Protein AF-A0A938H0Q3-F1 (afdb_monomer)

pLDDT: mean 77.4, std 30.2, range [23.59, 98.94]

Foldseek 3Di:
DDDDDDDDDDDDDDDDDDDDDDDDDDDDDDDDDDDDDDDDDDDDDDDDDDDDDDDDDDDDDDDDDDDDDDDDDDDDDDDDDDDDDDDDDDDDDDDDPDPPPPPPPPPPPPDPPDAAEEEEQFEQQFFFPHQDCLCQDPVRPNVLVSLVRRLLLQQLLVLLQCVQRVRHQYEYFQQGDQRASHDPVSHDPSYHYDGGGCQLVQHLPRSRPPDALSHAEYEYTADDADAPLQWAQHYARDRQWFNFKDKPRHTAHPVLLNLLLCLLSVYFYAEYGGAPSCVVRCVPRHDFDHHYHHQWYTPGHRDTHGDDSVVSSNRSSNSSNRSNVCSVVVGTDRDDADPQGIKIKTFTPALQLQVQLVVQPQWDDDDSRMIIHTDRGSNVRSSSSVNSNVSSVVDDPPDPD

Solvent-accessible surface area (backbone atoms only — not comparable to full-atom values): 23980 Å² total; per-residue (Å²): 144,82,85,83,88,80,87,86,84,84,83,88,83,82,83,86,82,83,82,80,85,81,84,87,78,92,80,86,81,90,81,89,86,85,89,81,90,88,89,80,88,90,83,89,84,90,80,88,85,85,86,81,90,85,84,86,90,89,84,87,86,89,82,91,78,89,82,88,85,84,86,82,86,84,84,87,83,85,89,83,90,84,87,85,84,91,83,91,82,85,91,82,93,76,91,74,85,76,81,76,80,72,78,75,77,74,75,69,79,74,74,94,78,72,74,50,25,37,39,33,34,32,33,52,66,10,24,54,75,46,49,52,69,42,35,70,36,93,88,25,88,44,16,72,62,38,26,53,38,39,25,46,49,51,36,19,31,54,50,11,38,36,75,73,38,74,75,45,44,35,39,36,14,41,38,38,83,62,7,73,54,64,44,76,93,72,43,51,88,73,50,46,78,43,67,54,54,60,48,50,92,84,16,36,52,45,41,56,34,91,70,55,70,80,37,58,38,31,34,39,41,12,38,50,26,23,41,89,67,66,31,45,71,37,29,35,96,45,62,87,48,34,54,44,40,27,50,75,85,41,82,48,29,52,70,41,54,50,38,37,32,38,28,61,34,70,19,23,50,25,30,40,26,12,32,45,64,30,52,61,53,55,68,74,59,50,46,59,69,52,38,77,41,65,26,26,42,58,75,35,48,63,41,59,56,58,50,59,66,76,57,37,27,53,50,37,15,54,42,27,29,49,20,54,53,35,52,79,69,64,49,51,32,58,53,83,80,51,94,90,31,40,37,42,33,42,32,33,77,42,46,63,30,33,58,40,15,54,74,37,84,75,42,44,80,77,48,75,30,21,34,31,20,63,38,80,44,42,43,61,27,44,27,49,42,44,38,18,55,57,41,21,66,73,54,75,76,89,83,86,123

Mean predicted aligned error: 15.01 Å

Radius of gyration: 31.42 Å; Cα contacts (8 Å, |Δi|>4): 713; chains: 1; bounding box: 77×84×95 Å

Secondary structure (DSSP, 8-state):
---PPP--PPPP--------------------------------------PPP------------------------------------------------------------SPPEEEEEE-STTSTT--SGGGTSTTSTTHHHHHHHHHHHHHHHHHHHHHH-TT-EEEEEE-STTS--S-TTTS-TTEEEE-S---TTT-TTGGGTT--TT--EEEEEEE-PPTTS--TT--SS-TTTEEEEEETTEE--HHHHHHHHHHTTT--EEEEEEEGGGHHHHHHHS-BS-EEEEEEEEEETTEEEEPPHHHHHHHHHHHHHHHHHHHHTT-B-PPPPPTT-EEEEEEESSHHHHHHHTTSTT-EEEETTEEEEEESSHHHHHHHHHHHHHHHHT---TT--

Sequence (401 aa):
MRVLPSSLTWTVSEPLVIATVSTSIAAGRMAQASPAINPTSSSQGTRRLTLRPALPFWRDAHGGLADGVLSGCGCAMDGGSWGGSAGDASGAEFPCWRFAWIRTTTIAPCGASGIMNVFIGGDMEGITGVVHRDQLTPEGHGWQAARRLYTADINAAVTGVLDEHPDARIRVADGHGTMRNILIEDLHEAAELVTGGANFRNRPLCQMQGIDDSFDLALLVGFHSKSGSGGLLHHTYVGVNIRNFLVNGKALGEIAINAMVLGSFGVPVGLVTGSSDLAEEVKNDLTGKVGFVATKQTLGPSAAICLPPMRTASLIRDGARTAVRRFHAGELALPPVPAGGFVMEVETYRREMTEQALLVPGIERVGECSFRASGSRAADVFSTIWHGVVRGLDQESAWLS

Structure (mmCIF, N/CA/C/O backbone):
data_AF-A0A938H0Q3-F1
#
_entry.id   AF-A0A938H0Q3-F1
#
loop_
_atom_site.group_PDB
_atom_site.id
_atom_site.type_symbol
_atom_site.label_atom_id
_atom_site.label_alt_id
_atom_site.label_comp_id
_atom_site.label_asym_id
_atom_site.label_entity_id
_atom_site.label_seq_id
_atom_site.pdbx_PDB_ins_code
_atom_site.Cartn_x
_atom_site.Cartn_y
_atom_site.Cartn_z
_atom_site.occupancy
_atom_site.B_iso_or_equiv
_atom_site.auth_seq_id
_atom_site.auth_comp_id
_atom_site.auth_asym_id
_atom_site.auth_atom_id
_atom_site.pdbx_PDB_model_num
ATOM 1 N N . MET A 1 1 ? 7.126 31.080 -47.292 1.00 45.34 1 MET A N 1
ATOM 2 C CA . MET A 1 1 ? 7.761 30.600 -48.538 1.00 45.34 1 MET A CA 1
ATOM 3 C C . MET A 1 1 ? 9.254 30.415 -48.283 1.00 45.34 1 MET A C 1
ATOM 5 O O . MET A 1 1 ? 9.984 31.394 -48.298 1.00 45.34 1 MET A O 1
ATOM 9 N N . ARG A 1 2 ? 9.681 29.190 -47.945 1.00 30.94 2 ARG A N 1
ATOM 10 C CA . ARG A 1 2 ? 11.067 28.687 -48.033 1.00 30.94 2 ARG A CA 1
ATOM 11 C C . ARG A 1 2 ? 11.045 27.166 -47.807 1.00 30.94 2 ARG A C 1
ATOM 13 O O . ARG A 1 2 ? 10.870 26.698 -46.694 1.00 30.94 2 ARG A O 1
ATOM 20 N N . VAL A 1 3 ? 11.057 26.480 -48.946 1.00 33.94 3 VAL A N 1
ATOM 21 C CA . VAL A 1 3 ? 11.606 25.161 -49.308 1.00 33.94 3 VAL A CA 1
ATOM 22 C C . VAL A 1 3 ? 11.929 24.166 -48.177 1.00 33.94 3 VAL A C 1
ATOM 24 O O . VAL A 1 3 ? 12.863 24.368 -47.408 1.00 33.94 3 VAL A O 1
ATOM 27 N N . LEU A 1 4 ? 11.209 23.038 -48.183 1.00 38.88 4 LEU A N 1
ATOM 28 C CA . LEU A 1 4 ? 11.593 21.752 -47.582 1.00 38.88 4 LEU A CA 1
ATOM 29 C C . LEU A 1 4 ? 12.497 20.970 -48.552 1.00 38.88 4 LEU A C 1
ATOM 31 O O . LEU A 1 4 ? 12.214 20.995 -49.753 1.00 38.88 4 LEU A O 1
ATOM 35 N N . PRO A 1 5 ? 13.478 20.184 -48.073 1.00 43.34 5 PRO A N 1
ATOM 36 C CA . PRO A 1 5 ? 13.980 19.036 -48.805 1.00 43.34 5 PRO A CA 1
ATOM 37 C C . PRO A 1 5 ? 13.344 17.724 -48.330 1.00 43.34 5 PRO A C 1
ATOM 39 O O . PRO A 1 5 ? 12.996 17.520 -47.168 1.00 43.34 5 PRO A O 1
ATOM 42 N N . SER A 1 6 ? 13.198 16.860 -49.322 1.00 34.78 6 SER A N 1
ATOM 43 C CA . SER A 1 6 ? 12.557 15.558 -49.388 1.00 34.78 6 SER A CA 1
ATOM 44 C C . SER A 1 6 ? 13.417 14.400 -48.863 1.00 34.78 6 SER A C 1
ATOM 46 O O . SER A 1 6 ? 14.637 14.422 -48.982 1.00 34.78 6 SER A O 1
ATOM 48 N N . SER A 1 7 ? 12.719 13.350 -48.410 1.00 33.53 7 SER A N 1
ATOM 49 C CA . SER A 1 7 ? 13.095 11.923 -48.435 1.00 33.53 7 SER A CA 1
ATOM 50 C C . SER A 1 7 ? 14.429 11.495 -47.799 1.00 33.53 7 SER A C 1
ATOM 52 O O . SER A 1 7 ? 15.481 11.581 -48.429 1.00 33.53 7 SER A O 1
ATOM 54 N N . LEU A 1 8 ? 14.350 10.866 -46.618 1.00 30.70 8 LEU A N 1
ATOM 55 C CA . LEU A 1 8 ? 15.349 9.901 -46.147 1.00 30.70 8 LEU A CA 1
ATOM 56 C C . LEU A 1 8 ? 14.818 8.473 -46.340 1.00 30.70 8 LEU A C 1
ATOM 58 O O . LEU A 1 8 ? 13.856 8.056 -45.699 1.00 30.70 8 LEU A O 1
ATOM 62 N N . THR A 1 9 ? 15.471 7.727 -47.225 1.00 31.78 9 THR A N 1
ATOM 63 C CA . THR A 1 9 ? 15.411 6.265 -47.325 1.00 31.78 9 THR A CA 1
ATOM 64 C C . THR A 1 9 ? 16.303 5.640 -46.254 1.00 31.78 9 THR A C 1
ATOM 66 O O . THR A 1 9 ? 17.484 5.974 -46.181 1.00 31.78 9 THR A O 1
ATOM 69 N N . TRP A 1 10 ? 15.769 4.705 -45.466 1.00 29.91 10 TRP A N 1
ATOM 70 C CA . TRP A 1 10 ? 16.554 3.872 -44.552 1.00 29.91 10 TRP A CA 1
ATOM 71 C C . TRP A 1 10 ? 16.817 2.507 -45.192 1.00 29.91 10 TRP A C 1
ATOM 73 O O . TRP A 1 10 ? 15.886 1.773 -45.515 1.00 29.91 10 TRP A O 1
ATOM 83 N N . THR A 1 11 ? 18.090 2.165 -45.371 1.00 31.67 11 THR A N 1
ATOM 84 C CA . THR A 1 11 ? 18.549 0.796 -45.630 1.00 31.67 11 THR A CA 1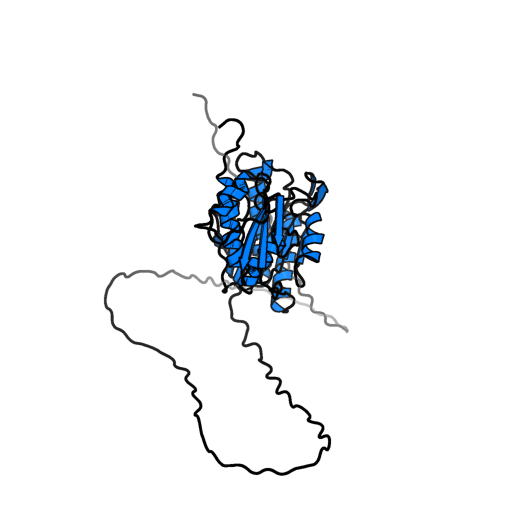
ATOM 85 C C . THR A 1 11 ? 18.761 0.091 -44.296 1.00 31.67 11 THR A C 1
ATOM 87 O O . THR A 1 11 ? 19.609 0.508 -43.510 1.00 31.67 11 THR A O 1
ATOM 90 N N . VAL A 1 12 ? 18.003 -0.975 -44.047 1.00 31.16 12 VAL A N 1
ATOM 91 C CA . VAL A 1 12 ? 18.221 -1.883 -42.915 1.00 31.16 12 VAL A CA 1
ATOM 92 C C . VAL A 1 12 ? 19.241 -2.934 -43.348 1.00 31.16 12 VAL A C 1
ATOM 94 O O . VAL A 1 12 ? 18.990 -3.697 -44.278 1.00 31.16 12 VAL A O 1
ATOM 97 N N . SER A 1 13 ? 20.399 -2.963 -42.695 1.00 32.41 13 SER A N 1
ATOM 98 C CA . SER A 1 13 ? 21.352 -4.070 -42.770 1.00 32.41 13 SER A CA 1
ATOM 99 C C . SER A 1 13 ? 21.293 -4.839 -41.452 1.00 32.41 13 SER A C 1
ATOM 101 O O . SER A 1 13 ? 21.831 -4.374 -40.447 1.00 32.41 13 SER A O 1
ATOM 103 N N . GLU A 1 14 ? 20.625 -5.991 -41.440 1.00 36.25 14 GLU A N 1
ATOM 104 C CA . GLU A 1 14 ? 20.677 -6.913 -40.304 1.00 36.25 14 GLU A CA 1
ATOM 105 C C . GLU A 1 14 ? 21.928 -7.804 -40.376 1.00 36.25 14 GLU A C 1
ATOM 107 O O . GLU A 1 14 ? 22.240 -8.331 -41.449 1.00 36.25 14 GLU A O 1
ATOM 112 N N . PRO A 1 15 ? 22.637 -8.036 -39.257 1.00 35.88 15 PRO A N 1
ATOM 113 C CA . PRO A 1 15 ? 23.576 -9.138 -39.146 1.00 35.88 15 PRO A CA 1
ATOM 114 C C . PRO A 1 15 ? 22.853 -10.431 -38.729 1.00 35.88 15 PRO A C 1
ATOM 116 O O . PRO A 1 15 ? 22.182 -10.505 -37.703 1.00 35.88 15 PRO A O 1
ATOM 119 N N . LEU A 1 16 ? 23.047 -11.471 -39.539 1.00 27.72 16 LEU A N 1
ATOM 120 C CA . LEU A 1 16 ? 22.587 -12.840 -39.324 1.00 27.72 16 LEU A CA 1
ATOM 121 C C . LEU A 1 16 ? 23.270 -13.450 -38.080 1.00 27.72 16 LEU A C 1
ATOM 123 O O . LEU A 1 16 ? 24.470 -13.727 -38.103 1.00 27.72 16 LEU A O 1
ATOM 127 N N . VAL A 1 17 ? 22.519 -13.691 -37.002 1.00 28.50 17 VAL A N 1
ATOM 128 C CA . VAL A 1 17 ? 22.984 -14.474 -35.843 1.00 28.50 17 VAL A CA 1
ATOM 129 C C . VAL A 1 17 ? 22.678 -15.950 -36.096 1.00 28.50 17 VAL A C 1
ATOM 131 O O . VAL A 1 17 ? 21.527 -16.377 -36.064 1.00 28.50 17 VAL A O 1
ATOM 134 N N . ILE A 1 18 ? 23.720 -16.743 -36.351 1.00 28.62 18 ILE A N 1
ATOM 135 C CA . ILE A 1 18 ? 23.639 -18.207 -36.394 1.00 28.62 18 ILE A CA 1
ATOM 136 C C . ILE A 1 18 ? 23.829 -18.720 -34.963 1.00 28.62 18 ILE A C 1
ATOM 138 O O . ILE A 1 18 ? 24.937 -18.687 -34.432 1.00 28.62 18 ILE A O 1
ATOM 142 N N . ALA A 1 19 ? 22.752 -19.193 -34.335 1.00 26.38 19 ALA A N 1
ATOM 143 C CA . ALA A 1 19 ? 22.811 -19.908 -33.065 1.00 26.38 19 ALA A CA 1
ATOM 144 C C . ALA A 1 19 ? 23.014 -21.410 -33.326 1.00 26.38 19 ALA A C 1
ATOM 146 O O . ALA A 1 19 ? 22.113 -22.108 -33.791 1.00 26.38 19 ALA A O 1
ATOM 147 N N . THR A 1 20 ? 24.209 -21.915 -33.029 1.00 26.12 20 THR A N 1
ATOM 148 C CA . THR A 1 20 ? 24.506 -23.349 -32.954 1.00 26.12 20 THR A CA 1
ATOM 149 C C . THR A 1 20 ? 24.030 -23.895 -31.610 1.00 26.12 20 THR A C 1
ATOM 151 O O . THR A 1 20 ? 24.546 -23.531 -30.555 1.00 26.12 20 THR A O 1
ATOM 154 N N . VAL A 1 21 ? 23.052 -24.800 -31.645 1.00 25.78 21 VAL A N 1
ATOM 155 C CA . VAL A 1 21 ? 22.635 -25.598 -30.487 1.00 25.78 21 VAL A CA 1
ATOM 156 C C . VAL A 1 21 ? 23.671 -26.704 -30.278 1.00 25.78 21 VAL A C 1
ATOM 158 O O . VAL A 1 21 ? 23.810 -27.592 -31.116 1.00 25.78 21 VAL A O 1
ATOM 161 N N . SER A 1 22 ? 24.412 -26.643 -29.171 1.00 25.44 22 SER A N 1
ATOM 162 C CA . SER A 1 22 ? 25.285 -27.729 -28.716 1.00 25.44 22 SER A CA 1
ATOM 163 C C . SER A 1 22 ? 24.583 -28.485 -27.592 1.00 25.44 22 SER A C 1
ATOM 165 O O . SER A 1 22 ? 24.422 -27.967 -26.489 1.00 25.44 22 SER A O 1
ATOM 167 N N . THR A 1 23 ? 24.135 -29.706 -27.874 1.00 27.86 23 THR A N 1
ATOM 168 C CA . THR A 1 23 ? 23.698 -30.673 -26.862 1.00 27.86 23 THR A CA 1
ATOM 169 C C . THR A 1 23 ? 24.914 -31.449 -26.366 1.00 27.86 23 THR A C 1
ATOM 171 O O . THR A 1 23 ? 25.483 -32.244 -27.117 1.00 27.86 23 THR A O 1
ATOM 174 N N . SER A 1 24 ? 25.312 -31.252 -25.108 1.00 27.72 24 SER A N 1
ATOM 175 C CA . SER A 1 24 ? 26.255 -32.140 -24.429 1.00 27.72 24 SER A CA 1
ATOM 176 C C . SER A 1 24 ? 25.489 -33.287 -23.763 1.00 27.72 24 SER A C 1
ATOM 178 O O . SER A 1 24 ? 24.711 -33.095 -22.834 1.00 27.72 24 SER A O 1
ATOM 180 N N . ILE A 1 25 ? 25.715 -34.507 -24.249 1.00 29.12 25 ILE A N 1
ATOM 181 C CA . ILE A 1 25 ? 25.411 -35.741 -23.522 1.00 29.12 25 ILE A CA 1
ATOM 182 C C . ILE A 1 25 ? 26.755 -36.349 -23.134 1.00 29.12 25 ILE A C 1
ATOM 184 O O . ILE A 1 25 ? 27.607 -36.609 -23.983 1.00 29.12 25 ILE A O 1
ATOM 188 N N . ALA A 1 26 ? 26.949 -36.537 -21.833 1.00 27.80 26 ALA A N 1
ATOM 189 C CA . ALA A 1 26 ? 28.098 -37.222 -21.272 1.00 27.80 26 ALA A CA 1
ATOM 190 C C . ALA A 1 26 ? 27.945 -38.741 -21.453 1.00 27.80 26 ALA A C 1
ATOM 192 O O . ALA A 1 26 ? 26.994 -39.334 -20.951 1.00 27.80 26 ALA A O 1
ATOM 193 N N . ALA A 1 27 ? 28.907 -39.379 -22.119 1.00 30.59 27 ALA A N 1
ATOM 194 C CA . ALA A 1 27 ? 29.136 -40.818 -22.031 1.00 30.59 27 ALA A CA 1
ATOM 195 C C . ALA A 1 27 ? 30.640 -41.091 -22.168 1.00 30.59 27 ALA A C 1
ATOM 197 O O . ALA A 1 27 ? 31.297 -40.610 -23.090 1.00 30.59 27 ALA A O 1
ATOM 198 N N . GLY A 1 28 ? 31.196 -41.803 -21.189 1.00 24.64 28 GLY A N 1
ATOM 199 C CA . GLY A 1 28 ? 32.625 -42.059 -21.068 1.00 24.64 28 GLY A CA 1
ATOM 200 C C . GLY A 1 28 ? 33.088 -43.389 -21.671 1.00 24.64 28 GLY A C 1
ATOM 201 O O . GLY A 1 28 ? 32.352 -44.368 -21.672 1.00 24.64 28 GLY A O 1
ATOM 202 N N . ARG A 1 29 ? 34.387 -43.378 -22.011 1.00 28.59 29 ARG A N 1
ATOM 203 C CA . ARG A 1 29 ? 35.371 -44.474 -22.188 1.00 28.59 29 ARG A CA 1
ATOM 204 C C . ARG A 1 29 ? 35.413 -45.266 -23.514 1.00 28.59 29 ARG A C 1
ATOM 206 O O . ARG A 1 29 ? 34.517 -46.036 -23.806 1.00 28.59 29 ARG A O 1
ATOM 213 N N . MET A 1 30 ? 36.577 -45.095 -24.181 1.00 26.73 30 MET A N 1
ATOM 214 C CA . MET A 1 30 ? 37.522 -46.062 -24.815 1.00 26.73 30 MET A CA 1
ATOM 215 C C . MET A 1 30 ? 36.940 -47.172 -25.724 1.00 26.73 30 MET A C 1
ATOM 217 O O . MET A 1 30 ? 36.025 -47.861 -25.320 1.00 26.73 30 MET A O 1
ATOM 221 N N . ALA A 1 31 ? 37.443 -47.503 -26.922 1.00 28.38 31 ALA A N 1
ATOM 222 C CA . ALA A 1 31 ? 38.803 -47.504 -27.473 1.00 28.38 31 ALA A CA 1
ATOM 223 C C . ALA A 1 31 ? 38.773 -47.705 -29.015 1.00 28.38 31 ALA A C 1
ATOM 225 O O . ALA A 1 31 ? 37.864 -48.338 -29.533 1.00 28.38 31 ALA A O 1
ATOM 226 N N . GLN A 1 32 ? 39.815 -47.186 -29.683 1.00 27.33 32 GLN A N 1
ATOM 227 C CA . GLN A 1 32 ? 40.503 -47.639 -30.915 1.00 27.33 32 GLN A CA 1
ATOM 228 C C . GLN A 1 32 ? 39.719 -48.262 -32.098 1.00 27.33 32 GLN A C 1
ATOM 230 O O . GLN A 1 32 ? 39.271 -49.398 -32.016 1.00 27.33 32 GLN A O 1
ATOM 235 N N . ALA A 1 33 ? 39.750 -47.585 -33.260 1.00 27.30 33 ALA A N 1
ATOM 236 C CA . ALA A 1 33 ? 40.425 -48.012 -34.509 1.00 27.30 33 ALA A CA 1
ATOM 237 C C . ALA A 1 33 ? 39.830 -47.299 -35.751 1.00 27.30 33 ALA A C 1
ATOM 239 O O . ALA A 1 33 ? 38.627 -47.338 -35.986 1.00 27.30 33 ALA A O 1
ATOM 240 N N . SER A 1 34 ? 40.691 -46.681 -36.565 1.00 25.45 34 SER A N 1
ATOM 241 C CA . SER A 1 34 ? 40.441 -46.302 -37.977 1.00 25.45 34 SER A CA 1
ATOM 242 C C . SER A 1 34 ? 41.096 -47.365 -38.893 1.00 25.45 34 SER A C 1
ATOM 244 O O . SER A 1 34 ? 41.829 -48.190 -38.339 1.00 25.45 34 SER A O 1
ATOM 246 N N . PRO A 1 35 ? 40.999 -47.348 -40.251 1.00 43.78 35 PRO A N 1
ATOM 247 C CA . PRO A 1 35 ? 40.345 -46.382 -41.164 1.00 43.78 35 PRO A CA 1
ATOM 248 C C . PRO A 1 35 ? 39.562 -47.006 -42.362 1.00 43.78 35 PRO A C 1
ATOM 250 O O . PRO A 1 35 ? 39.705 -48.192 -42.634 1.00 43.78 35 PRO A O 1
ATOM 253 N N . ALA A 1 36 ? 38.803 -46.189 -43.125 1.00 27.91 36 ALA A N 1
ATOM 254 C CA . ALA A 1 36 ? 38.844 -46.080 -44.611 1.00 27.91 36 ALA A CA 1
ATOM 255 C C . ALA A 1 36 ? 37.591 -45.395 -45.242 1.00 27.91 36 ALA A C 1
ATOM 257 O O . ALA A 1 36 ? 36.479 -45.882 -45.087 1.00 27.91 36 ALA A O 1
ATOM 258 N N . ILE A 1 37 ? 37.805 -44.254 -45.933 1.00 27.55 37 ILE A N 1
ATOM 259 C CA . ILE A 1 37 ? 37.542 -43.942 -47.376 1.00 27.55 37 ILE A CA 1
ATOM 260 C C . ILE A 1 37 ? 36.263 -44.587 -48.001 1.00 27.55 37 ILE A C 1
ATOM 262 O O . ILE A 1 37 ? 36.154 -45.802 -47.967 1.00 27.55 37 ILE A O 1
ATOM 266 N N . ASN A 1 38 ? 35.273 -43.945 -48.661 1.00 28.38 38 ASN A N 1
ATOM 267 C CA . ASN A 1 38 ? 35.189 -42.805 -49.607 1.00 28.38 38 ASN A CA 1
ATOM 268 C C . ASN A 1 38 ? 33.707 -42.310 -49.766 1.00 28.38 38 ASN A C 1
ATOM 270 O O . ASN A 1 38 ? 32.798 -42.998 -49.305 1.00 28.38 38 ASN A O 1
ATOM 274 N N . PRO A 1 39 ? 33.436 -41.174 -50.457 1.00 40.22 39 PRO A N 1
ATOM 275 C CA . PRO A 1 39 ? 32.135 -40.486 -50.517 1.00 40.22 39 PRO A CA 1
ATOM 276 C C . PRO A 1 39 ? 31.350 -40.700 -51.830 1.00 40.22 39 PRO A C 1
ATOM 278 O O . PRO A 1 39 ? 31.960 -40.875 -52.880 1.00 40.22 39 PRO A O 1
ATOM 281 N N . THR A 1 40 ? 30.020 -40.523 -51.807 1.00 29.00 40 THR A N 1
ATOM 282 C CA . THR A 1 40 ? 29.210 -40.212 -53.010 1.00 29.00 40 THR A CA 1
ATOM 283 C C . THR A 1 40 ? 27.932 -39.414 -52.687 1.00 29.00 40 THR A C 1
ATOM 285 O O . THR A 1 40 ? 27.067 -39.886 -51.955 1.00 29.00 40 THR A O 1
ATOM 288 N N . SER A 1 41 ? 27.868 -38.196 -53.248 1.00 29.42 41 SER A N 1
ATOM 289 C CA . SER A 1 41 ? 26.741 -37.481 -53.902 1.00 29.42 41 SER A CA 1
ATOM 290 C C . SER A 1 41 ? 25.305 -38.023 -53.715 1.00 29.42 41 SER A C 1
ATOM 292 O O . SER A 1 41 ? 25.046 -39.185 -53.996 1.00 29.42 41 SER A O 1
ATOM 294 N N . SER A 1 42 ? 24.343 -37.247 -53.205 1.00 28.34 42 SER A N 1
ATOM 295 C CA . SER A 1 42 ? 23.542 -36.176 -53.848 1.00 28.34 42 SER A CA 1
ATOM 296 C C . SER A 1 42 ? 22.096 -36.629 -54.118 1.00 28.34 42 SER A C 1
ATOM 298 O O . SER A 1 42 ? 21.841 -37.644 -54.754 1.00 28.34 42 SER A O 1
ATOM 300 N N . SER A 1 43 ? 21.124 -35.864 -53.623 1.00 30.48 43 SER A N 1
ATOM 301 C CA . SER A 1 43 ? 19.962 -35.380 -54.388 1.00 30.48 43 SER A CA 1
ATOM 302 C C . SER A 1 43 ? 18.990 -34.642 -53.467 1.00 30.48 43 SER A C 1
ATOM 304 O O . SER A 1 43 ? 18.700 -35.041 -52.342 1.00 30.48 43 SER A O 1
ATOM 306 N N . GLN A 1 44 ? 18.558 -33.491 -53.969 1.00 30.77 44 GLN A N 1
ATOM 307 C CA . GLN A 1 44 ? 17.619 -32.558 -53.370 1.00 30.77 44 GLN A CA 1
ATOM 308 C C . GLN A 1 44 ? 16.181 -33.080 -53.484 1.00 30.77 44 GLN A C 1
ATOM 310 O O . GLN A 1 44 ? 15.823 -33.720 -54.470 1.00 30.77 44 GLN A O 1
ATOM 315 N N . GLY A 1 45 ? 15.335 -32.711 -52.522 1.00 27.33 45 GLY A N 1
ATOM 316 C CA . GLY A 1 45 ? 13.892 -32.923 -52.586 1.00 27.33 45 GLY A CA 1
ATOM 317 C C . GLY A 1 45 ? 13.143 -31.914 -51.722 1.00 27.33 45 GLY A C 1
ATOM 318 O O . GLY A 1 45 ? 12.822 -32.185 -50.571 1.00 27.33 45 GLY A O 1
ATOM 319 N N . THR A 1 46 ? 12.868 -30.737 -52.276 1.00 27.44 46 THR A N 1
ATOM 320 C CA . THR A 1 46 ? 12.014 -29.695 -51.691 1.00 27.44 46 THR A CA 1
ATOM 321 C C . THR A 1 46 ? 10.540 -30.053 -51.907 1.00 27.44 46 THR A C 1
ATOM 323 O O . THR A 1 46 ? 10.121 -30.277 -53.042 1.00 27.44 46 THR A O 1
ATOM 326 N N . ARG A 1 47 ? 9.713 -30.050 -50.851 1.00 27.08 47 ARG A N 1
ATOM 327 C CA . ARG A 1 47 ? 8.242 -30.040 -50.972 1.00 27.08 47 ARG A CA 1
ATOM 328 C C . ARG A 1 47 ? 7.672 -28.770 -50.341 1.00 27.08 47 ARG A C 1
ATOM 330 O O . ARG A 1 47 ? 7.788 -28.559 -49.140 1.00 27.08 47 ARG A O 1
ATOM 337 N N . ARG A 1 48 ? 7.048 -27.935 -51.181 1.00 25.11 48 ARG A N 1
ATOM 338 C CA . ARG A 1 48 ? 6.163 -26.825 -50.794 1.00 25.11 48 ARG A CA 1
ATOM 339 C C . ARG A 1 48 ? 4.799 -27.390 -50.399 1.00 25.11 48 ARG A C 1
ATOM 341 O O . ARG A 1 48 ? 4.190 -28.106 -51.190 1.00 25.11 48 ARG A O 1
ATOM 348 N N . LEU A 1 49 ? 4.299 -27.002 -49.230 1.00 24.59 49 LEU A N 1
ATOM 349 C CA . LEU A 1 49 ? 2.890 -27.113 -48.856 1.00 24.59 49 LEU A CA 1
ATOM 350 C C . LEU A 1 49 ? 2.268 -25.718 -48.946 1.00 24.59 49 LEU A C 1
ATOM 352 O O . LEU A 1 49 ? 2.788 -24.759 -48.385 1.00 24.59 49 LEU A O 1
ATOM 356 N N . THR A 1 50 ? 1.178 -25.618 -49.699 1.00 25.56 50 THR A N 1
ATOM 357 C CA . THR A 1 50 ? 0.408 -24.385 -49.894 1.00 25.56 50 THR A CA 1
ATOM 358 C C . THR A 1 50 ? -0.947 -24.620 -49.240 1.00 25.56 50 THR A C 1
ATOM 360 O O . THR A 1 50 ? -1.656 -25.533 -49.656 1.00 25.56 50 THR A O 1
ATOM 363 N N . LEU A 1 51 ? -1.305 -23.834 -48.224 1.00 25.95 51 LEU A N 1
ATOM 364 C CA . LEU A 1 51 ? -2.644 -23.834 -47.628 1.00 25.95 51 LEU A CA 1
ATOM 365 C C . LEU A 1 51 ? -3.410 -22.612 -48.148 1.00 25.95 51 LEU A C 1
ATOM 367 O O . LEU A 1 51 ? -2.904 -21.492 -48.110 1.00 25.95 51 LEU A O 1
ATOM 371 N N . ARG A 1 52 ? -4.613 -22.845 -48.681 1.00 25.91 52 ARG A N 1
ATOM 372 C CA . ARG A 1 52 ? -5.577 -21.803 -49.068 1.00 25.91 52 ARG A CA 1
ATOM 373 C C . ARG A 1 52 ? -6.538 -21.531 -47.901 1.00 25.91 52 ARG A C 1
ATOM 375 O O . ARG A 1 52 ? -6.891 -22.486 -47.212 1.00 25.91 52 ARG A O 1
ATOM 382 N N . PRO A 1 53 ? -7.007 -20.286 -47.706 1.00 29.31 53 PRO A N 1
ATOM 383 C CA . PRO A 1 53 ? -7.989 -19.962 -46.680 1.00 29.31 53 PRO A CA 1
ATOM 384 C C . PRO A 1 53 ? -9.417 -20.198 -47.191 1.00 29.31 53 PRO A C 1
ATOM 386 O O . PRO A 1 53 ? -9.699 -19.997 -48.374 1.00 29.31 53 PRO A O 1
ATOM 389 N N . ALA A 1 54 ? -10.322 -20.574 -46.288 1.00 26.86 54 ALA A N 1
ATOM 390 C CA . ALA A 1 54 ? -11.758 -20.577 -46.537 1.00 26.86 54 ALA A CA 1
ATOM 391 C C . ALA A 1 54 ? -12.506 -19.941 -45.352 1.00 26.86 54 ALA A C 1
ATOM 393 O O . ALA A 1 54 ? -12.477 -20.436 -44.232 1.00 26.86 54 ALA A O 1
ATOM 394 N N . LEU A 1 55 ? -13.178 -18.836 -45.653 1.00 29.17 55 LEU A N 1
ATOM 395 C CA . LEU A 1 55 ? -14.395 -18.291 -45.038 1.00 29.17 55 LEU A CA 1
ATOM 396 C C . LEU A 1 55 ? -15.319 -17.971 -46.244 1.00 29.17 55 LEU A C 1
ATOM 398 O O . LEU A 1 55 ? -14.750 -17.794 -47.331 1.00 29.17 55 LEU A O 1
ATOM 402 N N . PRO A 1 56 ? -16.670 -17.841 -46.145 1.00 40.41 56 PRO A N 1
ATOM 403 C CA . PRO A 1 56 ? -17.358 -17.165 -45.029 1.00 40.41 56 PRO A CA 1
ATOM 404 C C . PRO A 1 56 ? -18.862 -17.516 -44.750 1.00 40.41 56 PRO A C 1
ATOM 406 O O . PRO A 1 56 ? -19.471 -18.326 -45.438 1.00 40.41 56 PRO A O 1
ATOM 409 N N . PHE A 1 57 ? -19.445 -16.770 -43.789 1.00 26.30 57 PHE A N 1
ATOM 410 C CA . PHE A 1 57 ? -20.867 -16.375 -43.591 1.00 26.30 57 PHE A CA 1
ATOM 411 C C . PHE A 1 57 ? -21.928 -17.389 -43.097 1.00 26.30 57 PHE A C 1
ATOM 413 O O . PHE A 1 57 ? -22.189 -18.388 -43.752 1.00 26.30 57 PHE A O 1
ATOM 420 N N . TRP A 1 58 ? -22.652 -17.042 -42.012 1.00 23.83 58 TRP A N 1
ATOM 421 C CA . TRP A 1 58 ? -24.042 -16.517 -42.038 1.00 23.83 58 TRP A CA 1
ATOM 422 C C . TRP A 1 58 ? -24.500 -15.985 -40.660 1.00 23.83 58 TRP A C 1
ATOM 424 O O . TRP A 1 58 ? -23.928 -16.323 -39.627 1.00 23.83 58 TRP A O 1
ATOM 434 N N . ARG A 1 59 ? -25.504 -15.098 -40.688 1.00 26.41 59 ARG A N 1
ATOM 435 C CA . ARG A 1 59 ? -26.071 -14.287 -39.594 1.00 26.41 59 ARG A CA 1
ATOM 436 C C . ARG A 1 59 ? -27.525 -14.710 -39.289 1.00 26.41 59 ARG A C 1
ATOM 438 O O . ARG A 1 59 ? -28.207 -15.185 -40.189 1.00 26.41 59 ARG A O 1
ATOM 445 N N . ASP A 1 60 ? -27.956 -14.371 -38.071 1.00 29.08 60 ASP A N 1
ATOM 446 C CA . ASP A 1 60 ? -29.314 -14.041 -37.581 1.00 29.08 60 ASP A CA 1
ATOM 447 C C . ASP A 1 60 ? -30.327 -15.127 -37.112 1.00 29.08 60 ASP A C 1
ATOM 449 O O . ASP A 1 60 ? -30.897 -15.882 -37.887 1.00 29.08 60 ASP A O 1
ATOM 453 N N . ALA A 1 61 ? -30.612 -15.031 -35.798 1.00 27.83 61 ALA A N 1
ATOM 454 C CA . ALA A 1 61 ? -31.909 -14.747 -35.147 1.00 27.83 61 ALA A CA 1
ATOM 455 C C . ALA A 1 61 ? -32.932 -15.854 -34.761 1.00 27.83 61 ALA A C 1
ATOM 457 O O . ALA A 1 61 ? -33.443 -16.601 -35.583 1.00 27.83 61 ALA A O 1
ATOM 458 N N . HIS A 1 62 ? -33.333 -15.752 -33.478 1.00 28.94 62 HIS A N 1
ATOM 459 C CA . HIS A 1 62 ? -34.558 -16.192 -32.779 1.00 28.94 62 HIS A CA 1
ATOM 460 C C . HIS A 1 62 ? -34.883 -17.688 -32.600 1.00 28.94 62 HIS A C 1
ATOM 462 O O . HIS A 1 62 ? -35.050 -18.439 -33.550 1.00 28.94 62 HIS A O 1
ATOM 468 N N . GLY A 1 63 ? -35.164 -18.058 -31.342 1.00 25.72 63 GLY A N 1
ATOM 469 C CA . GLY A 1 63 ? -35.937 -19.253 -30.988 1.00 25.72 63 GLY A CA 1
ATOM 470 C C . GLY A 1 63 ? -35.501 -19.859 -29.659 1.00 25.72 63 GLY A C 1
ATOM 471 O O . GLY A 1 63 ? -34.536 -20.610 -29.615 1.00 25.72 63 GLY A O 1
ATOM 472 N N . GLY A 1 64 ? -36.193 -19.519 -28.570 1.00 23.59 64 GLY A N 1
ATOM 473 C CA . GLY A 1 64 ? -36.008 -20.200 -27.293 1.00 23.59 64 GLY A CA 1
ATOM 474 C C . GLY A 1 64 ? -36.550 -21.628 -27.334 1.00 23.59 64 GLY A C 1
ATOM 475 O O . GLY A 1 64 ? -37.539 -21.889 -28.011 1.00 23.59 64 GLY A O 1
ATOM 476 N N . LEU A 1 65 ? -35.922 -22.515 -26.568 1.00 28.08 65 LEU A N 1
ATOM 477 C CA . LEU A 1 65 ? -36.564 -23.578 -25.798 1.00 28.08 65 LEU A CA 1
ATOM 478 C C . LEU A 1 65 ? -35.529 -24.157 -24.831 1.00 28.08 65 LEU A C 1
ATOM 480 O O . LEU A 1 65 ? -34.346 -24.272 -25.145 1.00 28.08 65 LEU A O 1
ATOM 484 N N . ALA A 1 66 ? -36.012 -24.417 -23.624 1.00 27.97 66 ALA A N 1
ATOM 485 C CA . ALA A 1 66 ? -35.289 -25.015 -22.524 1.00 27.97 66 ALA A CA 1
ATOM 486 C C . ALA A 1 66 ? -34.852 -26.444 -22.861 1.00 27.97 66 ALA A C 1
ATOM 488 O O . ALA A 1 66 ? -35.622 -27.173 -23.471 1.00 27.97 66 ALA A O 1
ATOM 489 N N . ASP A 1 67 ? -33.677 -26.839 -22.377 1.00 30.88 67 ASP A N 1
ATOM 490 C CA . ASP A 1 67 ? -33.461 -28.180 -21.841 1.00 30.88 67 ASP A CA 1
ATOM 491 C C . ASP A 1 67 ? -32.297 -28.151 -20.849 1.00 30.88 67 ASP A C 1
ATOM 493 O O . ASP A 1 67 ? -31.216 -27.621 -21.112 1.00 30.88 67 ASP A O 1
ATOM 497 N N . GLY A 1 68 ? -32.586 -28.649 -19.649 1.00 25.97 68 GLY A N 1
ATOM 498 C CA . GLY A 1 68 ? -31.677 -28.683 -18.520 1.00 25.97 68 GLY A CA 1
ATOM 499 C C . GLY A 1 68 ? -30.733 -29.877 -18.571 1.00 25.97 68 GLY A C 1
ATOM 500 O O . GLY A 1 68 ? -31.111 -30.980 -18.954 1.00 25.97 68 GLY A O 1
ATOM 501 N N . VAL A 1 69 ? -29.516 -29.664 -18.078 1.00 28.05 69 VAL A N 1
ATOM 502 C CA . VAL A 1 69 ? -28.632 -30.731 -17.606 1.00 28.05 69 VAL A CA 1
ATOM 503 C C . VAL A 1 69 ? -28.168 -30.332 -16.208 1.00 28.05 69 VAL A C 1
ATOM 505 O O . VAL A 1 69 ? -27.217 -29.576 -16.036 1.00 28.05 69 VAL A O 1
ATOM 508 N N . LEU A 1 70 ? -28.901 -30.807 -15.201 1.00 29.48 70 LEU A N 1
ATOM 509 C CA . LEU A 1 70 ? -28.472 -30.825 -13.806 1.00 29.48 70 LEU A CA 1
ATOM 510 C C . LEU A 1 70 ? -27.805 -32.178 -13.547 1.00 29.48 70 LEU A C 1
ATOM 512 O O . LEU A 1 70 ? -28.483 -33.201 -13.465 1.00 29.48 70 LEU A O 1
ATOM 516 N N . SER A 1 71 ? -26.480 -32.192 -13.408 1.00 31.84 71 SER A N 1
ATOM 517 C CA . SER A 1 71 ? -25.761 -33.323 -12.822 1.00 31.84 71 SER A CA 1
ATOM 518 C C . SER A 1 71 ? -25.785 -33.184 -11.300 1.00 31.84 71 SER A C 1
ATOM 520 O O . SER A 1 71 ? -25.059 -32.371 -10.727 1.00 31.84 71 SER A O 1
ATOM 522 N N . GLY A 1 72 ? -26.656 -33.954 -10.650 1.00 25.91 72 GLY A N 1
ATOM 523 C CA . GLY A 1 72 ? -26.696 -34.088 -9.200 1.00 25.91 72 GLY A CA 1
ATOM 524 C C . GLY A 1 72 ? -25.593 -35.010 -8.677 1.00 25.91 72 GLY A C 1
ATOM 525 O O . GLY A 1 72 ? -25.378 -36.093 -9.211 1.00 25.91 72 GLY A O 1
ATOM 526 N N . CYS A 1 73 ? -24.957 -34.600 -7.581 1.00 26.72 73 CYS A N 1
ATOM 527 C CA . CYS A 1 73 ? -24.305 -35.493 -6.626 1.00 26.72 73 CYS A CA 1
ATOM 528 C C . CYS A 1 73 ? -25.012 -35.296 -5.283 1.00 26.72 73 CYS A C 1
ATOM 530 O O . CYS A 1 73 ? -24.714 -34.365 -4.540 1.00 26.72 73 CYS A O 1
ATOM 532 N N . GLY A 1 74 ? -26.001 -36.146 -5.014 1.00 24.42 74 GLY A N 1
ATOM 533 C CA . GLY A 1 74 ? -26.607 -36.298 -3.699 1.00 24.42 74 GLY A CA 1
ATOM 534 C C . GLY A 1 74 ? -26.058 -37.553 -3.034 1.00 24.42 74 GLY A C 1
ATOM 535 O O . GLY A 1 74 ? -26.115 -38.624 -3.627 1.00 24.42 74 GLY A O 1
ATOM 536 N N . CYS A 1 75 ? -25.578 -37.416 -1.800 1.00 28.89 75 CYS A N 1
ATOM 537 C CA . CYS A 1 75 ? -25.466 -38.513 -0.844 1.00 28.89 75 CYS A CA 1
ATOM 538 C C . CYS A 1 75 ? -25.969 -37.997 0.508 1.00 28.89 75 CYS A C 1
ATOM 540 O O . CYS A 1 75 ? -25.262 -37.283 1.217 1.00 28.89 75 CYS A O 1
ATOM 542 N N . ALA A 1 76 ? -27.215 -38.345 0.824 1.00 27.03 76 ALA A N 1
ATOM 543 C CA . ALA A 1 76 ? -27.755 -38.360 2.176 1.00 27.03 76 ALA A CA 1
ATOM 544 C C . ALA A 1 76 ? -27.349 -39.681 2.855 1.00 27.03 76 ALA A C 1
ATOM 546 O O . ALA A 1 76 ? -27.229 -40.702 2.178 1.00 27.03 76 ALA A O 1
ATOM 547 N N . MET A 1 77 ? -27.152 -39.668 4.174 1.00 30.95 77 MET A N 1
ATOM 548 C CA . MET A 1 77 ? -27.095 -40.876 5.002 1.00 30.95 77 MET A CA 1
ATOM 549 C C . MET A 1 77 ? -28.024 -40.686 6.198 1.00 30.95 77 MET A C 1
ATOM 551 O O . MET A 1 77 ? -27.986 -39.659 6.878 1.00 30.95 77 MET A O 1
ATOM 555 N N . ASP A 1 78 ? -28.874 -41.691 6.369 1.00 32.12 78 ASP A N 1
ATOM 556 C CA . ASP A 1 78 ? -30.056 -41.742 7.214 1.00 32.12 78 ASP A CA 1
ATOM 557 C C . ASP A 1 78 ? -29.775 -41.763 8.719 1.00 32.12 78 ASP A C 1
ATOM 559 O O . ASP A 1 78 ? -28.759 -42.2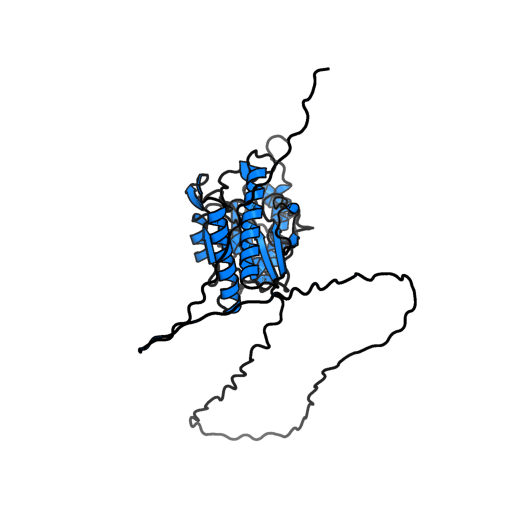66 9.204 1.00 32.12 78 ASP A O 1
ATOM 563 N N . GLY A 1 79 ? -30.761 -41.258 9.462 1.00 28.53 79 GLY A N 1
ATOM 564 C CA . GLY A 1 79 ? -30.897 -41.447 10.898 1.00 28.53 79 GLY A CA 1
ATOM 565 C C . GLY A 1 79 ? -31.445 -42.831 11.254 1.00 28.53 79 GLY A C 1
ATOM 566 O O . GLY A 1 79 ? -32.274 -43.404 10.552 1.00 28.53 79 GLY A O 1
ATOM 567 N N . GLY A 1 80 ? -31.015 -43.338 12.407 1.00 27.97 80 GLY A N 1
ATOM 568 C CA . GLY A 1 80 ? -31.571 -44.526 13.045 1.00 27.97 80 GLY A CA 1
ATOM 569 C C . GLY A 1 80 ? -31.520 -44.376 14.561 1.00 27.97 80 GLY A C 1
ATOM 570 O O . GLY A 1 80 ? -30.450 -44.387 15.160 1.00 27.97 80 GLY A O 1
ATOM 571 N N . SER A 1 81 ? -32.689 -44.211 15.174 1.00 30.23 81 SER A N 1
ATOM 572 C CA . SER A 1 81 ? -32.915 -44.192 16.621 1.00 30.23 81 SER A CA 1
ATOM 573 C C . SER A 1 81 ? -33.171 -45.599 17.157 1.00 30.23 81 SER A C 1
ATOM 575 O O . SER A 1 81 ? -34.027 -46.273 16.595 1.00 30.23 81 SER A O 1
ATOM 577 N N . TRP A 1 82 ? -32.574 -45.982 18.290 1.00 31.92 82 TRP A N 1
ATOM 578 C CA . TRP A 1 82 ? -33.138 -46.964 19.234 1.00 31.92 82 TRP A CA 1
ATOM 579 C C . TRP A 1 82 ? -32.734 -46.586 20.668 1.00 31.92 82 TRP A C 1
ATOM 581 O O . TRP A 1 82 ? -31.572 -46.284 20.930 1.00 31.92 82 TRP A O 1
ATOM 591 N N . GLY A 1 83 ? -33.715 -46.554 21.576 1.00 28.56 83 GLY A N 1
ATOM 592 C CA . GLY A 1 83 ? -33.543 -46.269 23.004 1.00 28.56 83 GLY A CA 1
ATOM 593 C C . GLY A 1 83 ? -33.427 -47.531 23.868 1.00 28.56 83 GLY A C 1
ATOM 594 O O . GLY A 1 83 ? -33.748 -48.626 23.413 1.00 28.56 83 GLY A O 1
ATOM 595 N N . GLY A 1 84 ? -33.013 -47.359 25.132 1.00 27.58 84 GLY A N 1
ATOM 596 C CA . GLY A 1 84 ? -33.044 -48.420 26.150 1.00 27.58 84 GLY A CA 1
ATOM 597 C C . GLY A 1 84 ? -32.183 -48.174 27.401 1.00 27.58 84 GLY A C 1
ATOM 598 O O . GLY A 1 84 ? -31.022 -48.549 27.426 1.00 27.58 84 GLY A O 1
ATOM 599 N N . SER A 1 85 ? -32.794 -47.541 28.411 1.00 30.31 85 SER A N 1
ATOM 600 C CA . SER A 1 85 ? -32.666 -47.699 29.884 1.00 30.31 85 SER A CA 1
ATOM 601 C C . SER A 1 85 ? -31.356 -48.132 30.593 1.00 30.31 85 SER A C 1
ATOM 603 O O . SER A 1 85 ? -30.906 -49.263 30.463 1.00 30.31 85 SER A O 1
ATOM 605 N N . ALA A 1 86 ? -30.908 -47.229 31.481 1.00 33.00 86 ALA A N 1
ATOM 606 C CA . ALA A 1 86 ? -30.424 -47.342 32.876 1.00 33.00 86 ALA A CA 1
ATOM 607 C C . ALA A 1 86 ? -29.821 -48.648 33.456 1.00 33.00 86 ALA A C 1
ATOM 609 O O . ALA A 1 86 ? -30.444 -49.706 33.446 1.00 33.00 86 ALA A O 1
ATOM 610 N N . GLY A 1 87 ? -28.697 -48.476 34.172 1.00 28.20 87 GLY A N 1
ATOM 611 C CA . GLY A 1 87 ? -28.189 -49.383 35.208 1.00 28.20 87 GLY A CA 1
ATOM 612 C C . GLY A 1 87 ? -26.850 -48.910 35.798 1.00 28.20 87 GLY A C 1
ATOM 613 O O . GLY A 1 87 ? -25.834 -48.946 35.111 1.00 28.20 87 GLY A O 1
ATOM 614 N N . ASP A 1 88 ? -26.862 -48.465 37.058 1.00 31.45 88 ASP A N 1
ATOM 615 C CA . ASP A 1 88 ? -25.682 -48.151 37.879 1.00 31.45 88 ASP A CA 1
ATOM 616 C C . ASP A 1 88 ? -24.880 -49.414 38.241 1.00 31.45 88 ASP A C 1
ATOM 618 O O . ASP A 1 88 ? -25.482 -50.419 38.617 1.00 31.45 88 ASP A O 1
ATOM 622 N N . ALA A 1 89 ? -23.540 -49.334 38.239 1.00 31.33 89 ALA A N 1
ATOM 623 C CA . ALA A 1 89 ? -22.672 -49.975 39.242 1.00 31.33 89 ALA A CA 1
ATOM 624 C C . ALA A 1 89 ? -21.185 -49.584 39.084 1.00 31.33 89 ALA A C 1
ATOM 626 O O . ALA A 1 89 ? -20.547 -49.809 38.060 1.00 31.33 89 ALA A O 1
ATOM 627 N N . SER A 1 90 ? -20.666 -49.024 40.175 1.00 30.67 90 SER A N 1
ATOM 628 C CA . SER A 1 90 ? -19.295 -49.004 40.705 1.00 30.67 90 SER A CA 1
ATOM 629 C C . SER A 1 90 ? -18.165 -49.803 40.023 1.00 30.67 90 SER A C 1
ATOM 631 O O . SER A 1 90 ? -18.236 -51.023 39.913 1.00 30.67 90 SER A O 1
ATOM 633 N N . GLY A 1 91 ? -17.019 -49.122 39.874 1.00 28.58 91 GLY A N 1
ATOM 634 C CA . GLY A 1 91 ? -15.730 -49.602 40.394 1.00 28.58 91 GLY A CA 1
ATOM 635 C C . GLY A 1 91 ? -14.804 -50.352 39.432 1.00 28.58 91 GLY A C 1
ATOM 636 O O . GLY A 1 91 ? -15.025 -51.523 39.156 1.00 28.58 91 GLY A O 1
ATOM 637 N N . ALA A 1 92 ? -13.716 -49.685 39.028 1.00 30.58 92 ALA A N 1
ATOM 638 C CA . ALA A 1 92 ? -12.320 -50.162 39.042 1.00 30.58 92 ALA A CA 1
ATOM 639 C C . ALA A 1 92 ? -11.498 -49.423 37.971 1.00 30.58 92 ALA A C 1
ATOM 641 O O . ALA A 1 92 ? -11.666 -49.632 36.771 1.00 30.58 92 ALA A O 1
ATOM 642 N N . GLU A 1 93 ? -10.589 -48.559 38.421 1.00 34.00 93 GLU A N 1
ATOM 643 C CA . GLU A 1 93 ? -9.558 -47.939 37.592 1.00 34.00 93 GLU A CA 1
ATOM 644 C C . GLU A 1 93 ? -8.433 -48.943 37.299 1.00 34.00 93 GLU A C 1
ATOM 646 O O . GLU A 1 93 ? -7.821 -49.477 38.220 1.00 34.00 93 GLU A O 1
ATOM 651 N N . PHE A 1 94 ? -8.119 -49.147 36.017 1.00 30.92 94 PHE A N 1
ATOM 652 C CA . PHE A 1 94 ? -6.814 -49.621 35.543 1.00 30.92 94 PHE A CA 1
ATOM 653 C C . PHE A 1 94 ? -6.475 -48.912 34.217 1.00 30.92 94 PHE A C 1
ATOM 655 O O . PHE A 1 94 ? -7.364 -48.726 33.379 1.00 30.92 94 PHE A O 1
ATOM 662 N N . PRO A 1 95 ? -5.214 -48.494 33.993 1.00 34.06 95 PRO A N 1
ATOM 663 C CA . PRO A 1 95 ? -4.866 -47.624 32.880 1.00 34.06 95 PRO A CA 1
ATOM 664 C C . PRO A 1 95 ? -4.743 -48.442 31.591 1.00 34.06 95 PRO A C 1
ATOM 666 O O . PRO A 1 95 ? -3.764 -49.154 31.368 1.00 34.06 95 PRO A O 1
ATOM 669 N N . CYS A 1 96 ? -5.740 -48.332 30.714 1.00 25.86 96 CYS A N 1
ATOM 670 C CA . CYS A 1 96 ? -5.617 -48.799 29.341 1.00 25.86 96 CYS A CA 1
ATOM 671 C C . CYS A 1 96 ? -4.917 -47.717 28.507 1.00 25.86 96 CYS A C 1
ATOM 673 O O . CYS A 1 96 ? -5.433 -46.620 28.294 1.00 25.86 96 CYS A O 1
ATOM 675 N N . TRP A 1 97 ? -3.715 -48.034 28.032 1.00 27.47 97 TRP A N 1
ATOM 676 C CA . TRP A 1 97 ? -3.008 -47.258 27.021 1.00 27.47 97 TRP A CA 1
ATOM 677 C C . TRP A 1 97 ? -3.849 -47.253 25.739 1.00 27.47 97 TRP A C 1
ATOM 679 O O . TRP A 1 97 ? -3.795 -48.182 24.934 1.00 27.47 97 TRP A O 1
ATOM 689 N N . ARG A 1 98 ? -4.681 -46.223 25.556 1.00 27.38 98 ARG A N 1
ATOM 690 C CA . ARG A 1 98 ? -5.373 -45.983 24.289 1.00 27.38 98 ARG A CA 1
ATOM 691 C C . ARG A 1 98 ? -4.346 -45.491 23.276 1.00 27.38 98 ARG A C 1
ATOM 693 O O . ARG A 1 98 ? -4.022 -44.308 23.235 1.00 27.38 98 ARG A O 1
ATOM 700 N N . PHE A 1 99 ? -3.869 -46.395 22.426 1.00 28.05 99 PHE A N 1
ATOM 701 C CA . PHE A 1 99 ? -3.343 -46.006 21.123 1.00 28.05 99 PHE A CA 1
ATOM 702 C C . PHE A 1 99 ? -4.498 -45.384 20.334 1.00 28.05 99 PHE A C 1
ATOM 704 O O . PHE A 1 99 ? -5.369 -46.078 19.807 1.00 28.05 99 PHE A O 1
ATOM 711 N N . ALA A 1 100 ? -4.542 -44.054 20.320 1.00 27.56 100 ALA A N 1
ATOM 712 C CA . ALA A 1 100 ? -5.394 -43.307 19.419 1.00 27.56 100 ALA A CA 1
ATOM 713 C C . ALA A 1 100 ? -4.893 -43.569 17.996 1.00 27.56 100 ALA A C 1
ATOM 715 O O . ALA A 1 100 ? -3.878 -43.023 17.568 1.00 27.56 100 ALA A O 1
ATOM 716 N N . TRP A 1 101 ? -5.609 -44.413 17.257 1.00 27.48 101 TRP A N 1
ATOM 717 C CA . TRP A 1 101 ? -5.522 -44.420 15.806 1.00 27.48 101 TRP A CA 1
ATOM 718 C C . TRP A 1 101 ? -6.135 -43.107 15.325 1.00 27.48 101 TRP A C 1
ATOM 720 O O . TRP A 1 101 ? -7.328 -43.029 15.034 1.00 27.48 101 TRP A O 1
ATOM 730 N N . ILE A 1 102 ? -5.327 -42.047 15.297 1.00 33.50 102 ILE A N 1
ATOM 731 C CA . ILE A 1 102 ? -5.643 -40.867 14.504 1.00 33.50 102 ILE A CA 1
ATOM 732 C C . ILE A 1 102 ? -5.705 -41.390 13.074 1.00 33.50 102 ILE A C 1
ATOM 734 O O . ILE A 1 102 ? -4.679 -41.720 12.479 1.00 33.50 102 ILE A O 1
ATOM 738 N N . ARG A 1 103 ? -6.917 -41.515 12.526 1.00 29.05 103 ARG A N 1
ATOM 739 C CA . ARG A 1 103 ? -7.080 -41.530 11.078 1.00 29.05 103 ARG A CA 1
ATOM 740 C C . ARG A 1 103 ? -6.575 -40.174 10.614 1.00 29.05 103 ARG A C 1
ATOM 742 O O . ARG A 1 103 ? -7.301 -39.186 10.655 1.00 29.05 103 ARG A O 1
ATOM 749 N N . THR A 1 104 ? -5.305 -40.112 10.238 1.00 33.22 104 THR A N 1
ATOM 750 C CA . THR A 1 104 ? -4.809 -39.072 9.357 1.00 33.22 104 THR A CA 1
ATOM 751 C C . THR A 1 104 ? -5.570 -39.262 8.060 1.00 33.22 104 THR A C 1
ATOM 753 O O . THR A 1 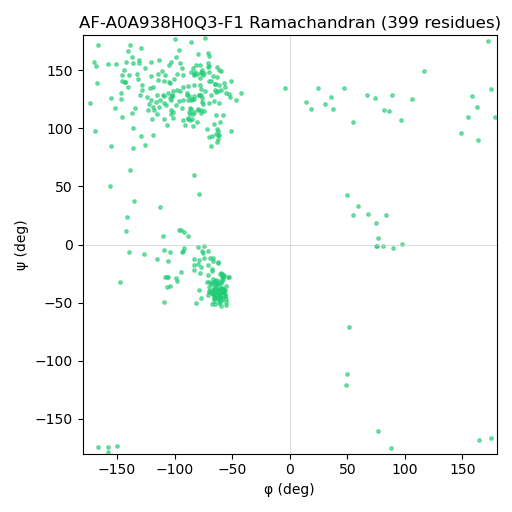104 ? -5.182 -40.040 7.192 1.00 33.22 104 THR A O 1
ATOM 756 N N . THR A 1 105 ? -6.706 -38.580 7.940 1.00 34.34 105 THR A N 1
ATOM 757 C CA . THR A 1 105 ? -7.263 -38.268 6.634 1.00 34.34 105 THR A CA 1
ATOM 758 C C . THR A 1 105 ? -6.222 -37.375 5.982 1.00 34.34 105 THR A C 1
ATOM 760 O O . THR A 1 105 ? -6.207 -36.162 6.163 1.00 34.34 105 THR A O 1
ATOM 763 N N . THR A 1 106 ? -5.263 -37.996 5.302 1.00 35.22 106 THR A N 1
ATOM 764 C CA . THR A 1 106 ? -4.454 -37.312 4.311 1.00 35.22 106 THR A CA 1
ATOM 765 C C . THR A 1 106 ? -5.456 -36.916 3.244 1.00 35.22 106 THR A C 1
ATOM 767 O O . THR A 1 106 ? -5.852 -37.725 2.408 1.00 35.22 106 THR A O 1
ATOM 770 N N . ILE A 1 107 ? -5.951 -35.684 3.335 1.00 38.75 107 ILE A N 1
ATOM 771 C CA . ILE A 1 107 ? -6.519 -35.015 2.178 1.00 38.75 107 ILE A CA 1
ATOM 772 C C . ILE A 1 107 ? -5.334 -34.917 1.224 1.00 38.75 107 ILE A C 1
ATOM 774 O O . ILE A 1 107 ? -4.450 -34.080 1.394 1.00 38.75 107 ILE A O 1
ATOM 778 N N . ALA A 1 108 ? -5.253 -35.856 0.284 1.00 33.75 108 ALA A N 1
ATOM 779 C CA . ALA A 1 108 ? -4.440 -35.652 -0.897 1.00 33.75 108 ALA A CA 1
ATOM 780 C C . ALA A 1 108 ? -4.897 -34.311 -1.492 1.00 33.75 108 ALA A C 1
ATOM 782 O O . ALA A 1 108 ? -6.113 -34.120 -1.611 1.00 33.75 108 ALA A O 1
ATOM 783 N N . PRO A 1 109 ? -3.993 -33.368 -1.810 1.00 41.38 109 PRO A N 1
ATOM 784 C CA . PRO A 1 109 ? -4.407 -32.155 -2.487 1.00 41.38 109 PRO A CA 1
ATOM 785 C C . PRO A 1 109 ? -5.076 -32.600 -3.785 1.00 41.38 109 PRO A C 1
ATOM 787 O O . PRO A 1 109 ? -4.441 -33.191 -4.660 1.00 41.38 109 PRO A O 1
ATOM 790 N N . CYS A 1 110 ? -6.391 -32.392 -3.862 1.00 34.47 110 CYS A N 1
ATOM 791 C CA . CYS A 1 110 ? -7.107 -32.457 -5.120 1.00 34.47 110 CYS A CA 1
ATOM 792 C C . CYS A 1 110 ? -6.347 -31.528 -6.070 1.00 34.47 110 CYS A C 1
ATOM 794 O O . CYS A 1 110 ? -6.013 -30.410 -5.676 1.00 34.47 110 CYS A O 1
ATOM 796 N N . GLY A 1 111 ? -5.962 -32.046 -7.237 1.00 37.16 111 GLY A N 1
ATOM 797 C CA . GLY A 1 111 ? -4.988 -31.422 -8.127 1.00 37.16 111 GLY A CA 1
ATOM 798 C C . GLY A 1 111 ? -5.183 -29.913 -8.259 1.00 37.16 111 GLY A C 1
ATOM 799 O O . GLY A 1 111 ? -6.296 -29.444 -8.502 1.00 37.16 111 GLY A O 1
ATOM 800 N N . ALA A 1 112 ? -4.085 -29.175 -8.089 1.00 47.84 112 ALA A N 1
ATOM 801 C CA . ALA A 1 112 ? -3.995 -27.745 -8.338 1.00 47.84 112 ALA A CA 1
ATOM 802 C C . ALA A 1 112 ? -4.529 -27.436 -9.746 1.00 47.84 112 ALA A C 1
ATOM 804 O O . ALA A 1 112 ? -3.857 -27.647 -10.750 1.00 47.84 112 ALA A O 1
ATOM 805 N N . SER A 1 113 ? -5.786 -27.016 -9.802 1.00 48.78 113 SER A N 1
ATOM 806 C CA . SER A 1 113 ? -6.481 -26.563 -11.009 1.00 48.78 113 SER A CA 1
ATOM 807 C C . SER A 1 113 ? -7.387 -25.369 -10.696 1.00 48.78 113 SER A C 1
ATOM 809 O O . SER A 1 113 ? -8.349 -25.096 -11.407 1.00 48.78 113 SER A O 1
ATOM 811 N N . GLY A 1 114 ? -7.075 -24.645 -9.617 1.00 72.44 114 GLY A N 1
ATOM 812 C CA . GLY A 1 114 ? -7.578 -23.296 -9.401 1.00 72.44 114 GLY A CA 1
ATOM 813 C C . GLY A 1 114 ? -6.626 -22.313 -10.070 1.00 72.44 114 GLY A C 1
ATOM 814 O O . GLY A 1 114 ? -5.421 -22.378 -9.844 1.00 72.44 114 GLY A O 1
ATOM 815 N N . ILE A 1 115 ? -7.162 -21.432 -10.910 1.00 88.75 115 ILE A N 1
ATOM 816 C CA . ILE A 1 115 ? -6.431 -20.261 -11.396 1.00 88.75 115 ILE A CA 1
ATOM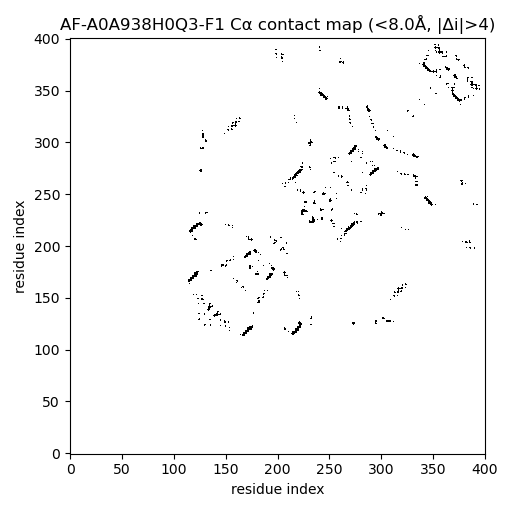 817 C C . ILE A 1 115 ? -6.069 -19.404 -10.177 1.00 88.75 115 ILE A C 1
ATOM 819 O O . ILE A 1 115 ? -6.978 -18.995 -9.459 1.00 88.75 115 ILE A O 1
ATOM 823 N N . MET A 1 116 ? -4.777 -19.137 -9.956 1.00 96.19 116 MET A N 1
ATOM 824 C CA . MET A 1 116 ? -4.326 -18.233 -8.894 1.00 96.19 116 MET A CA 1
ATOM 825 C C . MET A 1 116 ? -4.733 -16.789 -9.207 1.00 96.19 116 MET A C 1
ATOM 827 O O . MET A 1 116 ? -4.417 -16.273 -10.281 1.00 96.19 116 MET A O 1
ATOM 831 N N . ASN A 1 117 ? -5.370 -16.120 -8.252 1.00 98.56 117 ASN A N 1
ATOM 832 C CA . ASN A 1 117 ? -5.714 -14.705 -8.310 1.00 98.56 117 ASN A CA 1
ATOM 833 C C . ASN A 1 117 ? -4.741 -13.902 -7.430 1.00 98.56 117 ASN A C 1
ATOM 835 O O . ASN A 1 117 ? -4.711 -14.055 -6.208 1.00 98.56 117 ASN A O 1
ATOM 839 N N . VAL A 1 118 ? -3.947 -13.018 -8.036 1.00 98.88 118 VAL A N 1
ATOM 840 C CA . VAL A 1 118 ? -2.957 -12.188 -7.335 1.00 98.88 118 VAL A CA 1
ATOM 841 C C . VAL A 1 118 ? -3.390 -10.728 -7.324 1.00 98.88 118 VAL A C 1
ATOM 843 O O . VAL A 1 118 ? -3.683 -10.138 -8.364 1.00 98.88 118 VAL A O 1
ATOM 846 N N . PHE A 1 119 ? -3.393 -10.128 -6.138 1.00 98.94 119 PHE A N 1
ATOM 847 C CA . PHE A 1 119 ? -3.620 -8.703 -5.946 1.00 98.94 119 PHE A CA 1
ATOM 848 C C . PHE A 1 119 ? -2.284 -7.973 -5.789 1.00 98.94 119 PHE A C 1
ATOM 850 O O . PHE A 1 119 ? -1.424 -8.385 -5.014 1.00 98.94 119 PHE A O 1
ATOM 857 N N . ILE A 1 120 ? -2.093 -6.867 -6.497 1.00 98.94 120 ILE A N 1
ATOM 858 C CA . ILE A 1 120 ? -0.911 -6.016 -6.369 1.00 98.94 120 ILE A CA 1
ATOM 859 C C . ILE A 1 120 ? -1.374 -4.631 -5.930 1.00 98.94 120 ILE A C 1
ATOM 861 O O . ILE A 1 120 ? -1.964 -3.893 -6.715 1.00 98.94 120 ILE A O 1
ATOM 865 N N . GLY A 1 121 ? -1.098 -4.271 -4.680 1.00 98.81 121 GLY A N 1
ATOM 866 C CA . GLY A 1 121 ? -1.237 -2.896 -4.210 1.00 98.81 121 GLY A CA 1
ATOM 867 C C . GLY A 1 121 ? 0.015 -2.112 -4.581 1.00 98.81 121 GLY A C 1
ATOM 868 O O . GLY A 1 121 ? 1.118 -2.542 -4.246 1.00 98.81 121 GLY A O 1
ATOM 869 N N . GLY A 1 122 ? -0.141 -0.997 -5.285 1.00 98.62 122 GLY A N 1
ATOM 870 C CA . GLY A 1 122 ? 0.964 -0.134 -5.686 1.00 98.62 122 GLY A CA 1
ATOM 871 C C . GLY A 1 122 ? 0.993 1.184 -4.916 1.00 98.62 122 GLY A C 1
ATOM 872 O O . GLY A 1 122 ? -0.058 1.762 -4.633 1.00 98.62 122 GLY A O 1
ATOM 873 N N . ASP A 1 123 ? 2.195 1.684 -4.657 1.00 98.62 123 ASP A N 1
ATOM 874 C CA . ASP A 1 123 ? 2.459 3.036 -4.168 1.00 98.62 123 ASP A CA 1
ATOM 875 C C . ASP A 1 123 ? 3.719 3.629 -4.846 1.00 98.62 123 ASP A C 1
ATOM 877 O O . ASP A 1 123 ? 4.433 2.893 -5.531 1.00 98.62 123 ASP A O 1
ATOM 881 N N . MET A 1 124 ? 3.981 4.943 -4.753 1.00 98.31 124 MET A N 1
ATOM 882 C CA . MET A 1 124 ? 5.052 5.606 -5.537 1.00 98.31 124 MET A CA 1
ATOM 883 C C . MET A 1 124 ? 6.295 6.010 -4.746 1.00 98.31 124 MET A C 1
ATOM 885 O O . MET A 1 124 ? 7.386 6.092 -5.310 1.00 98.31 124 MET A O 1
ATOM 889 N N . GLU A 1 125 ? 6.199 6.289 -3.458 1.00 98.31 125 GLU A N 1
ATOM 890 C CA . GLU A 1 125 ? 7.304 6.836 -2.673 1.00 98.31 125 GLU A CA 1
ATOM 891 C C . GLU A 1 125 ? 8.477 5.864 -2.618 1.00 98.31 125 GLU A C 1
ATOM 893 O O . GLU A 1 125 ? 9.632 6.290 -2.597 1.00 98.31 125 GLU A O 1
ATOM 898 N N . GLY A 1 126 ? 8.197 4.560 -2.619 1.00 98.12 126 GLY A N 1
ATOM 899 C CA . GLY A 1 126 ? 9.162 3.471 -2.569 1.00 98.12 126 GLY A CA 1
ATOM 900 C C . GLY A 1 126 ? 9.610 2.939 -3.928 1.00 98.12 126 GLY A C 1
ATOM 901 O O . GLY A 1 126 ? 10.483 2.073 -3.960 1.00 98.12 126 GLY A O 1
ATOM 902 N N . ILE A 1 127 ? 9.082 3.436 -5.049 1.00 98.25 127 ILE A N 1
ATOM 903 C CA . ILE A 1 127 ? 9.487 2.946 -6.376 1.00 98.25 127 ILE A CA 1
ATOM 904 C C . ILE A 1 127 ? 10.905 3.387 -6.744 1.00 98.25 127 ILE A C 1
ATOM 906 O O . ILE A 1 127 ? 11.498 4.295 -6.143 1.00 98.25 127 ILE A O 1
ATOM 910 N N . THR A 1 128 ? 11.457 2.734 -7.757 1.00 98.00 128 THR A N 1
ATOM 911 C CA . THR A 1 128 ? 12.758 3.035 -8.351 1.00 98.00 128 THR A CA 1
ATOM 912 C C . THR A 1 128 ? 12.945 4.537 -8.611 1.00 98.00 128 THR A C 1
ATOM 914 O O . THR A 1 128 ? 12.174 5.160 -9.333 1.00 98.00 128 THR A O 1
ATOM 917 N N . GLY A 1 129 ? 14.015 5.131 -8.071 1.00 96.75 129 GLY A N 1
ATOM 918 C CA . GLY A 1 129 ? 14.463 6.484 -8.439 1.00 96.75 129 GLY A CA 1
ATOM 919 C C . GLY A 1 129 ? 13.644 7.663 -7.889 1.00 96.75 129 GLY A C 1
ATOM 920 O O . GLY A 1 129 ? 14.008 8.814 -8.140 1.00 96.75 129 GLY A O 1
ATOM 921 N N . VAL A 1 130 ? 12.568 7.420 -7.138 1.00 97.88 130 VAL A N 1
ATOM 922 C CA . VAL A 1 130 ? 11.781 8.486 -6.491 1.00 97.88 130 VAL A CA 1
ATOM 923 C C . VAL A 1 130 ? 12.418 8.894 -5.167 1.00 97.88 130 VAL A C 1
ATOM 925 O O . VAL A 1 130 ? 12.703 8.048 -4.330 1.00 97.88 130 VAL A O 1
ATOM 928 N N . VAL A 1 131 ? 12.669 10.180 -4.953 1.00 97.12 131 VAL A N 1
ATOM 929 C CA . VAL A 1 131 ? 13.271 10.682 -3.700 1.00 97.12 131 VAL A CA 1
ATOM 930 C C . VAL A 1 131 ? 12.652 11.990 -3.217 1.00 97.12 131 VAL A C 1
ATOM 932 O O . VAL A 1 131 ? 12.984 12.464 -2.133 1.00 97.12 131 VAL A O 1
ATOM 935 N N . HIS A 1 132 ? 11.765 12.595 -4.010 1.00 96.38 132 HIS A N 1
ATOM 936 C CA . HIS A 1 132 ? 11.251 13.931 -3.746 1.00 96.38 132 HIS A CA 1
ATOM 937 C C . HIS A 1 132 ? 9.777 14.082 -4.136 1.00 96.38 132 HIS A C 1
ATOM 939 O O . HIS A 1 132 ? 9.323 13.486 -5.109 1.00 96.38 132 HIS A O 1
ATOM 945 N N . ARG A 1 133 ? 9.044 14.964 -3.437 1.00 93.31 133 ARG A N 1
ATOM 946 C CA . ARG A 1 133 ? 7.602 15.197 -3.670 1.00 93.31 133 ARG A CA 1
ATOM 947 C C . ARG A 1 133 ? 7.254 15.646 -5.091 1.00 93.31 133 ARG A C 1
ATOM 949 O O . ARG A 1 133 ? 6.159 15.391 -5.567 1.00 93.31 133 ARG A O 1
ATOM 956 N N . ASP A 1 134 ? 8.188 16.315 -5.766 1.00 95.19 134 ASP A N 1
ATOM 957 C CA . ASP A 1 134 ? 8.037 16.766 -7.162 1.00 95.19 134 ASP A CA 1
ATOM 958 C C . ASP A 1 134 ? 7.864 15.589 -8.146 1.00 95.19 134 ASP A C 1
ATOM 960 O O . ASP A 1 134 ? 7.422 15.756 -9.276 1.00 95.19 134 ASP A O 1
ATOM 964 N N . GLN A 1 135 ? 8.195 14.375 -7.705 1.00 97.25 135 GLN A N 1
ATOM 965 C CA . GLN A 1 135 ? 7.984 13.141 -8.451 1.00 97.25 135 GLN A CA 1
ATOM 966 C C . GLN A 1 135 ? 6.657 12.451 -8.097 1.00 97.25 135 GLN A C 1
ATOM 968 O O . GLN A 1 135 ? 6.315 11.472 -8.748 1.00 97.25 135 GLN A O 1
ATOM 973 N N . LEU A 1 136 ? 5.919 12.931 -7.091 1.00 96.19 136 LEU A N 1
ATOM 974 C CA . LEU A 1 136 ? 4.741 12.264 -6.522 1.00 96.19 136 LEU A CA 1
ATOM 975 C C . LEU A 1 136 ? 3.417 12.927 -6.926 1.00 96.19 136 LEU A C 1
ATOM 977 O O . LEU A 1 136 ? 2.399 12.254 -7.042 1.00 96.19 136 LEU A O 1
ATOM 981 N N . THR A 1 137 ? 3.406 14.235 -7.201 1.00 94.38 137 THR A N 1
ATOM 982 C CA . THR A 1 137 ? 2.153 14.960 -7.480 1.00 94.38 137 THR A CA 1
ATOM 983 C C . THR A 1 137 ? 2.026 15.410 -8.939 1.00 94.38 137 THR A C 1
ATOM 985 O O . THR A 1 137 ? 3.042 15.730 -9.556 1.00 94.38 137 THR A O 1
ATOM 988 N N . PRO A 1 138 ? 0.801 15.500 -9.501 1.00 93.69 138 PRO A N 1
ATOM 989 C CA . PRO A 1 138 ? 0.575 15.917 -10.890 1.00 93.69 138 PRO A CA 1
ATOM 990 C C . PRO A 1 138 ? 1.196 17.256 -11.299 1.00 93.69 138 PRO A C 1
ATOM 992 O O . PRO A 1 138 ? 1.499 17.467 -12.471 1.00 93.69 138 PRO A O 1
ATOM 995 N N . GLU A 1 139 ? 1.370 18.160 -10.340 1.00 94.00 139 GLU A N 1
ATOM 996 C CA . GLU A 1 139 ? 1.934 19.495 -10.537 1.00 94.00 139 GLU A CA 1
ATOM 997 C C . GLU A 1 139 ? 3.467 19.480 -10.615 1.00 94.00 139 GLU A C 1
ATOM 999 O O . GLU A 1 139 ? 4.068 20.459 -11.056 1.00 94.00 139 GLU A O 1
ATOM 1004 N N . GLY A 1 140 ? 4.100 18.395 -10.166 1.00 95.19 140 GLY A N 1
ATOM 1005 C CA . GLY A 1 140 ? 5.545 18.265 -10.102 1.00 95.19 140 GLY A CA 1
ATOM 1006 C C . GLY A 1 140 ? 6.183 17.960 -11.457 1.00 95.19 140 GLY A C 1
ATOM 1007 O O . GLY A 1 140 ? 5.658 17.199 -12.276 1.00 95.19 140 GLY A O 1
ATOM 1008 N N . HIS A 1 141 ? 7.361 18.533 -11.701 1.00 96.12 141 HIS A N 1
ATOM 1009 C CA . HIS A 1 141 ? 8.074 18.372 -12.971 1.00 96.12 141 HIS A CA 1
ATOM 1010 C C . HIS A 1 141 ? 8.571 16.934 -13.184 1.00 96.12 141 HIS A C 1
ATOM 1012 O O . HIS A 1 141 ? 8.607 16.445 -14.316 1.00 96.12 141 HIS A O 1
ATOM 1018 N N . GLY A 1 142 ? 8.941 16.245 -12.103 1.00 96.81 142 GLY A N 1
ATOM 1019 C CA . GLY A 1 142 ? 9.408 14.861 -12.120 1.00 96.81 142 GLY A CA 1
ATOM 1020 C C . GLY A 1 142 ? 8.304 13.805 -12.241 1.00 96.81 142 GLY A C 1
ATOM 1021 O O . GLY A 1 142 ? 8.611 12.645 -12.527 1.00 96.81 142 GLY A O 1
ATOM 1022 N N . TRP A 1 143 ? 7.034 14.169 -12.050 1.00 98.00 143 TRP A N 1
ATOM 1023 C CA . TRP A 1 143 ? 5.934 13.210 -11.900 1.00 98.00 143 TRP A CA 1
ATOM 1024 C C . TRP A 1 143 ? 5.733 12.304 -13.116 1.00 98.00 143 TRP A C 1
ATOM 1026 O O . TRP A 1 143 ? 5.658 11.086 -12.973 1.00 98.00 143 TRP A O 1
ATOM 1036 N N . GLN A 1 144 ? 5.746 12.846 -14.337 1.00 97.75 144 GLN A N 1
ATOM 1037 C CA . GLN A 1 144 ? 5.562 12.026 -15.546 1.00 97.75 144 GLN A CA 1
ATOM 1038 C C . GLN A 1 144 ? 6.675 10.984 -15.734 1.00 97.75 144 GLN A C 1
ATOM 1040 O O . GLN A 1 144 ? 6.421 9.883 -16.219 1.00 97.75 144 GLN A O 1
ATOM 1045 N N . ALA A 1 145 ? 7.912 11.307 -15.345 1.00 97.44 145 ALA A N 1
ATOM 1046 C CA . ALA A 1 145 ? 9.003 10.338 -15.369 1.00 97.44 145 ALA A CA 1
ATOM 1047 C C . ALA A 1 145 ? 8.811 9.262 -14.288 1.00 97.44 145 ALA A C 1
ATOM 1049 O O . ALA A 1 145 ? 8.999 8.078 -14.562 1.00 97.44 145 ALA A O 1
ATOM 1050 N N . ALA A 1 146 ? 8.378 9.660 -13.090 1.00 98.31 146 ALA A N 1
ATOM 1051 C CA . ALA A 1 146 ? 8.114 8.746 -11.986 1.00 98.31 146 ALA A CA 1
ATOM 1052 C C . ALA A 1 146 ? 6.966 7.769 -12.284 1.00 98.31 146 ALA A C 1
ATOM 1054 O O . ALA A 1 146 ? 7.095 6.590 -11.987 1.00 98.31 146 ALA A O 1
ATOM 1055 N N . ARG A 1 147 ? 5.897 8.203 -12.963 1.00 98.62 147 ARG A N 1
ATOM 1056 C CA . ARG A 1 147 ? 4.793 7.325 -13.404 1.00 98.62 147 ARG A CA 1
ATOM 1057 C C . ARG A 1 147 ? 5.251 6.178 -14.306 1.00 98.62 147 ARG A C 1
ATOM 1059 O O . ARG A 1 147 ? 4.763 5.055 -14.178 1.00 98.62 147 ARG A O 1
ATOM 1066 N N . ARG A 1 148 ? 6.213 6.441 -15.199 1.00 98.62 148 ARG A N 1
ATOM 1067 C CA . ARG A 1 148 ? 6.813 5.401 -16.054 1.00 98.62 148 ARG A CA 1
ATOM 1068 C C . ARG A 1 148 ? 7.611 4.399 -15.228 1.00 98.62 148 ARG A C 1
ATOM 1070 O O . ARG A 1 148 ? 7.489 3.202 -15.450 1.00 98.62 148 ARG A O 1
ATOM 1077 N N . LEU A 1 149 ? 8.390 4.882 -14.258 1.00 98.69 149 LEU A N 1
ATOM 1078 C CA . LEU A 1 149 ? 9.128 4.019 -13.330 1.00 98.69 149 LEU A CA 1
ATOM 1079 C C . LEU A 1 149 ? 8.178 3.204 -12.446 1.00 98.69 149 LEU A C 1
ATOM 1081 O O . LEU A 1 149 ? 8.420 2.025 -12.222 1.00 98.69 149 LEU A O 1
ATOM 1085 N N . TYR A 1 150 ? 7.066 3.799 -12.016 1.00 98.81 150 TYR A N 1
ATOM 1086 C CA . TYR A 1 150 ? 6.063 3.139 -11.188 1.00 98.81 150 TYR A CA 1
ATOM 1087 C C . TYR A 1 150 ? 5.386 2.009 -11.960 1.00 98.81 150 TYR A C 1
ATOM 1089 O O . TYR A 1 150 ? 5.358 0.870 -11.503 1.00 98.81 150 TYR A O 1
ATOM 1097 N N . THR A 1 151 ? 4.942 2.297 -13.184 1.00 98.94 151 THR A N 1
ATOM 1098 C CA . THR A 1 151 ? 4.361 1.285 -14.076 1.00 98.94 151 THR A CA 1
ATOM 1099 C C . THR A 1 151 ? 5.376 0.181 -14.399 1.00 98.94 151 THR A C 1
ATOM 1101 O O . THR A 1 151 ? 5.020 -0.994 -14.411 1.00 98.94 151 THR A O 1
ATOM 1104 N N . ALA A 1 152 ? 6.658 0.519 -14.580 1.00 98.81 152 ALA A N 1
ATOM 1105 C CA . ALA A 1 152 ? 7.715 -0.465 -14.817 1.00 98.81 152 ALA A CA 1
ATOM 1106 C C . ALA A 1 152 ? 7.978 -1.382 -13.605 1.00 98.81 152 ALA A C 1
ATOM 1108 O O . ALA A 1 152 ? 8.122 -2.591 -13.790 1.00 98.81 152 ALA A O 1
ATOM 1109 N N . ASP A 1 153 ? 8.004 -0.846 -12.381 1.00 98.88 153 ASP A N 1
ATOM 1110 C CA . ASP A 1 153 ? 8.160 -1.640 -11.154 1.00 98.88 153 ASP A CA 1
ATOM 1111 C C . ASP A 1 153 ? 6.955 -2.578 -10.943 1.0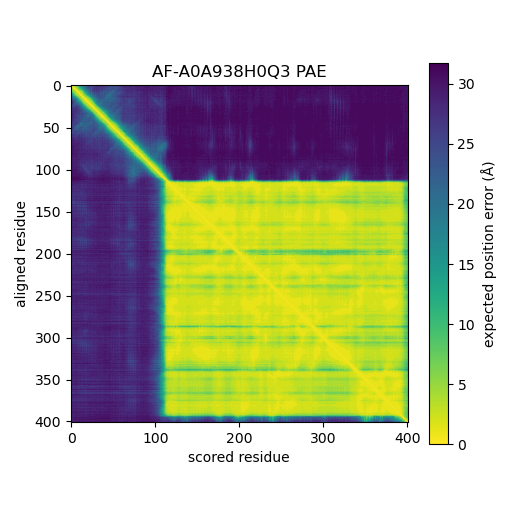0 98.88 153 ASP A C 1
ATOM 1113 O O . ASP A 1 153 ? 7.131 -3.753 -10.613 1.00 98.88 153 ASP A O 1
ATOM 1117 N N . ILE A 1 154 ? 5.735 -2.099 -11.215 1.00 98.94 154 ILE A N 1
ATOM 1118 C CA . ILE A 1 154 ? 4.519 -2.925 -11.220 1.00 98.94 154 ILE A CA 1
ATOM 1119 C C . ILE A 1 154 ? 4.625 -4.043 -12.263 1.00 98.94 154 ILE A C 1
ATOM 1121 O O . ILE A 1 154 ? 4.424 -5.212 -11.934 1.00 98.94 154 ILE A O 1
ATOM 1125 N N . ASN A 1 155 ? 5.006 -3.723 -13.501 1.00 98.94 155 ASN A N 1
ATOM 1126 C CA . ASN A 1 155 ? 5.170 -4.712 -14.568 1.00 98.94 155 ASN A CA 1
ATOM 1127 C C . ASN A 1 155 ? 6.239 -5.759 -14.237 1.00 98.94 155 ASN A C 1
ATOM 1129 O O . ASN A 1 155 ? 6.090 -6.926 -14.605 1.00 98.94 155 ASN A O 1
ATOM 1133 N N . ALA A 1 156 ? 7.302 -5.380 -13.525 1.00 98.94 156 ALA A N 1
ATOM 1134 C CA . ALA A 1 156 ? 8.305 -6.324 -13.052 1.00 98.94 156 ALA A CA 1
ATOM 1135 C C . ALA A 1 156 ? 7.714 -7.327 -12.048 1.00 98.94 156 ALA A C 1
ATOM 1137 O O . ALA A 1 156 ? 8.002 -8.523 -12.143 1.00 98.94 156 ALA A O 1
ATOM 1138 N N . ALA A 1 157 ? 6.849 -6.870 -11.136 1.00 98.94 157 ALA A N 1
ATOM 1139 C CA . ALA A 1 157 ? 6.137 -7.748 -10.209 1.00 98.94 157 ALA A CA 1
ATOM 1140 C C . ALA A 1 157 ? 5.158 -8.675 -10.947 1.00 98.94 157 ALA A C 1
ATOM 1142 O O . ALA A 1 157 ? 5.186 -9.883 -10.719 1.00 98.94 157 ALA A O 1
ATOM 1143 N N . VAL A 1 158 ? 4.366 -8.138 -11.886 1.00 98.94 158 VAL A N 1
ATOM 1144 C CA . VAL A 1 158 ? 3.459 -8.918 -12.751 1.00 98.94 158 VAL A CA 1
ATOM 1145 C C . VAL A 1 158 ? 4.225 -10.009 -13.503 1.00 98.94 158 VAL A C 1
ATOM 1147 O O . VAL A 1 158 ? 3.861 -11.180 -13.440 1.00 98.94 158 VAL A O 1
ATOM 1150 N N . THR A 1 159 ? 5.338 -9.649 -14.148 1.00 98.94 159 THR A N 1
ATOM 1151 C CA . THR A 1 159 ? 6.191 -10.601 -14.878 1.00 98.94 159 THR A CA 1
ATOM 1152 C C . THR A 1 159 ? 6.715 -11.697 -13.950 1.00 98.94 159 THR A C 1
ATOM 1154 O O . THR A 1 159 ? 6.734 -12.866 -14.319 1.00 98.94 159 THR A O 1
ATOM 1157 N N . GLY A 1 160 ? 7.119 -11.343 -12.727 1.00 98.88 160 GLY A N 1
ATOM 1158 C CA . GLY A 1 160 ? 7.596 -12.322 -11.754 1.00 98.88 160 GLY A CA 1
ATOM 1159 C C . GLY A 1 160 ? 6.509 -13.284 -11.271 1.00 98.88 160 GLY A C 1
ATOM 1160 O O . GLY A 1 160 ? 6.801 -14.449 -11.023 1.00 98.88 160 GLY A O 1
ATOM 1161 N N . VAL A 1 161 ? 5.254 -12.841 -11.179 1.00 98.88 161 VAL A N 1
ATOM 1162 C CA . VAL A 1 161 ? 4.128 -13.747 -10.909 1.00 98.88 161 VAL A CA 1
ATOM 1163 C C . VAL A 1 161 ? 3.941 -14.721 -12.071 1.00 98.88 161 VAL A C 1
ATOM 1165 O O . VAL A 1 161 ? 3.919 -15.930 -11.852 1.00 98.88 161 VAL A O 1
ATOM 1168 N N . LEU A 1 162 ? 3.865 -14.209 -13.302 1.00 98.81 162 LEU A N 1
ATOM 1169 C CA . LEU A 1 162 ? 3.597 -15.012 -14.502 1.00 98.81 162 LEU A CA 1
ATOM 1170 C C . LEU A 1 162 ? 4.724 -15.997 -14.838 1.00 98.81 162 LEU A C 1
ATOM 1172 O O . LEU A 1 162 ? 4.462 -17.075 -15.360 1.00 98.81 162 LEU A O 1
ATOM 1176 N N . ASP A 1 163 ? 5.970 -15.669 -14.497 1.00 98.56 163 ASP A N 1
ATOM 1177 C CA . ASP A 1 163 ? 7.102 -16.591 -14.632 1.00 98.56 163 ASP A CA 1
ATOM 1178 C C . ASP A 1 163 ? 6.941 -17.879 -13.813 1.00 98.56 163 ASP A C 1
ATOM 1180 O O . ASP A 1 163 ? 7.466 -18.921 -14.205 1.00 98.56 163 ASP A O 1
ATOM 1184 N N . GLU A 1 164 ? 6.284 -17.806 -12.651 1.00 97.88 164 GLU A N 1
ATOM 1185 C CA . GLU A 1 164 ? 6.037 -18.973 -11.794 1.00 97.88 164 GLU A CA 1
ATOM 1186 C C . GLU A 1 164 ? 4.640 -19.557 -11.980 1.00 97.88 164 GLU A C 1
ATOM 1188 O O . GLU A 1 164 ? 4.467 -20.765 -11.839 1.00 97.88 164 GLU A O 1
ATOM 1193 N N . HIS A 1 165 ? 3.654 -18.722 -12.305 1.00 97.50 165 HIS A N 1
ATOM 1194 C CA . HIS A 1 165 ? 2.275 -19.132 -12.529 1.00 97.50 165 HIS A CA 1
ATOM 1195 C C . HIS A 1 165 ? 1.702 -18.438 -13.783 1.00 97.50 165 HIS A C 1
ATOM 1197 O O . HIS A 1 165 ? 1.009 -17.424 -13.663 1.00 97.50 165 HIS A O 1
ATOM 1203 N N . PRO A 1 166 ? 1.955 -18.979 -14.993 1.00 97.38 166 PRO A N 1
ATOM 1204 C CA . PRO A 1 166 ? 1.611 -18.328 -16.265 1.00 97.38 166 PRO A CA 1
ATOM 1205 C C . PRO A 1 166 ? 0.127 -17.999 -16.452 1.00 97.38 166 PRO A C 1
ATOM 1207 O O . PRO A 1 166 ? -0.201 -17.016 -17.107 1.00 97.38 166 PRO A O 1
ATOM 1210 N N . ASP A 1 167 ? -0.762 -18.793 -15.852 1.00 96.81 167 ASP A N 1
ATOM 1211 C CA . ASP A 1 167 ? -2.215 -18.620 -15.964 1.00 96.81 167 ASP A CA 1
ATOM 1212 C C . ASP A 1 167 ? -2.806 -17.739 -14.846 1.00 96.81 167 ASP A C 1
ATOM 1214 O O . ASP A 1 167 ? -4.022 -17.720 -14.656 1.00 96.81 167 ASP A O 1
ATOM 1218 N N . ALA A 1 168 ? -1.971 -17.055 -14.049 1.00 98.12 168 ALA A N 1
ATOM 1219 C CA . ALA A 1 168 ? -2.449 -16.241 -12.932 1.00 98.12 168 ALA A CA 1
ATOM 1220 C C . ALA A 1 168 ? -3.287 -15.051 -13.421 1.00 98.12 168 ALA A C 1
ATOM 1222 O O . ALA A 1 168 ? -2.921 -14.353 -14.367 1.00 98.12 168 ALA A O 1
ATOM 1223 N N . ARG A 1 169 ? -4.392 -14.774 -12.728 1.00 98.44 169 ARG A N 1
ATOM 1224 C CA . ARG A 1 169 ? -5.169 -13.543 -12.907 1.00 98.44 169 ARG A CA 1
ATOM 1225 C C . ARG A 1 169 ? -4.624 -12.485 -11.973 1.00 98.44 169 ARG A C 1
ATOM 1227 O O . ARG A 1 169 ? -4.476 -12.735 -10.780 1.00 98.44 169 ARG A O 1
ATOM 1234 N N . ILE A 1 170 ? -4.328 -11.306 -12.505 1.00 98.88 170 ILE A N 1
ATOM 1235 C CA . ILE A 1 170 ? -3.635 -10.273 -11.743 1.00 98.88 170 ILE A CA 1
ATOM 1236 C C . ILE A 1 170 ? -4.470 -9.002 -11.740 1.00 98.88 170 ILE A C 1
ATOM 1238 O O . ILE A 1 170 ? -4.840 -8.486 -12.793 1.00 98.88 170 ILE A O 1
ATOM 1242 N N . ARG A 1 171 ? -4.737 -8.473 -10.546 1.00 98.88 171 ARG A N 1
ATOM 1243 C CA . ARG A 1 171 ? -5.351 -7.158 -10.370 1.00 98.88 171 ARG A CA 1
ATOM 1244 C C . ARG A 1 171 ? -4.377 -6.229 -9.680 1.00 98.88 171 ARG A C 1
ATOM 1246 O O . ARG A 1 171 ? -3.839 -6.561 -8.630 1.00 98.88 171 ARG A O 1
ATOM 1253 N N . VAL A 1 172 ? -4.177 -5.057 -10.261 1.00 98.94 172 VAL A N 1
ATOM 1254 C CA . VAL A 1 172 ? -3.307 -4.009 -9.741 1.00 98.94 172 VAL A CA 1
ATOM 1255 C C . VAL A 1 172 ? -4.170 -2.857 -9.252 1.00 98.94 172 VAL A C 1
ATOM 1257 O O . VAL A 1 172 ? -5.001 -2.348 -10.001 1.00 98.94 172 VAL A O 1
ATOM 1260 N N . ALA A 1 173 ? -3.964 -2.409 -8.020 1.00 98.75 173 ALA A N 1
ATOM 1261 C CA . ALA A 1 173 ? -4.579 -1.205 -7.487 1.00 98.75 173 ALA A CA 1
ATOM 1262 C C . ALA A 1 173 ? -3.545 -0.089 -7.364 1.00 98.75 173 ALA A C 1
ATOM 1264 O O . ALA A 1 173 ? -2.557 -0.216 -6.644 1.00 98.75 173 ALA A O 1
ATOM 1265 N N . ASP A 1 174 ? -3.792 1.023 -8.057 1.00 98.69 174 ASP A N 1
ATOM 1266 C CA . ASP A 1 174 ? -3.016 2.242 -7.853 1.00 98.69 174 ASP A CA 1
ATOM 1267 C C . ASP A 1 174 ? -3.437 2.885 -6.528 1.00 98.69 174 ASP A C 1
ATOM 1269 O O . ASP A 1 174 ? -4.596 3.296 -6.384 1.00 98.69 174 ASP A O 1
ATOM 1273 N N . GLY A 1 175 ? -2.513 2.930 -5.569 1.00 97.56 175 GLY A N 1
ATOM 1274 C CA . GLY A 1 175 ? -2.734 3.425 -4.216 1.00 97.56 175 GLY A CA 1
ATOM 1275 C C . GLY A 1 175 ? -2.167 4.818 -3.931 1.00 97.56 175 GLY A C 1
ATOM 1276 O O . GLY A 1 175 ? -2.458 5.372 -2.873 1.00 97.56 175 GLY A O 1
ATOM 1277 N N . HIS A 1 176 ? -1.412 5.415 -4.853 1.00 98.00 176 HIS A N 1
ATOM 1278 C CA . HIS A 1 176 ? -0.667 6.639 -4.561 1.00 98.00 176 HIS A CA 1
ATOM 1279 C C . HIS A 1 176 ? -1.482 7.910 -4.839 1.00 98.00 176 HIS A C 1
ATOM 1281 O O . HIS A 1 176 ? -1.997 8.094 -5.945 1.00 98.00 176 HIS A O 1
ATOM 1287 N N . GLY A 1 177 ? -1.544 8.855 -3.898 1.00 94.81 177 GLY A N 1
ATOM 1288 C CA . GLY A 1 177 ? -2.089 10.201 -4.126 1.00 94.81 177 GLY A CA 1
ATOM 1289 C C . GLY A 1 177 ? -3.472 10.209 -4.800 1.00 94.81 177 GLY A C 1
ATOM 1290 O O . GLY A 1 177 ? -4.474 9.802 -4.217 1.00 94.81 177 GLY A O 1
ATOM 1291 N N . THR A 1 178 ? -3.551 10.674 -6.057 1.00 93.62 178 THR A N 1
ATOM 1292 C CA . THR A 1 178 ? -4.827 10.698 -6.809 1.00 93.62 178 THR A CA 1
ATOM 1293 C C . THR A 1 178 ? -5.274 9.337 -7.357 1.00 93.62 178 THR A C 1
ATOM 1295 O O . THR A 1 178 ? -6.365 9.252 -7.926 1.00 93.62 178 THR A O 1
ATOM 1298 N N . MET A 1 179 ? -4.440 8.302 -7.207 1.00 97.06 179 MET A N 1
ATOM 1299 C CA . MET A 1 179 ? -4.647 6.921 -7.657 1.00 97.06 179 MET A CA 1
ATOM 1300 C C . MET A 1 179 ? -4.848 6.790 -9.177 1.00 97.06 179 MET A C 1
ATOM 1302 O O . MET A 1 179 ? -5.630 5.968 -9.664 1.00 97.06 179 MET A O 1
ATOM 1306 N N . ARG A 1 180 ? -4.184 7.666 -9.942 1.00 97.06 180 ARG A N 1
ATOM 1307 C CA . ARG A 1 180 ? -4.256 7.794 -11.415 1.00 97.06 180 ARG A CA 1
ATOM 1308 C C . ARG A 1 180 ? -2.860 7.950 -12.028 1.00 97.06 180 ARG A C 1
ATOM 1310 O O . ARG A 1 180 ? -2.643 8.746 -12.941 1.00 97.06 180 ARG A O 1
ATOM 1317 N N . ASN A 1 181 ? -1.894 7.243 -11.468 1.00 98.44 181 ASN A N 1
ATOM 1318 C CA . ASN A 1 181 ? -0.474 7.368 -11.749 1.00 98.44 181 ASN A CA 1
ATOM 1319 C C . ASN A 1 181 ? 0.042 6.220 -12.622 1.00 98.44 181 ASN A C 1
ATOM 1321 O O . ASN A 1 181 ? 0.869 6.482 -13.492 1.00 98.44 181 ASN A O 1
ATOM 1325 N N . ILE A 1 182 ? -0.462 4.995 -12.456 1.00 98.69 182 ILE A N 1
ATOM 1326 C CA . ILE A 1 182 ? -0.140 3.878 -13.355 1.00 98.69 182 ILE A CA 1
ATOM 1327 C C . ILE A 1 182 ? -0.624 4.216 -14.772 1.00 98.69 182 ILE A C 1
ATOM 1329 O O . ILE A 1 182 ? -1.745 4.694 -14.966 1.00 98.69 182 ILE A O 1
ATOM 1333 N N . LEU A 1 183 ? 0.250 4.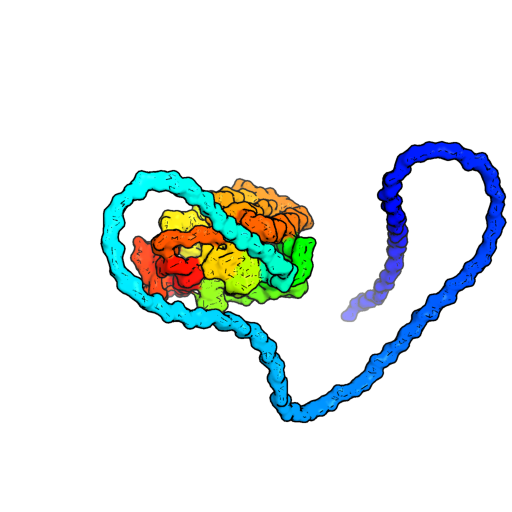017 -15.758 1.00 98.69 183 LEU A N 1
ATOM 1334 C CA . LEU A 1 183 ? -0.027 4.254 -17.173 1.00 98.69 183 LEU A CA 1
ATOM 1335 C C . LEU A 1 183 ? -0.696 3.006 -17.748 1.00 98.69 183 LEU A C 1
ATOM 1337 O O . LEU A 1 183 ? -0.048 1.976 -17.901 1.00 98.69 183 LEU A O 1
ATOM 1341 N N . ILE A 1 184 ? -1.997 3.081 -18.031 1.00 98.44 184 ILE A N 1
ATOM 1342 C CA . ILE A 1 184 ? -2.775 1.923 -18.498 1.00 98.44 184 ILE A CA 1
ATOM 1343 C C . ILE A 1 184 ? -2.294 1.426 -19.866 1.00 98.44 184 ILE A C 1
ATOM 1345 O O . ILE A 1 184 ? -2.333 0.232 -20.130 1.00 98.44 184 ILE A O 1
ATOM 1349 N N . GLU A 1 185 ? -1.801 2.333 -20.709 1.00 98.12 185 GLU A N 1
ATOM 1350 C CA . GLU A 1 185 ? -1.217 2.037 -22.017 1.00 98.12 185 GLU A CA 1
ATOM 1351 C C . GLU A 1 185 ? 0.111 1.269 -21.943 1.00 98.12 185 GLU A C 1
ATOM 1353 O O . GLU A 1 185 ? 0.464 0.583 -22.900 1.00 98.12 185 GLU A O 1
ATOM 1358 N N . ASP A 1 186 ? 0.812 1.360 -20.809 1.00 98.56 186 ASP A N 1
ATOM 1359 C CA . ASP A 1 186 ? 2.104 0.712 -20.572 1.00 98.56 186 ASP A CA 1
ATOM 1360 C C . ASP A 1 186 ? 1.993 -0.451 -19.566 1.00 98.56 186 ASP A C 1
ATOM 1362 O O . ASP A 1 186 ? 2.983 -1.139 -19.303 1.00 98.56 186 ASP A O 1
ATOM 1366 N N . LEU A 1 187 ? 0.818 -0.671 -18.966 1.00 98.88 187 LEU A N 1
ATOM 1367 C CA . LEU A 1 187 ? 0.589 -1.753 -18.012 1.00 98.88 187 LEU A CA 1
ATOM 1368 C C . LEU A 1 187 ? 0.603 -3.106 -18.734 1.00 98.88 187 LEU A C 1
ATOM 1370 O O . LEU A 1 187 ? 0.088 -3.251 -19.841 1.00 98.88 187 LEU A O 1
ATOM 1374 N N . HIS A 1 188 ? 1.188 -4.113 -18.089 1.00 98.75 188 HIS A N 1
ATOM 1375 C CA . HIS A 1 188 ? 1.254 -5.470 -18.615 1.00 98.75 188 HIS A CA 1
ATOM 1376 C C . HIS A 1 188 ? -0.148 -6.009 -18.961 1.00 98.75 188 HIS A C 1
ATOM 1378 O O . HIS A 1 188 ? -1.045 -5.990 -18.123 1.00 98.75 188 HIS A O 1
ATOM 1384 N N . GLU A 1 189 ? -0.321 -6.558 -20.169 1.00 98.31 189 GLU A N 1
ATOM 1385 C CA . GLU A 1 189 ? -1.632 -6.925 -20.741 1.00 98.31 189 GLU A CA 1
ATOM 1386 C C . GLU A 1 189 ? -2.433 -7.959 -19.927 1.00 98.31 189 GLU A C 1
ATOM 1388 O O . GLU A 1 189 ? -3.657 -8.001 -19.997 1.00 98.31 189 GLU A O 1
ATOM 1393 N N . ALA A 1 190 ? -1.743 -8.781 -19.135 1.00 97.94 190 ALA A N 1
ATOM 1394 C CA . ALA A 1 190 ? -2.356 -9.758 -18.233 1.00 97.94 190 ALA A CA 1
ATOM 1395 C C . ALA A 1 190 ? -2.973 -9.151 -16.953 1.00 97.94 190 ALA A C 1
ATOM 1397 O O . ALA A 1 190 ? -3.572 -9.885 -16.167 1.00 97.94 190 ALA A O 1
ATOM 1398 N N . ALA A 1 191 ? -2.785 -7.852 -16.698 1.00 98.62 191 ALA A N 1
ATOM 1399 C CA . ALA A 1 191 ? -3.228 -7.197 -15.473 1.00 98.62 191 ALA A CA 1
ATOM 1400 C C . ALA A 1 191 ? -4.483 -6.335 -15.680 1.00 98.62 191 ALA A C 1
ATOM 1402 O O . ALA A 1 191 ? -4.595 -5.566 -16.632 1.00 98.62 191 ALA A O 1
ATOM 1403 N N . GLU A 1 192 ? -5.400 -6.398 -14.717 1.00 98.69 192 GLU A N 1
ATOM 1404 C CA . GLU A 1 192 ? -6.526 -5.471 -14.595 1.00 98.69 192 GLU A CA 1
ATOM 1405 C C . GLU A 1 192 ? -6.161 -4.307 -13.667 1.00 98.69 192 GLU A C 1
ATOM 1407 O O . GLU A 1 192 ? -5.624 -4.527 -12.581 1.00 98.69 192 GLU A O 1
ATOM 1412 N N . LEU A 1 193 ? -6.493 -3.070 -14.049 1.00 98.75 193 LEU A N 1
ATOM 1413 C CA . LEU A 1 193 ? -6.172 -1.879 -13.259 1.00 98.75 193 LEU A CA 1
ATOM 1414 C C . LEU A 1 193 ? -7.383 -1.333 -12.498 1.00 98.75 193 LEU A C 1
ATOM 1416 O O . LEU A 1 193 ? -8.380 -0.911 -13.081 1.00 98.75 193 LEU A O 1
ATOM 1420 N N . VAL A 1 194 ? -7.231 -1.205 -11.185 1.00 98.50 194 VAL A N 1
ATOM 1421 C CA . VAL A 1 194 ? -8.084 -0.394 -10.323 1.00 98.50 194 VAL A CA 1
ATOM 1422 C C . VAL A 1 194 ? -7.447 0.999 -10.246 1.00 98.50 194 VAL A C 1
ATOM 1424 O O . VAL A 1 194 ? -6.508 1.231 -9.484 1.00 98.50 194 VAL A O 1
ATOM 1427 N N . THR A 1 195 ? -7.998 1.976 -10.983 1.00 97.19 195 THR A N 1
ATOM 1428 C CA . THR A 1 195 ? -7.594 3.409 -10.955 1.00 97.19 195 THR A CA 1
ATOM 1429 C C . THR A 1 195 ? -8.749 4.352 -10.547 1.00 97.19 195 THR A C 1
ATOM 1431 O O . THR A 1 195 ? -9.915 3.965 -10.623 1.00 97.19 195 THR A O 1
ATOM 1434 N N . GLY A 1 196 ? -8.445 5.552 -10.039 1.00 94.12 196 GLY A N 1
ATOM 1435 C CA . GLY A 1 196 ? -9.410 6.564 -9.578 1.00 94.12 196 GLY A CA 1
ATOM 1436 C C . GLY A 1 196 ? -9.308 6.878 -8.080 1.00 94.12 196 GLY A C 1
ATOM 1437 O O . GLY A 1 196 ? -8.939 6.024 -7.288 1.00 94.12 196 GLY A O 1
ATOM 1438 N N . GLY A 1 197 ? -9.629 8.114 -7.682 1.00 90.38 197 GLY A N 1
ATOM 1439 C CA . GLY A 1 197 ? -9.363 8.611 -6.324 1.00 90.38 197 GLY A CA 1
ATOM 1440 C C . GLY A 1 197 ? -10.105 7.876 -5.198 1.00 90.38 197 GLY A C 1
ATOM 1441 O O . GLY A 1 197 ? -11.216 7.373 -5.386 1.00 90.38 197 GLY A O 1
ATOM 1442 N N . ALA A 1 198 ? -9.514 7.881 -3.996 1.00 88.31 198 ALA A N 1
ATOM 1443 C CA . ALA A 1 198 ? -10.013 7.150 -2.829 1.00 88.31 198 ALA A CA 1
ATOM 1444 C C . ALA A 1 198 ? -11.184 7.800 -2.067 1.00 88.31 198 ALA A C 1
ATOM 1446 O O . ALA A 1 198 ? -11.213 7.820 -0.836 1.00 88.31 198 ALA A O 1
ATOM 1447 N N . ASN A 1 199 ? -12.185 8.318 -2.782 1.00 87.75 199 ASN A N 1
ATOM 1448 C CA . ASN A 1 199 ? -13.432 8.729 -2.136 1.00 87.75 199 ASN A CA 1
ATOM 1449 C C . ASN A 1 199 ? -14.069 7.513 -1.441 1.00 87.75 199 ASN A C 1
ATOM 1451 O O . ASN A 1 199 ? -14.223 6.467 -2.071 1.00 87.75 199 ASN A O 1
ATOM 1455 N N . PHE A 1 200 ? -14.494 7.667 -0.183 1.00 86.19 200 PHE A N 1
ATOM 1456 C CA . PHE A 1 200 ? -15.082 6.591 0.621 1.00 86.19 200 PHE A CA 1
ATOM 1457 C C . PHE A 1 200 ? -16.255 5.857 -0.058 1.00 86.19 200 PHE A C 1
ATOM 1459 O O . PHE A 1 200 ? -16.472 4.682 0.215 1.00 86.19 200 PHE A O 1
ATOM 1466 N N . ARG A 1 201 ? -17.010 6.520 -0.949 1.00 87.88 201 ARG A N 1
ATOM 1467 C CA . ARG A 1 201 ? -18.137 5.910 -1.677 1.00 87.88 201 ARG A CA 1
ATOM 1468 C C . ARG A 1 201 ? -17.697 4.916 -2.748 1.00 87.88 201 ARG A C 1
ATOM 1470 O O . ARG A 1 201 ? -18.419 3.965 -3.017 1.00 87.88 201 ARG A O 1
ATOM 1477 N N . ASN A 1 202 ? -16.543 5.156 -3.366 1.00 87.81 202 ASN A N 1
ATOM 1478 C CA . ASN A 1 202 ? -16.064 4.382 -4.515 1.00 87.81 202 ASN A CA 1
ATOM 1479 C C . ASN A 1 202 ? -14.877 3.481 -4.151 1.00 87.81 202 ASN A C 1
ATOM 1481 O O . ASN A 1 202 ? -14.669 2.448 -4.781 1.00 87.81 202 ASN A O 1
ATOM 1485 N N . ARG A 1 203 ? -14.089 3.884 -3.149 1.00 95.50 203 ARG A N 1
ATOM 1486 C CA . ARG A 1 203 ? -12.909 3.172 -2.657 1.00 95.50 203 ARG A CA 1
ATOM 1487 C C . ARG A 1 203 ? -12.828 3.194 -1.124 1.00 95.50 203 ARG A C 1
ATOM 1489 O O . ARG A 1 203 ? -11.897 3.783 -0.567 1.00 95.50 203 ARG A O 1
ATOM 1496 N N . PRO A 1 204 ? -13.791 2.577 -0.421 1.00 96.62 204 PRO A N 1
ATOM 1497 C CA . PRO A 1 204 ? -13.751 2.473 1.038 1.00 96.62 204 PRO A CA 1
ATOM 1498 C C . PRO A 1 204 ? -12.481 1.785 1.564 1.00 96.62 204 PRO A C 1
ATOM 1500 O O . PRO A 1 204 ? -12.055 2.075 2.676 1.00 96.62 204 PRO A O 1
ATOM 1503 N N . LEU A 1 205 ? -11.846 0.919 0.765 1.00 98.00 205 LEU A N 1
ATOM 1504 C CA . LEU A 1 205 ? -10.609 0.220 1.136 1.00 98.00 205 LEU A CA 1
ATOM 1505 C C . LEU A 1 205 ? -9.329 0.926 0.662 1.00 98.00 205 LEU A C 1
ATOM 1507 O O . LEU A 1 205 ? -8.251 0.340 0.732 1.00 98.00 205 LEU A O 1
ATOM 1511 N N . CYS A 1 206 ? -9.426 2.181 0.203 1.00 97.56 206 CYS A N 1
ATOM 1512 C CA . CYS A 1 206 ? -8.281 3.003 -0.196 1.00 97.56 206 CYS A CA 1
ATOM 1513 C C . CYS A 1 206 ? -7.328 2.246 -1.151 1.00 97.56 206 CYS A C 1
ATOM 1515 O O . CYS A 1 206 ? -7.764 1.800 -2.215 1.00 97.56 206 CYS A O 1
ATOM 1517 N N . GLN A 1 207 ? -6.055 2.085 -0.770 1.00 98.12 207 GLN A N 1
ATOM 1518 C CA . GLN A 1 207 ? -5.006 1.407 -1.538 1.00 98.12 207 GLN A CA 1
ATOM 1519 C C . GLN A 1 207 ? -5.358 -0.051 -1.884 1.00 98.12 207 GLN A C 1
ATOM 1521 O O . GLN A 1 207 ? -4.915 -0.552 -2.912 1.00 98.12 207 GLN A O 1
ATOM 1526 N N . MET A 1 208 ? -6.179 -0.722 -1.067 1.00 98.50 208 MET A N 1
ATOM 1527 C CA . MET A 1 208 ? -6.574 -2.127 -1.252 1.00 98.50 208 MET A CA 1
ATOM 1528 C C . MET A 1 208 ? -7.925 -2.289 -1.966 1.00 98.50 208 MET A C 1
ATOM 1530 O O . MET A 1 208 ? -8.503 -3.375 -1.968 1.00 98.50 208 MET A O 1
ATOM 1534 N N . GLN A 1 209 ? -8.484 -1.230 -2.563 1.00 98.31 209 GLN A N 1
ATOM 1535 C CA . GLN A 1 209 ? -9.758 -1.349 -3.272 1.00 98.31 209 GLN A CA 1
ATOM 1536 C C . GLN A 1 209 ? -9.671 -2.336 -4.448 1.00 98.31 209 GLN A C 1
ATOM 1538 O O . GLN A 1 209 ? -8.747 -2.285 -5.254 1.00 98.31 209 GLN A O 1
ATOM 1543 N N . GLY A 1 210 ? -10.700 -3.179 -4.589 1.00 97.12 210 GLY A N 1
ATOM 1544 C CA . GLY A 1 210 ? -10.798 -4.188 -5.651 1.00 97.12 210 GLY A CA 1
ATOM 1545 C C . GLY A 1 210 ? -10.365 -5.594 -5.228 1.00 97.12 210 GLY A C 1
ATOM 1546 O O . GLY A 1 210 ? -10.420 -6.500 -6.061 1.00 97.12 210 GLY A O 1
ATOM 1547 N N . ILE A 1 211 ? -9.964 -5.756 -3.961 1.00 98.19 211 ILE A N 1
ATOM 1548 C CA . ILE A 1 211 ? -9.808 -7.049 -3.292 1.00 98.19 211 ILE A CA 1
ATOM 1549 C C . ILE A 1 211 ? -11.170 -7.633 -2.884 1.00 98.19 211 ILE A C 1
ATOM 1551 O O . ILE A 1 211 ? -12.095 -6.897 -2.528 1.00 98.19 211 ILE A O 1
ATOM 1555 N N . ASP A 1 212 ? -11.259 -8.958 -2.899 1.00 97.44 212 ASP A N 1
ATOM 1556 C CA . ASP A 1 212 ? -12.333 -9.774 -2.338 1.00 97.44 212 ASP A CA 1
ATOM 1557 C C . ASP A 1 212 ? -11.766 -11.141 -1.891 1.00 97.44 212 ASP A C 1
ATOM 1559 O O . ASP A 1 212 ? -10.550 -11.342 -1.884 1.00 97.44 212 ASP A O 1
ATOM 1563 N N . ASP A 1 213 ? -12.636 -12.065 -1.481 1.00 96.12 213 ASP A N 1
ATOM 1564 C CA . ASP A 1 213 ? -12.279 -13.410 -1.008 1.00 96.12 213 ASP A CA 1
ATOM 1565 C C . ASP A 1 213 ? -11.868 -14.387 -2.126 1.00 96.12 213 ASP A C 1
ATOM 1567 O O . ASP A 1 213 ? -11.501 -15.524 -1.835 1.00 96.12 213 ASP A O 1
ATOM 1571 N N . SER A 1 214 ? -11.899 -13.962 -3.396 1.00 97.31 214 SER A N 1
ATOM 1572 C CA . SER A 1 214 ? -11.427 -14.775 -4.522 1.00 97.31 214 SER A CA 1
ATOM 1573 C C . SER A 1 214 ? -9.914 -14.699 -4.731 1.00 97.31 214 SER A C 1
ATOM 1575 O O . SER A 1 214 ? -9.373 -15.499 -5.493 1.00 97.31 214 SER A O 1
ATOM 1577 N N . PHE A 1 215 ? -9.228 -13.752 -4.088 1.00 98.56 215 PHE A N 1
ATOM 1578 C CA . PHE A 1 215 ? -7.780 -13.586 -4.201 1.00 98.56 215 PHE A CA 1
ATOM 1579 C C . PHE A 1 215 ? -7.007 -14.560 -3.310 1.00 98.56 215 PHE A C 1
ATOM 1581 O O . PHE A 1 215 ? -7.422 -14.887 -2.206 1.00 98.56 215 PHE A O 1
ATOM 1588 N N . ASP A 1 216 ? -5.835 -14.975 -3.783 1.00 98.56 216 ASP A N 1
ATOM 1589 C CA . ASP A 1 216 ? -4.982 -15.959 -3.115 1.00 98.56 216 ASP A CA 1
ATOM 1590 C C . ASP A 1 216 ? -3.746 -15.323 -2.474 1.00 98.56 216 ASP A C 1
ATOM 1592 O O . ASP A 1 216 ? -3.283 -15.751 -1.420 1.00 98.56 216 ASP A O 1
ATOM 1596 N N . LEU A 1 217 ? -3.178 -14.301 -3.118 1.00 98.75 217 LEU A N 1
ATOM 1597 C CA . LEU A 1 217 ? -1.891 -13.719 -2.745 1.00 98.75 217 LEU A CA 1
ATOM 1598 C C . LEU A 1 217 ? -1.879 -12.216 -3.003 1.00 98.75 217 LEU A C 1
ATOM 1600 O O . LEU A 1 217 ? -2.348 -11.761 -4.045 1.00 98.75 217 LEU A O 1
ATOM 1604 N N . ALA A 1 218 ? -1.266 -11.455 -2.097 1.00 98.88 218 ALA A N 1
ATOM 1605 C CA . ALA A 1 218 ? -1.024 -10.032 -2.285 1.00 98.88 218 ALA A CA 1
ATOM 1606 C C . ALA A 1 218 ? 0.469 -9.686 -2.380 1.00 98.88 218 ALA A C 1
ATOM 1608 O O . ALA A 1 218 ? 1.298 -10.212 -1.629 1.00 98.88 218 ALA A O 1
ATOM 1609 N N . LEU A 1 219 ? 0.806 -8.741 -3.259 1.00 98.94 219 LEU A N 1
ATOM 1610 C CA . LEU A 1 219 ? 2.110 -8.080 -3.331 1.00 98.94 219 LEU A CA 1
ATOM 1611 C C . LEU A 1 219 ? 1.922 -6.576 -3.092 1.00 98.94 219 LEU A C 1
ATOM 1613 O O . LEU A 1 219 ? 1.015 -5.966 -3.653 1.00 98.94 219 LEU A O 1
ATOM 1617 N N . LEU A 1 220 ? 2.781 -5.975 -2.274 1.00 98.94 220 LEU A N 1
ATOM 1618 C CA . LEU A 1 220 ? 2.789 -4.542 -1.984 1.00 98.94 220 LEU A CA 1
ATOM 1619 C C . LEU A 1 220 ? 4.024 -3.917 -2.642 1.00 98.94 220 LEU A C 1
ATOM 1621 O O . LEU A 1 220 ? 5.151 -4.171 -2.221 1.00 98.94 220 LEU A O 1
ATOM 1625 N N . VAL A 1 221 ? 3.841 -3.142 -3.707 1.00 98.94 221 VAL A N 1
ATOM 1626 C CA . VAL A 1 221 ? 4.935 -2.661 -4.563 1.00 98.94 221 VAL A CA 1
ATOM 1627 C C . VAL A 1 221 ? 5.098 -1.153 -4.427 1.00 98.94 221 VAL A C 1
ATOM 1629 O O . VAL A 1 221 ? 4.159 -0.410 -4.678 1.00 98.94 221 VAL A O 1
ATOM 1632 N N . GLY A 1 222 ? 6.304 -0.700 -4.085 1.00 98.62 222 GLY A N 1
ATOM 1633 C CA . GLY A 1 222 ? 6.650 0.721 -4.055 1.00 98.62 222 GLY A CA 1
ATOM 1634 C C . GLY A 1 222 ? 6.258 1.455 -2.771 1.00 98.62 222 GLY A C 1
ATOM 1635 O O . GLY A 1 222 ? 6.116 2.672 -2.797 1.00 98.62 222 GLY A O 1
ATOM 1636 N N . PHE A 1 223 ? 6.136 0.744 -1.650 1.00 98.75 223 PHE A N 1
ATOM 1637 C CA . PHE A 1 223 ? 5.761 1.312 -0.352 1.00 98.75 223 PHE A CA 1
ATOM 1638 C C . PHE A 1 223 ? 6.928 2.006 0.364 1.00 98.75 223 PHE A C 1
ATOM 1640 O O . PHE A 1 223 ? 8.108 1.786 0.067 1.00 98.75 223 PHE A O 1
ATOM 1647 N N . HIS A 1 224 ? 6.596 2.813 1.370 1.00 98.44 224 HIS A N 1
ATOM 1648 C CA . HIS A 1 224 ? 7.542 3.571 2.187 1.00 98.44 224 HIS A CA 1
ATOM 1649 C C . HIS A 1 224 ? 7.311 3.377 3.691 1.00 98.44 224 HIS A C 1
ATOM 1651 O O . HIS A 1 224 ? 6.322 2.781 4.120 1.00 98.44 224 HIS A O 1
ATOM 1657 N N . SER A 1 225 ? 8.263 3.855 4.498 1.00 97.81 225 SER A N 1
ATOM 1658 C CA . SER A 1 225 ? 8.179 3.789 5.959 1.00 97.81 225 SER A CA 1
ATOM 1659 C C . SER A 1 225 ? 7.133 4.748 6.521 1.00 97.81 225 SER A C 1
ATOM 1661 O O . SER A 1 225 ? 6.763 5.750 5.898 1.00 97.81 225 SER A O 1
ATOM 1663 N N . LYS A 1 226 ? 6.650 4.424 7.719 1.00 97.62 226 LYS A N 1
ATOM 1664 C CA . LYS A 1 226 ? 5.543 5.123 8.371 1.00 97.62 226 LYS A CA 1
ATOM 1665 C C . LYS A 1 226 ? 5.892 6.529 8.838 1.00 97.62 226 LYS A C 1
ATOM 1667 O O . LYS A 1 226 ? 7.052 6.888 9.057 1.00 97.62 226 LYS A O 1
ATOM 1672 N N . SER A 1 227 ? 4.858 7.325 9.094 1.00 96.62 227 SER A N 1
ATOM 1673 C CA . SER A 1 227 ? 5.014 8.624 9.750 1.00 96.62 227 SER A CA 1
ATOM 1674 C C . SER A 1 227 ? 5.832 8.510 11.046 1.00 96.62 227 SER A C 1
ATOM 1676 O O . SER A 1 227 ? 5.725 7.541 11.794 1.00 96.62 227 SER A O 1
ATOM 1678 N N . GLY A 1 228 ? 6.699 9.493 11.286 1.00 93.25 228 GLY A N 1
ATOM 1679 C CA . GLY A 1 228 ? 7.601 9.516 12.442 1.00 93.25 228 GLY A CA 1
ATOM 1680 C C . GLY A 1 228 ? 8.823 8.585 12.381 1.00 93.25 228 GLY A C 1
ATOM 1681 O O . GLY A 1 228 ? 9.632 8.638 13.303 1.00 93.25 228 GLY A O 1
ATOM 1682 N N . SER A 1 229 ? 9.015 7.777 11.327 1.00 94.81 229 SER A N 1
ATOM 1683 C CA . SER A 1 229 ? 10.200 6.907 11.190 1.00 94.81 229 SER A CA 1
ATOM 1684 C C . SER A 1 229 ? 11.505 7.670 10.903 1.00 94.81 229 SER A C 1
ATOM 1686 O O . SER A 1 229 ? 12.587 7.177 11.218 1.00 94.81 229 SER A O 1
ATOM 1688 N N . GLY A 1 230 ? 11.418 8.857 10.285 1.00 93.38 230 GLY A N 1
ATOM 1689 C CA . GLY A 1 230 ? 12.569 9.606 9.762 1.00 93.38 230 GLY A CA 1
ATOM 1690 C C . GLY A 1 230 ? 13.133 9.057 8.443 1.00 93.38 230 GLY A C 1
ATOM 1691 O O . GLY A 1 230 ? 14.168 9.534 7.972 1.00 93.38 230 GLY A O 1
ATOM 1692 N N . GLY A 1 231 ? 12.471 8.055 7.857 1.00 95.56 231 GLY A N 1
ATOM 1693 C CA . GLY A 1 231 ? 12.838 7.432 6.590 1.00 95.56 231 GLY A CA 1
ATOM 1694 C C . GLY A 1 231 ? 12.541 8.295 5.361 1.00 95.56 231 GLY A C 1
ATOM 1695 O O . GLY A 1 231 ? 12.012 9.403 5.458 1.00 95.56 231 GLY A O 1
ATOM 1696 N N . LEU A 1 232 ? 12.900 7.801 4.177 1.00 97.50 232 LEU A N 1
ATOM 1697 C CA . LEU A 1 232 ? 12.705 8.543 2.929 1.00 97.50 232 LEU A CA 1
ATOM 1698 C C . LEU A 1 232 ? 11.209 8.718 2.640 1.00 97.50 232 LEU A C 1
ATOM 1700 O O . LEU A 1 232 ? 10.499 7.723 2.524 1.00 97.50 232 LEU A O 1
ATOM 1704 N N . LEU A 1 233 ? 10.755 9.968 2.471 1.00 96.62 233 LEU A N 1
ATOM 1705 C CA . LEU A 1 233 ? 9.354 10.309 2.152 1.00 96.62 233 LEU A CA 1
ATOM 1706 C C . LEU A 1 233 ? 8.325 9.731 3.146 1.00 96.62 233 LEU A C 1
ATOM 1708 O O . LEU A 1 233 ? 7.163 9.517 2.808 1.00 96.62 233 LEU A O 1
ATOM 1712 N N . HIS A 1 234 ? 8.757 9.484 4.381 1.00 96.56 234 HIS A N 1
ATOM 1713 C CA . HIS A 1 234 ? 7.972 8.752 5.361 1.00 96.56 234 HIS A CA 1
ATOM 1714 C C . HIS A 1 234 ? 6.676 9.480 5.760 1.00 96.56 234 HIS A C 1
ATOM 1716 O O . HIS A 1 234 ? 6.684 10.662 6.108 1.00 96.56 234 HIS A O 1
ATOM 1722 N N . HIS A 1 235 ? 5.558 8.760 5.738 1.00 97.50 235 HIS A N 1
ATOM 1723 C CA . HIS A 1 235 ? 4.248 9.207 6.215 1.00 97.50 235 HIS A CA 1
ATOM 1724 C C . HIS A 1 235 ? 3.302 7.997 6.324 1.00 97.50 235 HIS A C 1
ATOM 1726 O O . HIS A 1 235 ? 3.747 6.860 6.196 1.00 97.50 235 HIS A O 1
ATOM 1732 N N . THR A 1 236 ? 2.020 8.218 6.626 1.00 97.94 236 THR A N 1
ATOM 1733 C CA . THR A 1 236 ? 1.008 7.149 6.628 1.00 97.94 236 THR A CA 1
ATOM 1734 C C . THR A 1 236 ? -0.282 7.652 5.969 1.00 97.94 236 THR A C 1
ATOM 1736 O O . THR A 1 236 ? -0.946 8.539 6.506 1.00 97.94 236 THR A O 1
ATOM 1739 N N . TYR A 1 237 ? -0.628 7.082 4.818 1.00 96.75 237 TYR A N 1
ATOM 1740 C CA . TYR A 1 237 ? -1.694 7.401 3.860 1.00 96.75 237 TYR A CA 1
ATOM 1741 C C . TYR A 1 237 ? -1.748 8.857 3.397 1.00 96.75 237 TYR A C 1
ATOM 1743 O O . TYR A 1 237 ? -1.508 9.170 2.239 1.00 96.75 237 TYR A O 1
ATOM 1751 N N . VAL A 1 238 ? -2.151 9.771 4.280 1.00 93.69 238 VAL A N 1
ATOM 1752 C CA . VAL A 1 238 ? -2.380 11.175 3.931 1.00 93.69 238 VAL A CA 1
ATOM 1753 C C . VAL A 1 238 ? -1.562 12.045 4.866 1.00 93.69 238 VAL A C 1
ATOM 1755 O O . VAL A 1 238 ? -2.065 12.518 5.883 1.00 93.69 238 VAL A O 1
ATOM 1758 N N . GLY A 1 239 ? -0.292 12.270 4.518 1.00 88.88 239 GLY A N 1
ATOM 1759 C CA . GLY A 1 239 ? 0.696 12.921 5.394 1.00 88.88 239 GLY A CA 1
ATOM 1760 C C . GLY A 1 239 ? 0.376 14.364 5.804 1.00 88.88 239 GLY A C 1
ATOM 1761 O O . GLY A 1 239 ? 0.951 14.872 6.758 1.00 88.88 239 GLY A O 1
ATOM 1762 N N . VAL A 1 240 ? -0.565 15.035 5.130 1.00 88.44 240 VAL A N 1
ATOM 1763 C CA . VAL A 1 240 ? -1.062 16.365 5.542 1.00 88.44 240 VAL A CA 1
ATOM 1764 C C . VAL A 1 240 ? -2.157 16.300 6.610 1.00 88.44 240 VAL A C 1
ATOM 1766 O O . VAL A 1 240 ? -2.445 17.303 7.258 1.00 88.44 240 VAL A O 1
ATOM 1769 N N . ASN A 1 241 ? -2.787 15.138 6.777 1.00 89.81 241 ASN A N 1
ATOM 1770 C CA . ASN A 1 241 ? -3.902 14.924 7.693 1.00 89.81 241 ASN A CA 1
ATOM 1771 C C . ASN A 1 241 ? -3.473 14.055 8.878 1.00 89.81 241 ASN A C 1
ATOM 1773 O O . ASN A 1 241 ? -3.673 14.440 10.026 1.00 89.81 241 ASN A O 1
ATOM 1777 N N . ILE A 1 242 ? -2.821 12.926 8.600 1.00 96.44 242 ILE A N 1
ATOM 1778 C CA . ILE A 1 242 ? -2.482 11.887 9.570 1.00 96.44 242 ILE A CA 1
ATOM 1779 C C . ILE A 1 242 ? -1.077 12.125 10.127 1.00 96.44 242 ILE A C 1
ATOM 1781 O O . ILE A 1 242 ? -0.089 12.043 9.401 1.00 96.44 242 ILE A O 1
ATOM 1785 N N . ARG A 1 243 ? -0.992 12.358 11.439 1.00 96.50 243 ARG A N 1
ATOM 1786 C CA . ARG A 1 243 ? 0.263 12.358 12.200 1.00 96.50 243 ARG A CA 1
ATOM 1787 C C . ARG A 1 243 ? 0.678 10.933 12.553 1.00 96.50 243 ARG A C 1
ATOM 1789 O O . ARG A 1 243 ? 1.818 10.567 12.295 1.00 96.50 243 ARG A O 1
ATOM 1796 N N . ASN A 1 244 ? -0.237 10.148 13.121 1.00 97.69 244 ASN A N 1
ATOM 1797 C CA . ASN A 1 244 ? -0.027 8.745 13.475 1.00 97.69 244 ASN A CA 1
ATOM 1798 C C . ASN A 1 244 ? -1.276 7.927 13.145 1.00 97.69 244 ASN A C 1
ATOM 1800 O O . ASN A 1 244 ? -2.399 8.406 13.300 1.00 97.69 244 ASN A O 1
ATOM 1804 N N . PHE A 1 245 ? -1.067 6.676 12.740 1.00 98.56 245 PHE A N 1
ATOM 1805 C CA . PHE A 1 245 ? -2.123 5.678 12.616 1.00 98.56 245 PHE A CA 1
ATOM 1806 C C . PHE A 1 245 ? -1.789 4.527 13.559 1.00 98.56 245 PHE A C 1
ATOM 1808 O O . PHE A 1 245 ? -0.741 3.888 13.432 1.00 98.56 245 PHE A O 1
ATOM 1815 N N . LEU A 1 246 ? -2.662 4.279 14.528 1.00 98.56 246 LEU A N 1
ATOM 1816 C CA . LEU A 1 246 ? -2.485 3.238 15.522 1.00 98.56 246 LEU A CA 1
ATOM 1817 C C . LEU A 1 246 ? -3.480 2.106 15.285 1.00 98.56 246 LEU A C 1
ATOM 1819 O O . LEU A 1 246 ? -4.648 2.340 14.983 1.00 98.56 246 LEU A O 1
ATOM 1823 N N . VAL A 1 247 ? -3.024 0.872 15.476 1.00 98.31 247 VAL A N 1
ATOM 1824 C CA . VAL A 1 247 ? -3.897 -0.299 15.573 1.00 98.31 247 VAL A CA 1
ATOM 1825 C C . VAL A 1 247 ? -3.637 -0.973 16.909 1.00 98.31 247 VAL A C 1
ATOM 1827 O O . VAL A 1 247 ? -2.504 -1.351 17.208 1.00 98.31 247 VAL A O 1
ATOM 1830 N N . ASN A 1 248 ? -4.677 -1.086 17.736 1.00 97.56 248 ASN A N 1
ATOM 1831 C CA . ASN A 1 248 ? -4.605 -1.630 19.095 1.00 97.56 248 ASN A CA 1
ATOM 1832 C C . ASN A 1 248 ? -3.472 -1.002 19.934 1.00 97.56 248 ASN A C 1
ATOM 1834 O O . ASN A 1 248 ? -2.737 -1.695 20.634 1.00 97.56 248 ASN A O 1
ATOM 1838 N N . GLY A 1 249 ? -3.314 0.323 19.828 1.00 97.06 249 GLY A N 1
ATOM 1839 C CA . GLY A 1 249 ? -2.321 1.104 20.574 1.00 97.06 249 GLY A CA 1
ATOM 1840 C C . GLY A 1 249 ? -0.896 1.084 20.005 1.00 97.06 249 GLY A C 1
ATOM 1841 O O . GLY A 1 249 ? -0.025 1.752 20.556 1.00 97.06 249 GLY A O 1
ATOM 1842 N N . LYS A 1 250 ? -0.631 0.364 18.906 1.00 97.31 250 LYS A N 1
ATOM 1843 C CA . LYS A 1 250 ? 0.677 0.355 18.229 1.00 97.31 250 LYS A CA 1
ATOM 1844 C C . LYS A 1 250 ? 0.642 1.230 16.977 1.00 97.31 250 LYS A C 1
ATOM 1846 O O . LYS A 1 250 ? -0.208 1.018 16.120 1.00 97.31 250 LYS A O 1
ATOM 1851 N N . ALA A 1 251 ? 1.593 2.157 16.841 1.00 97.88 251 ALA A N 1
ATOM 1852 C CA . ALA A 1 251 ? 1.763 2.958 15.628 1.00 97.88 251 ALA A CA 1
ATOM 1853 C C . ALA A 1 251 ? 2.290 2.103 14.460 1.00 97.88 251 ALA A C 1
ATOM 1855 O O . ALA A 1 251 ? 3.370 1.499 14.544 1.00 97.88 251 ALA A O 1
ATOM 1856 N N . LEU A 1 252 ? 1.528 2.066 13.368 1.00 98.25 252 LEU A N 1
ATOM 1857 C CA . LEU A 1 252 ? 1.783 1.226 12.201 1.00 98.25 252 LEU A CA 1
ATOM 1858 C C . LEU A 1 252 ? 1.830 2.039 10.905 1.00 98.25 252 LEU A C 1
ATOM 1860 O O . LEU A 1 252 ? 1.202 3.090 10.774 1.00 98.25 252 LEU A O 1
ATOM 1864 N N . GLY A 1 253 ? 2.599 1.519 9.951 1.00 98.31 253 GLY A N 1
ATOM 1865 C CA . GLY A 1 253 ? 2.629 1.996 8.576 1.00 98.31 253 GLY A CA 1
ATOM 1866 C C . GLY A 1 253 ? 1.557 1.356 7.710 1.00 98.31 253 GLY A C 1
ATOM 1867 O O . GLY A 1 253 ? 0.868 0.412 8.111 1.00 98.31 253 GLY A O 1
ATOM 1868 N N . GLU A 1 254 ? 1.465 1.852 6.483 1.00 98.69 254 GLU A N 1
ATOM 1869 C CA . GLU A 1 254 ? 0.506 1.389 5.481 1.00 98.69 254 GLU A CA 1
ATOM 1870 C C . GLU A 1 254 ? 0.642 -0.105 5.212 1.00 98.69 254 GLU A C 1
ATOM 1872 O O . GLU A 1 254 ? -0.366 -0.800 5.173 1.00 98.69 254 GLU A O 1
ATOM 1877 N N . ILE A 1 255 ? 1.869 -0.637 5.132 1.00 98.50 255 ILE A N 1
ATOM 1878 C CA . ILE A 1 255 ? 2.092 -2.059 4.833 1.00 98.50 255 ILE A CA 1
ATOM 1879 C C . ILE A 1 255 ? 1.400 -2.990 5.835 1.00 98.50 255 ILE A C 1
ATOM 1881 O O . ILE A 1 255 ? 0.809 -3.993 5.440 1.00 98.50 255 ILE A O 1
ATOM 1885 N N . ALA A 1 256 ? 1.423 -2.651 7.125 1.00 98.50 256 ALA A N 1
ATOM 1886 C CA . ALA A 1 256 ? 0.844 -3.483 8.171 1.00 98.50 256 ALA A CA 1
ATOM 1887 C C . ALA A 1 256 ? -0.678 -3.329 8.222 1.00 98.50 256 ALA A C 1
ATOM 1889 O O . ALA A 1 256 ? -1.395 -4.317 8.372 1.00 98.50 256 ALA A O 1
ATOM 1890 N N . ILE A 1 257 ? -1.179 -2.105 8.042 1.00 98.75 257 ILE A N 1
ATOM 1891 C CA . ILE A 1 257 ? -2.619 -1.829 8.002 1.00 98.75 257 ILE A CA 1
ATOM 1892 C C . ILE A 1 257 ? -3.246 -2.500 6.771 1.00 98.75 257 ILE A C 1
ATOM 1894 O O . ILE A 1 257 ? -4.239 -3.214 6.902 1.00 98.75 257 ILE A O 1
ATOM 1898 N N . ASN A 1 258 ? -2.625 -2.361 5.598 1.00 98.75 258 ASN A N 1
ATOM 1899 C CA . ASN A 1 258 ? -3.038 -3.025 4.364 1.00 98.75 258 ASN A CA 1
ATOM 1900 C C . ASN A 1 258 ? -2.994 -4.545 4.499 1.00 98.75 258 ASN A C 1
ATOM 1902 O O . ASN A 1 258 ? -3.945 -5.210 4.100 1.00 98.75 258 ASN A O 1
ATOM 1906 N N . ALA A 1 259 ? -1.952 -5.109 5.121 1.00 98.69 259 ALA A N 1
ATOM 1907 C CA . ALA A 1 259 ? -1.900 -6.543 5.389 1.00 98.69 259 ALA A CA 1
ATOM 1908 C C . ALA A 1 259 ? -3.092 -7.013 6.241 1.00 98.69 259 ALA A C 1
ATOM 1910 O O . ALA A 1 259 ? -3.668 -8.057 5.951 1.00 98.69 259 ALA A O 1
ATOM 1911 N N . MET A 1 260 ? -3.508 -6.251 7.260 1.00 98.69 260 MET A N 1
ATOM 1912 C CA . MET A 1 260 ? -4.694 -6.586 8.065 1.00 98.69 260 MET A CA 1
ATOM 1913 C C . MET A 1 260 ? -5.996 -6.492 7.256 1.00 98.69 260 MET A C 1
ATOM 1915 O O . MET A 1 260 ? -6.879 -7.341 7.408 1.00 98.69 260 MET A O 1
ATOM 1919 N N . VAL A 1 261 ? -6.119 -5.491 6.376 1.00 98.69 261 VAL A N 1
ATOM 1920 C CA . VAL A 1 261 ? -7.255 -5.379 5.447 1.00 98.69 261 VAL A CA 1
ATOM 1921 C C . VAL A 1 261 ? -7.299 -6.594 4.521 1.00 98.69 261 VAL A C 1
ATOM 1923 O O . VAL A 1 261 ? -8.327 -7.259 4.471 1.00 98.69 261 VAL A O 1
ATOM 1926 N N . LEU A 1 262 ? -6.186 -6.950 3.877 1.00 98.75 262 LEU A N 1
ATOM 1927 C CA . LEU A 1 262 ? -6.054 -8.143 3.029 1.00 98.75 262 LEU A CA 1
ATOM 1928 C C . LEU A 1 262 ? -6.360 -9.438 3.801 1.00 98.75 262 LEU A C 1
ATOM 1930 O O . LEU A 1 262 ? -7.098 -10.299 3.325 1.00 98.75 262 LEU A O 1
ATOM 1934 N N . GLY A 1 263 ? -5.891 -9.537 5.047 1.00 98.31 263 GLY A N 1
ATOM 1935 C CA . GLY A 1 263 ? -6.175 -10.661 5.936 1.00 98.31 263 GLY A CA 1
ATOM 1936 C C . GLY A 1 263 ? -7.664 -10.845 6.243 1.00 98.31 263 GLY A C 1
ATOM 1937 O O . GLY A 1 263 ? -8.102 -11.969 6.474 1.00 98.31 263 GLY A O 1
ATOM 1938 N N . SER A 1 264 ? -8.471 -9.778 6.162 1.00 98.44 264 SER A N 1
ATOM 1939 C CA . SER A 1 264 ? -9.938 -9.863 6.289 1.00 98.44 264 SER A CA 1
ATOM 1940 C C . SER A 1 264 ? -10.611 -10.613 5.134 1.00 98.44 264 SER A C 1
ATOM 1942 O O . SER A 1 264 ? -11.784 -10.963 5.253 1.00 98.44 264 SER A O 1
ATOM 1944 N N . PHE A 1 265 ? -9.881 -10.838 4.041 1.00 98.50 265 PHE A N 1
ATOM 1945 C CA . PHE A 1 265 ? -10.294 -11.606 2.868 1.00 98.50 265 PHE A CA 1
ATOM 1946 C C . PHE A 1 265 ? -9.541 -12.940 2.755 1.00 98.50 265 PHE A C 1
ATOM 1948 O O . PHE A 1 265 ? -9.673 -13.633 1.758 1.00 98.50 265 PHE A O 1
ATOM 1955 N N . GLY A 1 266 ? -8.745 -13.312 3.766 1.00 97.81 266 GLY A N 1
ATOM 1956 C CA . GLY A 1 266 ? -7.942 -14.536 3.723 1.00 97.81 266 GLY A CA 1
ATOM 1957 C C . GLY A 1 266 ? -6.707 -14.446 2.823 1.00 97.81 266 GLY A C 1
ATOM 1958 O O . GLY A 1 266 ? -6.135 -15.481 2.493 1.00 97.81 266 GLY A O 1
ATOM 1959 N N . VAL A 1 267 ? -6.262 -13.233 2.472 1.00 98.62 267 VAL A N 1
ATOM 1960 C CA . VAL A 1 267 ? -5.164 -13.011 1.520 1.00 98.62 267 VAL A CA 1
ATOM 1961 C C . VAL A 1 267 ? -3.867 -12.638 2.254 1.00 98.62 267 VAL A C 1
ATOM 1963 O O . VAL A 1 267 ? -3.788 -11.555 2.843 1.00 98.62 267 VAL A O 1
ATOM 1966 N N . PRO A 1 268 ? -2.826 -13.492 2.252 1.00 98.44 268 PRO A N 1
ATOM 1967 C CA . PRO A 1 268 ? -1.527 -13.163 2.827 1.00 98.44 268 PRO A CA 1
ATOM 1968 C C . PRO A 1 268 ? -0.699 -12.253 1.907 1.00 98.44 268 PRO A C 1
ATOM 1970 O O . PRO A 1 268 ? -0.813 -12.291 0.681 1.00 98.44 268 PRO A O 1
ATOM 1973 N N . VAL A 1 269 ? 0.212 -11.480 2.505 1.00 98.75 269 VAL A N 1
ATOM 1974 C CA . VAL A 1 269 ? 1.206 -10.684 1.766 1.00 98.75 269 VAL A CA 1
ATOM 1975 C C . VAL A 1 269 ? 2.455 -11.529 1.517 1.00 98.75 269 VAL A C 1
ATOM 1977 O O . VAL A 1 269 ? 3.065 -12.038 2.456 1.00 98.75 269 VAL A O 1
ATOM 1980 N N . GLY A 1 270 ? 2.861 -11.674 0.255 1.00 98.69 270 GLY A N 1
ATOM 1981 C CA . GLY A 1 270 ? 4.051 -12.442 -0.128 1.00 98.69 270 GLY A CA 1
ATOM 1982 C C . GLY A 1 270 ? 5.299 -11.601 -0.383 1.00 98.69 270 GLY A C 1
ATOM 1983 O O . GLY A 1 270 ? 6.416 -12.081 -0.175 1.00 98.69 270 GLY A O 1
ATOM 1984 N N . LEU A 1 271 ? 5.125 -10.350 -0.809 1.00 98.88 271 LEU A N 1
ATOM 1985 C CA . LEU A 1 271 ? 6.210 -9.435 -1.160 1.00 98.88 271 LEU A CA 1
ATOM 1986 C C . LEU A 1 271 ? 5.871 -8.011 -0.733 1.00 98.88 271 LEU A C 1
ATOM 1988 O O . LEU A 1 271 ? 4.757 -7.548 -0.964 1.00 98.88 271 LEU A O 1
ATOM 1992 N N . VAL A 1 272 ? 6.873 -7.311 -0.209 1.00 98.94 272 VAL A N 1
ATOM 1993 C CA . VAL A 1 272 ? 6.900 -5.854 -0.089 1.00 98.94 272 VAL A CA 1
ATOM 1994 C C . VAL A 1 272 ? 8.113 -5.316 -0.849 1.00 98.94 272 VAL A C 1
ATOM 1996 O O . VAL A 1 272 ? 9.219 -5.843 -0.707 1.00 98.94 272 VAL A O 1
ATOM 1999 N N . THR A 1 273 ? 7.942 -4.261 -1.639 1.00 98.88 273 THR A N 1
ATOM 2000 C CA . THR A 1 273 ? 9.060 -3.526 -2.249 1.00 98.88 273 THR A CA 1
ATOM 2001 C C . THR A 1 273 ? 9.036 -2.068 -1.807 1.00 98.88 273 THR A C 1
ATOM 2003 O O . THR A 1 273 ? 7.966 -1.499 -1.605 1.00 98.88 273 THR A O 1
ATOM 2006 N N . GLY A 1 274 ? 10.213 -1.470 -1.624 1.00 98.38 274 GLY A N 1
ATOM 2007 C CA . GLY A 1 274 ? 10.326 -0.096 -1.139 1.00 98.38 274 GLY A CA 1
ATOM 2008 C C . GLY A 1 274 ? 11.762 0.348 -0.887 1.00 98.38 274 GLY A C 1
ATOM 2009 O O . GLY A 1 274 ? 12.718 -0.312 -1.296 1.00 98.38 274 GLY A O 1
ATOM 2010 N N . SER A 1 275 ? 11.927 1.466 -0.189 1.00 97.62 275 SER A N 1
ATOM 2011 C CA . SER A 1 275 ? 13.235 1.958 0.267 1.00 97.62 275 SER A CA 1
ATOM 2012 C C . SER A 1 275 ? 13.810 1.092 1.394 1.00 97.62 275 SER A C 1
ATOM 2014 O O . SER A 1 275 ? 13.061 0.503 2.169 1.00 97.62 275 SER A O 1
ATOM 2016 N N . SER A 1 276 ? 15.136 1.029 1.542 1.00 98.12 276 SER A N 1
ATOM 2017 C CA . SER A 1 276 ? 15.787 0.152 2.532 1.00 98.12 276 SER A CA 1
ATOM 2018 C C . SER A 1 276 ? 15.365 0.381 3.992 1.00 98.12 276 SER A C 1
ATOM 2020 O O . SER A 1 276 ? 15.450 -0.547 4.788 1.00 98.12 276 SER A O 1
ATOM 2022 N N . ASP A 1 277 ? 14.928 1.587 4.360 1.00 97.56 277 ASP A N 1
ATOM 2023 C CA . ASP A 1 277 ? 14.435 1.908 5.708 1.00 97.56 277 ASP A CA 1
ATOM 2024 C C . ASP A 1 277 ? 13.107 1.212 6.058 1.00 97.56 277 ASP A C 1
ATOM 2026 O O . ASP A 1 277 ? 12.827 0.999 7.234 1.00 97.56 277 ASP A O 1
ATOM 2030 N N . LEU A 1 278 ? 12.334 0.772 5.058 1.00 98.31 278 LEU A N 1
ATOM 2031 C CA . LEU A 1 278 ? 11.097 0.010 5.258 1.00 98.31 278 LEU A CA 1
ATOM 2032 C C . LEU A 1 278 ? 11.351 -1.425 5.764 1.00 98.31 278 LEU A C 1
ATOM 2034 O O . LEU A 1 278 ? 10.445 -2.067 6.294 1.00 98.31 278 LEU A O 1
ATOM 2038 N N . ALA A 1 279 ? 12.579 -1.941 5.625 1.00 97.88 279 ALA A N 1
ATOM 2039 C CA . ALA A 1 279 ? 12.917 -3.332 5.937 1.00 97.88 279 ALA A CA 1
ATOM 2040 C C . ALA A 1 279 ? 12.596 -3.724 7.389 1.00 97.88 279 ALA A C 1
ATOM 2042 O O . ALA A 1 279 ? 12.115 -4.829 7.645 1.00 97.88 279 ALA A O 1
ATOM 2043 N N . GLU A 1 280 ? 12.843 -2.819 8.340 1.00 96.38 280 GLU A N 1
ATOM 2044 C CA . GLU A 1 280 ? 12.570 -3.083 9.755 1.00 96.38 280 GLU A CA 1
ATOM 2045 C C . GLU A 1 280 ? 11.068 -3.144 10.045 1.00 96.38 280 GLU A C 1
ATOM 2047 O O . GLU A 1 280 ? 10.637 -3.987 10.826 1.00 96.38 280 GLU A O 1
ATOM 2052 N N . GLU A 1 281 ? 10.244 -2.325 9.390 1.00 97.88 281 GLU A N 1
ATOM 2053 C CA . GLU A 1 281 ? 8.786 -2.428 9.533 1.00 97.88 281 GLU A CA 1
ATOM 2054 C C . GLU A 1 281 ? 8.262 -3.727 8.920 1.00 97.88 281 GLU A C 1
ATOM 2056 O O . GLU A 1 281 ? 7.464 -4.411 9.551 1.00 97.88 281 GLU A O 1
ATOM 2061 N N . VAL A 1 282 ? 8.764 -4.141 7.750 1.00 98.19 282 VAL A N 1
ATOM 2062 C CA . VAL A 1 282 ? 8.390 -5.436 7.149 1.00 98.19 282 VAL A CA 1
ATOM 2063 C C . VAL A 1 282 ? 8.680 -6.586 8.110 1.00 98.19 282 VAL A C 1
ATOM 2065 O O . VAL A 1 282 ? 7.844 -7.466 8.296 1.00 98.19 282 VAL A O 1
ATOM 2068 N N . LYS A 1 283 ? 9.847 -6.567 8.756 1.00 97.00 283 LYS A N 1
ATOM 2069 C CA . LYS A 1 283 ? 10.261 -7.605 9.703 1.00 97.00 283 LYS A CA 1
ATOM 2070 C C . LYS A 1 283 ? 9.457 -7.590 11.007 1.00 97.00 283 LYS A C 1
ATOM 2072 O O . LYS A 1 283 ? 9.176 -8.655 11.549 1.00 97.00 283 LYS A O 1
ATOM 2077 N N . ASN A 1 284 ? 9.145 -6.407 11.534 1.00 96.56 284 ASN A N 1
ATOM 2078 C CA . ASN A 1 284 ? 8.569 -6.252 12.873 1.00 96.56 284 ASN A CA 1
ATOM 2079 C C . ASN A 1 284 ? 7.034 -6.185 12.879 1.00 96.56 284 ASN A C 1
ATOM 2081 O O . ASN A 1 284 ? 6.415 -6.470 13.910 1.00 96.56 284 ASN A O 1
ATOM 2085 N N . ASP A 1 285 ? 6.424 -5.785 11.762 1.00 97.06 285 ASP A N 1
ATOM 2086 C CA . ASP A 1 285 ? 4.997 -5.466 11.686 1.00 97.06 285 ASP A CA 1
ATOM 2087 C C . ASP A 1 285 ? 4.206 -6.424 10.768 1.00 97.06 285 ASP A C 1
ATOM 2089 O O . ASP A 1 285 ? 2.978 -6.443 10.856 1.00 97.06 285 ASP A O 1
ATOM 2093 N N . LEU A 1 286 ? 4.863 -7.263 9.949 1.00 96.81 286 LEU A N 1
ATOM 2094 C CA . LEU A 1 286 ? 4.202 -8.306 9.143 1.00 96.81 286 LEU A CA 1
ATOM 2095 C C . LEU A 1 286 ? 4.397 -9.720 9.711 1.00 96.81 286 LEU A C 1
ATOM 2097 O O . LEU A 1 286 ? 5.358 -10.015 10.416 1.00 96.81 286 LEU A O 1
ATOM 2101 N N . THR A 1 287 ? 3.453 -10.612 9.396 1.00 91.12 287 THR A N 1
ATOM 2102 C CA . THR A 1 287 ? 3.442 -12.011 9.858 1.00 91.12 287 THR A CA 1
ATOM 2103 C C . THR A 1 287 ? 3.855 -12.959 8.728 1.00 91.12 287 THR A C 1
ATOM 2105 O O . THR A 1 287 ? 3.425 -12.800 7.590 1.00 91.12 287 THR A O 1
ATOM 2108 N N . GLY A 1 288 ? 4.653 -13.982 9.044 1.00 89.31 288 GLY A N 1
ATOM 2109 C CA . GLY A 1 288 ? 5.086 -15.002 8.080 1.00 89.31 288 GLY A CA 1
ATOM 2110 C C . GLY A 1 288 ? 6.361 -14.636 7.313 1.00 89.31 288 GLY A C 1
ATOM 2111 O O . GLY A 1 288 ? 7.020 -13.636 7.595 1.00 89.31 288 GLY A O 1
ATOM 2112 N N . LYS A 1 289 ? 6.751 -15.478 6.346 1.00 93.38 289 LYS A N 1
ATOM 2113 C CA . LYS A 1 289 ? 7.982 -15.289 5.557 1.00 93.38 289 LYS A CA 1
ATOM 2114 C C . LYS A 1 289 ? 7.771 -14.319 4.386 1.00 93.38 289 LYS A C 1
ATOM 2116 O O . LYS A 1 289 ? 7.976 -14.691 3.228 1.00 93.38 289 LYS A O 1
ATOM 2121 N N . VAL A 1 290 ? 7.382 -13.079 4.673 1.00 97.38 290 VAL A N 1
ATOM 2122 C CA . VAL A 1 290 ? 7.202 -12.039 3.646 1.00 97.38 290 VAL A CA 1
ATOM 2123 C C . VAL A 1 290 ? 8.549 -11.706 2.991 1.00 97.38 290 VAL A C 1
ATOM 2125 O O . VAL A 1 290 ? 9.570 -11.563 3.665 1.00 97.38 290 VAL A O 1
ATOM 2128 N N . GLY A 1 291 ? 8.592 -11.649 1.660 1.00 98.19 291 GLY A N 1
ATOM 2129 C CA . GLY A 1 291 ? 9.763 -11.182 0.919 1.00 98.19 291 GLY A CA 1
ATOM 2130 C C . GLY A 1 291 ? 9.898 -9.661 0.989 1.00 98.19 291 GLY A C 1
ATOM 2131 O O . GLY A 1 291 ? 8.895 -8.954 0.970 1.00 98.19 291 GLY A O 1
ATOM 2132 N N . PHE A 1 292 ? 11.129 -9.152 1.017 1.00 98.75 292 PHE A N 1
ATOM 2133 C CA . PHE A 1 292 ? 11.400 -7.719 0.912 1.00 98.75 292 PHE A CA 1
ATOM 2134 C C . PHE A 1 292 ? 12.426 -7.435 -0.184 1.00 98.75 292 PHE A C 1
ATOM 2136 O O . PHE A 1 292 ? 13.473 -8.085 -0.233 1.00 98.75 292 PHE A O 1
ATOM 2143 N N . VAL A 1 293 ? 12.139 -6.450 -1.037 1.00 98.75 293 VAL A N 1
ATOM 2144 C CA . VAL A 1 293 ? 13.066 -5.953 -2.062 1.00 98.75 293 VAL A CA 1
ATOM 2145 C C . VAL A 1 293 ? 13.283 -4.456 -1.872 1.00 98.75 293 VAL A C 1
ATOM 2147 O O . VAL A 1 293 ? 12.368 -3.656 -2.064 1.00 98.75 293 VAL A O 1
ATOM 2150 N N . ALA A 1 294 ? 14.521 -4.079 -1.550 1.00 98.25 294 ALA A N 1
ATOM 2151 C CA . ALA A 1 294 ? 14.931 -2.682 -1.524 1.00 98.25 294 ALA A CA 1
ATOM 2152 C C . ALA A 1 294 ? 15.172 -2.172 -2.957 1.00 98.25 294 ALA A C 1
ATOM 2154 O O . ALA A 1 294 ? 16.090 -2.631 -3.638 1.00 98.25 294 ALA A O 1
ATOM 2155 N N . THR A 1 295 ? 14.377 -1.206 -3.413 1.00 97.44 295 THR A N 1
ATOM 2156 C CA . THR A 1 295 ? 14.544 -0.547 -4.725 1.00 97.44 295 THR A CA 1
ATOM 2157 C C . THR A 1 295 ? 15.667 0.496 -4.697 1.00 97.44 295 THR A C 1
ATOM 2159 O O . THR A 1 295 ? 16.281 0.810 -5.720 1.00 97.44 295 THR A O 1
ATOM 2162 N N . LYS A 1 296 ? 15.960 1.026 -3.507 1.00 97.88 296 LYS A N 1
ATOM 2163 C CA . LYS A 1 296 ? 16.972 2.052 -3.234 1.00 97.88 296 LYS A CA 1
ATOM 2164 C C . LYS A 1 296 ? 17.407 2.013 -1.770 1.00 97.88 296 LYS A C 1
ATOM 2166 O O . LYS A 1 296 ? 16.663 1.556 -0.902 1.00 97.88 296 LYS A O 1
ATOM 2171 N N . GLN A 1 297 ? 18.613 2.503 -1.501 1.00 98.44 297 GLN A N 1
ATOM 2172 C CA . GLN A 1 297 ? 19.150 2.643 -0.150 1.00 98.44 297 GLN A CA 1
ATOM 2173 C C . GLN A 1 297 ? 18.928 4.063 0.364 1.00 98.44 297 GLN A C 1
ATOM 2175 O O . GLN A 1 297 ? 19.417 5.023 -0.228 1.00 98.44 297 GLN A O 1
ATOM 2180 N N . THR A 1 298 ? 18.258 4.192 1.499 1.00 98.19 298 THR A N 1
ATOM 2181 C CA . THR A 1 298 ? 17.953 5.480 2.126 1.00 98.19 298 THR A CA 1
ATOM 2182 C C . THR A 1 298 ? 19.186 6.106 2.767 1.00 98.19 298 THR A C 1
ATOM 2184 O O . THR A 1 298 ? 19.921 5.446 3.500 1.00 98.19 298 THR A O 1
ATOM 2187 N N . LEU A 1 299 ? 19.406 7.394 2.487 1.00 97.44 299 LEU A N 1
ATOM 2188 C CA . LEU A 1 299 ? 20.443 8.224 3.117 1.00 97.44 299 LEU A CA 1
ATOM 2189 C C . LEU A 1 299 ? 19.860 9.226 4.124 1.00 97.44 299 LEU A C 1
ATOM 2191 O O . LEU A 1 299 ? 20.599 9.818 4.905 1.00 97.44 299 LEU A O 1
ATOM 2195 N N . GLY A 1 300 ? 18.546 9.432 4.090 1.00 93.69 300 GLY A N 1
ATOM 2196 C CA . GLY A 1 300 ? 17.814 10.364 4.935 1.00 93.69 300 GLY A CA 1
ATOM 2197 C C . GLY A 1 300 ? 16.412 10.618 4.375 1.00 93.69 300 GLY A C 1
ATOM 2198 O O . GLY A 1 300 ? 15.999 9.938 3.433 1.00 93.69 300 GLY A O 1
ATOM 2199 N N . PRO A 1 301 ? 15.691 11.627 4.886 1.00 92.25 301 PRO A N 1
ATOM 2200 C CA . PRO A 1 301 ? 14.278 11.830 4.562 1.00 92.25 301 PRO A CA 1
ATOM 2201 C C . PRO A 1 301 ? 14.009 12.282 3.118 1.00 92.25 301 PRO A C 1
ATOM 2203 O O . PRO A 1 301 ? 12.860 12.280 2.682 1.00 92.25 301 PRO A O 1
ATOM 2206 N N . SER A 1 302 ? 15.047 12.674 2.372 1.00 92.50 302 SER A N 1
ATOM 2207 C CA . SER A 1 302 ? 14.934 13.259 1.027 1.00 92.50 302 SER A CA 1
ATOM 2208 C C . SER A 1 302 ? 16.027 12.816 0.043 1.00 92.50 302 SER A C 1
ATOM 2210 O O . SER A 1 302 ? 16.181 13.417 -1.021 1.00 92.50 302 SER A O 1
ATOM 2212 N N . ALA A 1 303 ? 16.818 11.790 0.379 1.00 96.75 303 ALA A N 1
ATOM 2213 C CA . ALA A 1 303 ? 17.905 11.307 -0.472 1.00 96.75 303 ALA A CA 1
ATOM 2214 C C . ALA A 1 303 ? 18.097 9.788 -0.368 1.00 96.75 303 ALA A C 1
ATOM 2216 O O . ALA A 1 303 ? 17.954 9.199 0.706 1.00 96.75 303 ALA A O 1
ATOM 2217 N N . ALA A 1 304 ? 18.490 9.164 -1.481 1.00 98.06 304 ALA A N 1
ATOM 2218 C CA . ALA A 1 304 ? 18.807 7.742 -1.549 1.00 98.06 304 ALA A CA 1
ATOM 2219 C C . ALA A 1 304 ? 19.843 7.417 -2.633 1.00 98.06 304 ALA A C 1
ATOM 2221 O O . ALA A 1 304 ? 19.948 8.107 -3.648 1.00 98.06 304 ALA A O 1
ATOM 2222 N N . ILE A 1 305 ? 20.559 6.308 -2.441 1.00 98.25 305 ILE A N 1
ATOM 2223 C CA . ILE A 1 305 ? 21.349 5.647 -3.482 1.00 98.25 305 ILE A CA 1
ATOM 2224 C C . ILE A 1 305 ? 20.400 4.742 -4.268 1.00 98.25 305 ILE A C 1
ATOM 2226 O O . ILE A 1 305 ? 19.881 3.757 -3.741 1.00 98.25 305 ILE A O 1
ATOM 2230 N N . CYS A 1 306 ? 20.163 5.084 -5.531 1.00 97.12 306 CYS A N 1
ATOM 2231 C CA . CYS A 1 306 ? 19.225 4.369 -6.391 1.00 97.12 306 CYS A CA 1
ATOM 2232 C C . CYS A 1 306 ? 19.949 3.412 -7.338 1.00 97.12 306 CYS A C 1
ATOM 2234 O O . CYS A 1 306 ? 21.010 3.731 -7.879 1.00 97.12 306 CYS A O 1
ATOM 2236 N N . LEU A 1 307 ? 19.342 2.252 -7.578 1.00 92.38 307 LEU A N 1
ATOM 2237 C CA . LEU A 1 307 ? 19.766 1.352 -8.642 1.00 92.38 307 LEU A CA 1
ATOM 2238 C C . LEU A 1 307 ? 19.125 1.773 -9.979 1.00 92.38 307 LEU A C 1
ATOM 2240 O O . LEU A 1 307 ? 18.025 2.328 -9.982 1.00 92.38 307 LEU A O 1
ATOM 2244 N N . PRO A 1 308 ? 19.771 1.499 -11.128 1.00 96.38 308 PRO A N 1
ATOM 2245 C CA . PRO A 1 308 ? 19.144 1.697 -12.433 1.00 96.38 308 PRO A CA 1
ATOM 2246 C C . PRO A 1 308 ? 17.868 0.846 -12.589 1.00 96.38 308 PRO A C 1
ATOM 2248 O O . PRO A 1 308 ? 17.857 -0.285 -12.095 1.00 96.38 308 PRO A O 1
ATOM 2251 N N . PRO A 1 309 ? 16.849 1.291 -13.351 1.00 97.38 309 PRO A N 1
ATOM 2252 C CA . PRO A 1 309 ? 15.562 0.590 -13.457 1.00 97.38 309 PRO A CA 1
ATOM 2253 C C . PRO A 1 309 ? 15.637 -0.874 -13.892 1.00 97.38 309 PRO A C 1
ATOM 2255 O O . PRO A 1 309 ? 14.916 -1.719 -13.381 1.00 97.38 309 PRO A O 1
ATOM 2258 N N . MET A 1 310 ? 16.566 -1.229 -14.782 1.00 97.56 310 MET A N 1
ATOM 2259 C CA . MET A 1 310 ? 16.745 -2.634 -15.176 1.00 97.56 310 MET A CA 1
ATOM 2260 C C . MET A 1 310 ? 17.193 -3.529 -14.010 1.00 97.56 310 MET A C 1
ATOM 2262 O O . MET A 1 310 ? 16.883 -4.719 -13.981 1.00 97.56 310 MET A O 1
ATOM 2266 N N . ARG A 1 311 ? 17.942 -2.974 -13.050 1.00 97.88 311 ARG A N 1
ATOM 2267 C CA . ARG A 1 311 ? 18.418 -3.711 -11.874 1.00 97.88 311 ARG A CA 1
ATOM 2268 C C . ARG A 1 311 ? 17.297 -3.890 -10.860 1.00 97.88 311 ARG A C 1
ATOM 2270 O O . ARG A 1 311 ? 17.126 -5.003 -10.376 1.00 97.88 311 ARG A O 1
ATOM 2277 N N . THR A 1 312 ? 16.540 -2.836 -10.563 1.00 97.94 312 THR A N 1
ATOM 2278 C CA . THR A 1 312 ? 15.384 -2.934 -9.660 1.00 97.94 312 THR A CA 1
ATOM 2279 C C . THR A 1 312 ? 14.307 -3.846 -10.237 1.00 97.94 312 THR A C 1
ATOM 2281 O O . THR A 1 312 ? 13.843 -4.727 -9.522 1.00 97.94 312 THR A O 1
ATOM 2284 N N . ALA A 1 313 ? 14.011 -3.753 -11.537 1.00 98.75 313 ALA A N 1
ATOM 2285 C CA . ALA A 1 313 ? 13.063 -4.639 -12.209 1.00 98.75 313 ALA A CA 1
ATOM 2286 C C . ALA A 1 313 ? 13.432 -6.126 -12.054 1.00 98.75 313 ALA A C 1
ATOM 2288 O O . ALA A 1 313 ? 12.574 -6.940 -11.725 1.00 98.75 313 ALA A O 1
ATOM 2289 N N . SER A 1 314 ? 14.711 -6.495 -12.216 1.00 98.69 314 SER A N 1
ATOM 2290 C CA . SER A 1 314 ? 15.153 -7.881 -11.992 1.00 98.69 314 SER A CA 1
ATOM 2291 C C . SER A 1 314 ? 14.918 -8.335 -10.549 1.00 98.69 314 SER A C 1
ATOM 2293 O O . SER A 1 314 ? 14.433 -9.440 -10.329 1.00 98.69 314 SER A O 1
ATOM 2295 N N . LEU A 1 315 ? 15.229 -7.483 -9.567 1.00 98.81 315 LEU A N 1
ATOM 2296 C CA . LEU A 1 315 ? 15.051 -7.809 -8.150 1.00 98.81 315 LEU A CA 1
ATOM 2297 C C . LEU A 1 315 ? 13.570 -7.959 -7.779 1.00 98.81 315 LEU A C 1
ATOM 2299 O O . LEU A 1 315 ? 13.213 -8.883 -7.053 1.00 98.81 315 LEU A O 1
ATOM 2303 N N . ILE A 1 316 ? 12.711 -7.071 -8.285 1.00 98.94 316 ILE A N 1
ATOM 2304 C CA . ILE A 1 316 ? 11.262 -7.121 -8.055 1.00 98.94 316 ILE A CA 1
ATOM 2305 C C . ILE A 1 316 ? 10.674 -8.385 -8.688 1.00 98.94 316 ILE A C 1
ATOM 2307 O O . ILE A 1 316 ? 9.931 -9.105 -8.023 1.00 98.94 316 ILE A O 1
ATOM 2311 N N . ARG A 1 317 ? 11.059 -8.693 -9.934 1.00 98.88 317 ARG A N 1
ATOM 2312 C CA . ARG A 1 317 ? 10.659 -9.917 -10.639 1.00 98.88 317 ARG A CA 1
ATOM 2313 C C . ARG A 1 317 ? 11.025 -11.161 -9.830 1.00 98.88 317 ARG A C 1
ATOM 2315 O O . ARG A 1 317 ? 10.152 -11.969 -9.532 1.00 98.88 317 ARG A O 1
ATOM 2322 N N . ASP A 1 318 ? 12.278 -11.290 -9.395 1.00 98.88 318 ASP A N 1
ATOM 2323 C CA . ASP A 1 318 ? 12.731 -12.438 -8.596 1.00 98.88 318 ASP A CA 1
ATOM 2324 C C . ASP A 1 318 ? 12.050 -12.514 -7.215 1.00 98.88 318 ASP A C 1
ATOM 2326 O O . ASP A 1 318 ? 11.739 -13.606 -6.720 1.00 98.88 318 ASP A O 1
ATOM 2330 N N . GLY A 1 319 ? 11.770 -11.361 -6.601 1.00 98.88 319 GLY A N 1
ATOM 2331 C CA . GLY A 1 319 ? 10.998 -11.262 -5.363 1.00 98.88 319 GLY A CA 1
ATOM 2332 C C . GLY A 1 319 ? 9.568 -11.781 -5.525 1.00 98.88 319 GLY A C 1
ATOM 2333 O O . GLY A 1 319 ? 9.114 -12.582 -4.707 1.00 98.88 319 GLY A O 1
ATOM 2334 N N . ALA A 1 320 ? 8.885 -11.392 -6.604 1.00 98.94 320 ALA A N 1
ATOM 2335 C CA . ALA A 1 320 ? 7.525 -11.838 -6.907 1.00 98.94 320 ALA A CA 1
ATOM 2336 C C . ALA A 1 320 ? 7.474 -13.342 -7.216 1.00 98.94 320 ALA A C 1
ATOM 2338 O O . ALA A 1 320 ? 6.640 -14.051 -6.654 1.00 98.94 320 ALA A O 1
ATOM 2339 N N . ARG A 1 321 ? 8.440 -13.864 -7.987 1.00 98.75 321 ARG A N 1
ATOM 2340 C CA . ARG A 1 321 ? 8.598 -15.315 -8.205 1.00 98.75 321 ARG A CA 1
ATOM 2341 C C . ARG A 1 321 ? 8.734 -16.071 -6.883 1.00 98.75 321 ARG A C 1
ATOM 2343 O O . ARG A 1 321 ? 8.080 -17.082 -6.635 1.00 98.75 321 ARG A O 1
ATOM 2350 N N . THR A 1 322 ? 9.584 -15.562 -5.995 1.00 98.75 322 THR A N 1
ATOM 2351 C CA . THR A 1 322 ? 9.799 -16.168 -4.676 1.00 98.75 322 THR A CA 1
ATOM 2352 C C . THR A 1 322 ? 8.529 -16.129 -3.824 1.00 98.75 322 THR A C 1
ATOM 2354 O O . THR A 1 322 ? 8.235 -17.110 -3.143 1.00 98.75 322 THR A O 1
ATOM 2357 N N . ALA A 1 323 ? 7.757 -15.041 -3.879 1.00 98.69 323 ALA A N 1
ATOM 2358 C CA . ALA A 1 323 ? 6.485 -14.921 -3.169 1.00 98.69 323 ALA A CA 1
ATOM 2359 C C . ALA A 1 323 ? 5.470 -15.988 -3.613 1.00 98.69 323 ALA A C 1
ATOM 2361 O O . ALA A 1 323 ? 4.897 -16.662 -2.757 1.00 98.69 323 ALA A O 1
ATOM 2362 N N . VAL A 1 324 ? 5.324 -16.215 -4.924 1.00 98.62 324 VAL A N 1
ATOM 2363 C CA . VAL A 1 324 ? 4.452 -17.271 -5.477 1.00 98.62 324 VAL A CA 1
ATOM 2364 C C . VAL A 1 324 ? 4.894 -18.662 -5.006 1.00 98.62 324 VAL A C 1
ATOM 2366 O O . VAL A 1 324 ? 4.080 -19.454 -4.531 1.00 98.62 324 VAL A O 1
ATOM 2369 N N . ARG A 1 325 ? 6.201 -18.955 -5.036 1.00 98.25 325 ARG A N 1
ATOM 2370 C CA . ARG A 1 325 ? 6.739 -20.232 -4.526 1.00 98.25 325 ARG A CA 1
ATOM 2371 C C . ARG A 1 325 ? 6.451 -20.440 -3.040 1.00 98.25 325 ARG A C 1
ATOM 2373 O O . ARG A 1 325 ? 6.075 -21.539 -2.639 1.00 98.25 325 ARG A O 1
ATOM 2380 N N . ARG A 1 326 ? 6.615 -19.396 -2.219 1.00 98.00 326 ARG A N 1
ATOM 2381 C CA . ARG A 1 326 ? 6.327 -19.4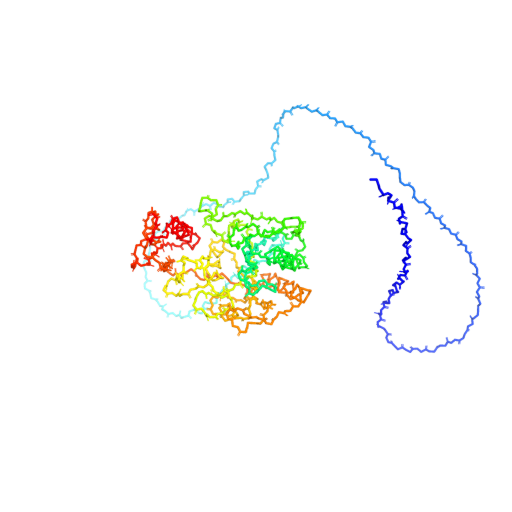46 -0.774 1.00 98.00 326 ARG A CA 1
ATOM 2382 C C . ARG A 1 326 ? 4.847 -19.648 -0.490 1.00 98.00 326 ARG A C 1
ATOM 2384 O O . ARG A 1 326 ? 4.517 -20.382 0.438 1.00 98.00 326 ARG A O 1
ATOM 2391 N N . PHE A 1 327 ? 3.977 -19.032 -1.287 1.00 97.62 327 PHE A N 1
ATOM 2392 C CA . PHE A 1 327 ? 2.539 -19.252 -1.204 1.00 97.62 327 PHE A CA 1
ATOM 2393 C C . PHE A 1 327 ? 2.194 -20.726 -1.453 1.00 97.62 327 PHE A C 1
ATOM 2395 O O . PHE A 1 327 ? 1.596 -21.364 -0.591 1.00 97.62 327 PHE A O 1
ATOM 2402 N N . HIS A 1 328 ? 2.668 -21.309 -2.560 1.00 96.56 328 HIS A N 1
ATOM 2403 C CA . HIS A 1 328 ? 2.444 -22.729 -2.862 1.00 96.56 328 HIS A CA 1
ATOM 2404 C C . HIS A 1 328 ? 3.042 -23.684 -1.822 1.00 96.56 328 HIS A C 1
ATOM 2406 O O . HIS A 1 328 ? 2.497 -24.760 -1.586 1.00 96.56 328 HIS A O 1
ATOM 2412 N N . ALA A 1 329 ? 4.148 -23.295 -1.187 1.00 96.31 329 ALA A N 1
ATOM 2413 C CA . ALA A 1 329 ? 4.768 -24.055 -0.108 1.00 96.31 329 ALA A CA 1
ATOM 2414 C C . ALA A 1 329 ? 4.078 -23.870 1.263 1.00 96.31 329 ALA A C 1
ATOM 2416 O O . ALA A 1 329 ? 4.506 -24.491 2.235 1.00 96.31 329 ALA A O 1
ATOM 2417 N N . GLY A 1 330 ? 3.039 -23.030 1.367 1.00 95.50 330 GLY A N 1
ATOM 2418 C CA . GLY A 1 330 ? 2.334 -22.762 2.625 1.00 95.50 330 GLY A CA 1
ATOM 2419 C C . GLY A 1 330 ? 3.174 -22.003 3.659 1.00 95.50 330 GLY A C 1
ATOM 2420 O O . GLY A 1 330 ? 2.961 -22.153 4.859 1.00 95.50 330 GLY A O 1
ATOM 2421 N N . GLU A 1 331 ? 4.159 -21.215 3.218 1.00 95.75 331 GLU A N 1
ATOM 2422 C CA . GLU A 1 331 ? 5.091 -20.497 4.105 1.00 95.75 331 GLU A CA 1
ATOM 2423 C C . GLU A 1 331 ? 4.652 -19.066 4.460 1.00 95.75 331 GLU A C 1
ATOM 2425 O O . GLU A 1 331 ? 5.320 -18.374 5.240 1.00 95.75 331 GLU A O 1
ATOM 2430 N N . LEU A 1 332 ? 3.560 -18.601 3.858 1.00 96.94 332 LEU A N 1
ATOM 2431 C CA . LEU A 1 332 ? 2.965 -17.299 4.133 1.00 96.94 332 LEU A CA 1
ATOM 2432 C C . LEU A 1 332 ? 1.875 -17.432 5.198 1.00 96.94 332 LEU A C 1
ATOM 2434 O O . LEU A 1 332 ? 1.254 -18.482 5.341 1.00 96.94 332 LEU A O 1
ATOM 2438 N N . ALA A 1 333 ? 1.650 -16.360 5.953 1.00 96.56 333 ALA A N 1
ATOM 2439 C CA . ALA A 1 333 ? 0.694 -16.351 7.049 1.00 96.56 333 ALA A CA 1
ATOM 2440 C C . ALA A 1 333 ? -0.199 -15.114 6.977 1.00 96.56 333 ALA A C 1
ATOM 2442 O O . ALA A 1 333 ? 0.236 -14.035 6.572 1.00 96.56 333 ALA A O 1
ATOM 2443 N N . LEU A 1 334 ? -1.446 -15.279 7.408 1.00 96.94 334 LEU A N 1
ATOM 2444 C CA . LEU A 1 334 ? -2.355 -14.162 7.619 1.00 96.94 334 LEU A CA 1
ATOM 2445 C C . LEU A 1 334 ? -1.961 -13.404 8.892 1.00 96.94 334 LEU A C 1
ATOM 2447 O O . LEU A 1 334 ? -1.509 -14.033 9.858 1.00 96.94 334 LEU A O 1
ATOM 2451 N N . PRO A 1 335 ? -2.162 -12.077 8.940 1.00 93.38 335 PRO A N 1
ATOM 2452 C CA . PRO A 1 335 ? -2.072 -11.347 10.193 1.00 93.38 335 PRO A CA 1
ATOM 2453 C C . PRO A 1 335 ? -3.052 -11.925 11.223 1.00 93.38 335 PRO A C 1
ATOM 2455 O O . PRO A 1 335 ? -4.193 -12.244 10.873 1.00 93.38 335 PRO A O 1
ATOM 2458 N N . PRO A 1 336 ? -2.645 -12.061 12.494 1.00 91.50 336 PRO A N 1
ATOM 2459 C CA . PRO A 1 336 ? -3.526 -12.586 13.524 1.00 91.50 336 PRO A CA 1
ATOM 2460 C C . PRO A 1 336 ? -4.705 -11.636 13.762 1.00 91.50 336 PRO A C 1
ATOM 2462 O O . PRO A 1 336 ? -4.523 -10.423 13.863 1.00 91.50 336 PRO A O 1
ATOM 2465 N N . VAL A 1 337 ? -5.905 -12.199 13.918 1.00 93.94 337 VAL A N 1
ATOM 2466 C CA . VAL A 1 337 ? -7.076 -11.454 14.398 1.00 93.94 337 VAL A CA 1
ATOM 2467 C C . VAL A 1 337 ? -6.977 -11.342 15.924 1.00 93.94 337 VAL A C 1
ATOM 2469 O O . VAL A 1 337 ? -6.993 -12.371 16.606 1.00 93.94 337 VAL A O 1
ATOM 2472 N N . PRO A 1 338 ? -6.852 -10.132 16.495 1.00 91.69 338 PRO A N 1
ATOM 2473 C CA . PRO A 1 338 ? -6.744 -9.971 17.940 1.00 91.69 338 PRO A CA 1
ATOM 2474 C C . PRO A 1 338 ? -8.046 -10.389 18.636 1.00 91.69 338 PRO A C 1
ATOM 2476 O O . PRO A 1 338 ? -9.134 -10.139 18.125 1.00 91.6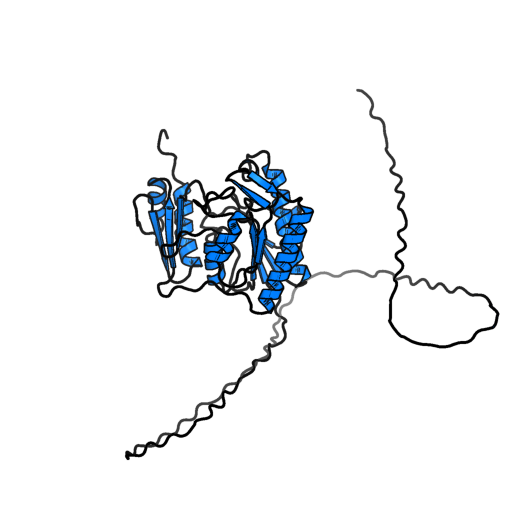9 338 PRO A O 1
ATOM 2479 N N . ALA A 1 339 ? -7.956 -10.977 19.835 1.00 88.38 339 ALA A N 1
ATOM 2480 C CA . ALA A 1 339 ? -9.126 -11.494 20.559 1.00 88.38 339 ALA A CA 1
ATOM 2481 C C . ALA A 1 339 ? -10.200 -10.424 20.855 1.00 88.38 339 ALA A C 1
ATOM 2483 O O . ALA A 1 339 ? -11.386 -10.733 20.887 1.00 88.38 339 ALA A O 1
ATOM 2484 N N . GLY A 1 340 ? -9.788 -9.166 21.051 1.00 91.69 340 GLY A N 1
ATOM 2485 C CA . GLY A 1 340 ? -10.685 -8.018 21.237 1.00 91.69 340 GLY A CA 1
ATOM 2486 C C . GLY A 1 340 ? -11.114 -7.324 19.938 1.00 91.69 340 GLY A C 1
ATOM 2487 O O . GLY A 1 340 ? -11.723 -6.262 20.000 1.00 91.69 340 GLY A O 1
ATOM 2488 N N . GLY A 1 341 ? -10.773 -7.884 18.775 1.00 95.62 341 GLY A N 1
ATOM 2489 C CA . GLY A 1 341 ? -10.951 -7.245 17.476 1.00 95.62 341 GLY A CA 1
ATOM 2490 C C . GLY A 1 341 ? -9.901 -6.171 17.177 1.00 95.62 341 GLY A C 1
ATOM 2491 O O . GLY A 1 341 ? -8.806 -6.135 17.747 1.00 95.62 341 GLY A O 1
ATOM 2492 N N . PHE A 1 342 ? -10.241 -5.301 16.235 1.00 98.38 342 PHE A N 1
ATOM 2493 C CA . PHE A 1 342 ? -9.412 -4.195 15.784 1.00 98.38 342 PHE A CA 1
ATOM 2494 C C . PHE A 1 342 ? -9.957 -2.880 16.330 1.00 98.38 342 PHE A C 1
ATOM 2496 O O . PHE A 1 342 ? -11.135 -2.569 16.166 1.00 98.38 342 PHE A O 1
ATOM 2503 N N . VAL A 1 343 ? -9.072 -2.087 16.922 1.00 98.50 343 VAL A N 1
ATOM 2504 C CA . VAL A 1 343 ? -9.274 -0.673 17.224 1.00 98.50 343 VAL A CA 1
ATOM 2505 C C . VAL A 1 343 ? -8.275 0.099 16.382 1.00 98.50 343 VAL A C 1
ATOM 2507 O O . VAL A 1 343 ? -7.069 -0.018 16.595 1.00 98.50 343 VAL A O 1
ATOM 2510 N N . MET A 1 344 ? -8.773 0.854 15.410 1.00 98.75 344 MET A N 1
ATOM 2511 C CA . MET A 1 344 ? -7.958 1.740 14.587 1.00 98.75 344 MET A CA 1
ATOM 2512 C C . MET A 1 344 ? -8.133 3.162 15.097 1.00 98.75 344 MET A C 1
ATOM 2514 O O . MET A 1 344 ? -9.261 3.597 15.306 1.00 98.75 344 MET A O 1
ATOM 2518 N N . GLU A 1 345 ? -7.035 3.876 15.296 1.00 98.75 345 GLU A N 1
ATOM 2519 C CA . GLU A 1 345 ? -7.019 5.261 15.754 1.00 98.75 345 GLU A CA 1
ATOM 2520 C C . GLU A 1 345 ? -6.161 6.105 14.816 1.00 98.75 345 GLU A C 1
ATOM 2522 O O . GLU A 1 345 ? -5.079 5.694 14.398 1.00 98.75 345 GLU A O 1
ATOM 2527 N N . VAL A 1 346 ? -6.657 7.292 14.486 1.00 98.62 346 VAL A N 1
ATOM 2528 C CA . VAL A 1 346 ? -5.948 8.292 13.697 1.00 98.62 346 VAL A CA 1
ATOM 2529 C C . VAL A 1 346 ? -5.736 9.516 14.566 1.00 98.62 346 VAL A C 1
ATOM 2531 O O . VAL A 1 346 ? -6.692 10.133 15.041 1.00 98.62 346 VAL A O 1
ATOM 2534 N N . GLU A 1 347 ? -4.471 9.891 14.720 1.00 98.31 347 GLU A N 1
ATOM 2535 C CA . GLU A 1 347 ? -4.079 11.188 15.249 1.00 98.31 347 GLU A CA 1
ATOM 2536 C C . GLU A 1 347 ? -3.882 12.152 14.082 1.00 98.31 347 GLU A C 1
ATOM 2538 O O . GLU A 1 347 ? -3.085 11.897 13.177 1.00 98.31 347 GLU A O 1
ATOM 2543 N N . THR A 1 348 ? -4.583 13.276 14.105 1.00 97.06 348 THR A N 1
ATOM 2544 C CA . THR A 1 348 ? -4.529 14.312 13.080 1.00 97.06 348 THR A CA 1
ATOM 2545 C C . THR A 1 348 ? -3.625 15.466 13.493 1.00 97.06 348 THR A C 1
ATOM 2547 O O . THR A 1 348 ? -3.319 15.672 14.674 1.00 97.06 348 THR A O 1
ATOM 2550 N N . TYR A 1 349 ? -3.190 16.272 12.523 1.00 94.06 349 TYR A N 1
ATOM 2551 C CA . TYR A 1 349 ? -2.407 17.469 12.835 1.00 94.06 349 TYR A CA 1
ATOM 2552 C C . TYR A 1 349 ? -3.220 18.569 13.518 1.00 94.06 349 TYR A C 1
ATOM 2554 O O . TYR A 1 349 ? -2.668 19.303 14.341 1.00 94.06 349 TYR A O 1
ATOM 2562 N N . ARG A 1 350 ? -4.511 18.672 13.187 1.00 92.69 350 ARG A N 1
ATOM 2563 C CA . ARG A 1 350 ? -5.395 19.768 13.585 1.00 92.69 350 ARG A CA 1
ATOM 2564 C C . ARG A 1 350 ? -6.709 19.240 14.145 1.00 92.69 350 ARG A C 1
ATOM 2566 O O . ARG A 1 350 ? -7.284 18.305 13.591 1.00 92.69 350 ARG A O 1
ATOM 2573 N N . ARG A 1 351 ? -7.232 19.903 15.176 1.00 93.94 351 ARG A N 1
ATOM 2574 C CA . ARG A 1 351 ? -8.498 19.534 15.821 1.00 93.94 351 ARG A CA 1
ATOM 2575 C C . ARG A 1 351 ? -9.653 19.483 14.824 1.00 93.94 351 ARG A C 1
ATOM 2577 O O . ARG A 1 351 ? -10.480 18.579 14.888 1.00 93.94 351 ARG A O 1
ATOM 2584 N N . GLU A 1 352 ? -9.701 20.416 13.880 1.00 92.62 352 GLU A N 1
ATOM 2585 C CA . GLU A 1 352 ? -10.780 20.531 12.901 1.00 92.62 352 GLU A CA 1
ATOM 2586 C C . GLU A 1 352 ? -10.911 19.257 12.051 1.00 92.62 352 GLU A C 1
ATOM 2588 O O . GLU A 1 352 ? -12.026 18.819 11.762 1.00 92.62 352 GLU A O 1
ATOM 2593 N N . MET A 1 353 ? -9.794 18.616 11.687 1.00 95.06 353 MET A N 1
ATOM 2594 C CA . MET A 1 353 ? -9.806 17.354 10.932 1.00 95.06 353 MET A CA 1
ATOM 2595 C C . MET A 1 353 ? -10.528 16.254 11.718 1.00 95.06 353 MET A C 1
ATOM 2597 O O . MET A 1 353 ? -11.350 15.523 11.165 1.00 95.06 353 MET A O 1
ATOM 2601 N N . THR A 1 354 ? -10.282 16.191 13.029 1.00 96.56 354 THR A N 1
ATOM 2602 C CA . THR A 1 354 ? -10.989 15.295 13.949 1.00 96.56 354 THR A CA 1
ATOM 2603 C C . THR A 1 354 ? -12.472 15.660 14.069 1.00 96.56 354 THR A C 1
ATOM 2605 O O . THR A 1 354 ? -13.304 14.759 14.066 1.00 96.56 354 THR A O 1
ATOM 2608 N N . GLU A 1 355 ? -12.837 16.948 14.103 1.00 95.88 355 GLU A N 1
ATOM 2609 C CA . GLU A 1 355 ? -14.251 17.369 14.139 1.00 95.88 355 GLU A CA 1
ATOM 2610 C C . GLU A 1 355 ? -15.046 16.883 12.911 1.00 95.88 355 GLU A C 1
ATOM 2612 O O . GLU A 1 355 ? -16.171 16.418 13.078 1.00 95.88 355 GLU A O 1
ATOM 2617 N N . GLN A 1 356 ? -14.484 16.918 11.689 1.00 95.81 356 GLN A N 1
ATOM 2618 C CA . GLN A 1 356 ? -15.196 16.353 10.522 1.00 95.81 356 GLN A CA 1
ATOM 2619 C C . GLN A 1 356 ? -15.306 14.840 10.588 1.00 95.81 356 GLN A C 1
ATOM 2621 O O . GLN A 1 356 ? -16.338 14.288 10.206 1.00 95.81 356 GLN A O 1
ATOM 2626 N N . ALA A 1 357 ? -14.247 14.165 11.039 1.00 96.81 357 ALA A N 1
ATOM 2627 C CA . ALA A 1 357 ? -14.248 12.713 11.130 1.00 96.81 357 ALA A CA 1
ATOM 2628 C C . ALA A 1 357 ? -15.377 12.217 12.048 1.00 96.81 357 ALA A C 1
ATOM 2630 O O . ALA A 1 357 ? -16.046 11.242 11.725 1.00 96.81 357 ALA A O 1
ATOM 2631 N N . LEU A 1 358 ? -15.665 12.939 13.135 1.00 97.50 358 LEU A N 1
ATOM 2632 C CA . LEU A 1 358 ? -16.738 12.606 14.082 1.00 97.50 358 LEU A CA 1
ATOM 2633 C C . LEU A 1 358 ? -18.156 12.715 13.505 1.00 97.50 358 LEU A C 1
ATOM 2635 O O . LEU A 1 358 ? -19.101 12.232 14.122 1.00 97.50 358 LEU A O 1
ATOM 2639 N N . LEU A 1 359 ? -18.325 13.313 12.322 1.00 96.81 359 LEU A N 1
ATOM 2640 C CA . LEU A 1 359 ? -19.606 13.303 11.609 1.00 96.81 359 LEU A CA 1
ATOM 2641 C C . LEU A 1 359 ? -19.906 11.942 10.962 1.00 96.81 359 LEU A C 1
ATOM 2643 O O . LEU A 1 359 ? -21.021 11.721 10.488 1.00 96.81 359 LEU A O 1
ATOM 2647 N N . VAL A 1 360 ? -18.923 11.042 10.902 1.00 97.62 360 VAL A N 1
ATOM 2648 C CA . VAL A 1 360 ? -19.076 9.695 10.352 1.00 97.62 360 VAL A CA 1
ATOM 2649 C C . VAL A 1 360 ? -19.600 8.744 11.436 1.00 97.62 360 VAL A C 1
ATOM 2651 O O . VAL A 1 360 ? -18.959 8.593 12.478 1.00 97.62 360 VAL A O 1
ATOM 2654 N N . PRO A 1 361 ? -20.729 8.047 11.205 1.00 97.31 361 PRO A N 1
ATOM 2655 C CA . PRO A 1 361 ? -21.218 7.032 12.134 1.00 97.31 361 PRO A CA 1
ATOM 2656 C C . PRO A 1 361 ? -20.172 5.941 12.404 1.00 97.31 361 PRO A C 1
ATOM 2658 O O . PRO A 1 361 ? -19.555 5.427 11.475 1.00 97.31 361 PRO A O 1
ATOM 2661 N N . GLY A 1 362 ? -20.004 5.570 13.676 1.00 97.25 362 GLY A N 1
ATOM 2662 C CA . GLY A 1 362 ? -19.026 4.564 14.111 1.00 97.25 362 GLY A CA 1
ATOM 2663 C C . GLY A 1 362 ? -17.642 5.120 14.461 1.00 97.25 362 GLY A C 1
ATOM 2664 O O . GLY A 1 362 ? -16.790 4.354 14.909 1.00 97.25 362 GLY A O 1
ATOM 2665 N N . ILE A 1 363 ? -17.419 6.430 14.298 1.00 98.50 363 ILE A N 1
ATOM 2666 C CA . ILE A 1 363 ? -16.202 7.105 14.754 1.00 98.50 363 ILE A CA 1
ATOM 2667 C C . ILE A 1 363 ? -16.414 7.731 16.134 1.00 98.50 363 ILE A C 1
ATOM 2669 O O . ILE A 1 363 ? -17.382 8.451 16.374 1.00 98.50 363 ILE A O 1
ATOM 2673 N N . GLU A 1 364 ? -15.469 7.484 17.036 1.00 98.31 364 GLU A N 1
ATOM 2674 C CA . GLU A 1 364 ? -15.448 8.013 18.397 1.00 98.31 364 GLU A CA 1
ATOM 2675 C C . GLU A 1 364 ? -14.267 8.958 18.604 1.00 98.31 364 GLU A C 1
ATOM 2677 O O . GLU A 1 364 ? -13.169 8.737 18.087 1.00 98.31 364 GLU A O 1
ATOM 2682 N N . ARG A 1 365 ? -14.463 9.985 19.433 1.00 98.19 365 ARG A N 1
ATOM 2683 C CA . ARG A 1 365 ? -13.371 10.852 19.879 1.00 98.19 365 ARG A CA 1
ATOM 2684 C C . ARG A 1 365 ? -12.560 10.149 20.962 1.00 98.19 365 ARG A C 1
ATOM 2686 O O . ARG A 1 365 ? -13.129 9.671 21.939 1.00 98.19 365 ARG A O 1
ATOM 2693 N N . VAL A 1 366 ? -11.238 10.190 20.834 1.00 97.56 366 VAL A N 1
ATOM 2694 C CA . VAL A 1 366 ? -10.297 9.710 21.867 1.00 97.56 366 VAL A CA 1
ATOM 2695 C C . VAL A 1 366 ? -9.249 10.739 22.271 1.00 97.56 366 VAL A C 1
ATOM 2697 O O . VAL A 1 366 ? -8.571 10.565 23.278 1.00 97.56 366 VAL A O 1
ATOM 2700 N N . GLY A 1 367 ? -9.181 11.860 21.558 1.00 96.88 367 GLY A N 1
ATOM 2701 C CA . GLY A 1 367 ? -8.360 13.005 21.920 1.00 96.88 367 GLY A CA 1
ATOM 2702 C C . GLY A 1 367 ? -8.863 14.287 21.269 1.00 96.88 367 GLY A C 1
ATOM 2703 O O . GLY A 1 367 ? -9.866 14.302 20.548 1.00 96.88 367 GLY A O 1
ATOM 2704 N N . GLU A 1 368 ? -8.159 15.389 21.512 1.00 96.12 368 GLU A N 1
ATOM 2705 C CA . GLU A 1 368 ? -8.461 16.660 20.846 1.00 96.12 368 GLU A CA 1
ATOM 2706 C C . GLU A 1 368 ? -8.257 16.547 19.329 1.00 96.12 368 GLU A C 1
ATOM 2708 O O . GLU A 1 368 ? -9.150 16.899 18.558 1.00 96.12 368 GLU A O 1
ATOM 2713 N N . CYS A 1 369 ? -7.133 15.952 18.926 1.00 97.19 369 CYS A N 1
ATOM 2714 C CA . CYS A 1 369 ? -6.776 15.675 17.538 1.00 97.19 369 CYS A CA 1
ATOM 2715 C C . CYS A 1 369 ? -6.747 14.168 17.248 1.00 97.19 369 CYS A C 1
ATOM 2717 O O . CYS A 1 369 ? -5.932 13.724 16.450 1.00 97.19 369 CYS A O 1
ATOM 2719 N N . SER A 1 370 ? -7.593 13.366 17.903 1.00 98.19 370 SER A N 1
ATOM 2720 C 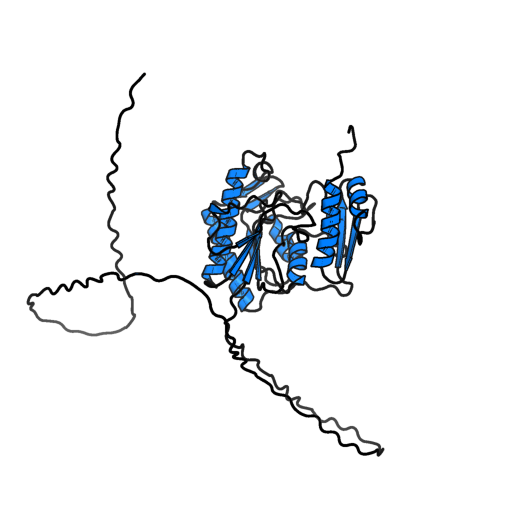CA . SER A 1 370 ? -7.587 11.908 17.713 1.00 98.19 370 SER A CA 1
ATOM 2721 C C . SER A 1 370 ? -8.995 11.327 17.683 1.00 98.19 370 SER A C 1
ATOM 2723 O O . SER A 1 370 ? -9.843 11.662 18.521 1.00 98.19 370 SER A O 1
ATOM 2725 N N . PHE A 1 371 ? -9.234 10.434 16.728 1.00 98.62 371 PHE A N 1
ATOM 2726 C CA . PHE A 1 371 ? -10.477 9.679 16.599 1.00 98.62 371 PHE A CA 1
ATOM 2727 C C . PHE A 1 371 ? -10.197 8.210 16.299 1.00 98.62 371 PHE A C 1
ATOM 2729 O O . PHE A 1 371 ? -9.151 7.871 15.751 1.00 98.62 371 PHE A O 1
ATOM 2736 N N . ARG A 1 372 ? -11.146 7.336 16.631 1.00 98.56 372 ARG A N 1
ATOM 2737 C CA . ARG A 1 372 ? -11.019 5.894 16.412 1.00 98.56 372 ARG A CA 1
ATOM 2738 C C . ARG A 1 372 ? -12.289 5.264 15.864 1.00 98.56 372 ARG A C 1
ATOM 2740 O O . ARG A 1 372 ? -13.377 5.801 16.042 1.00 98.56 372 ARG A O 1
ATOM 2747 N N . ALA A 1 373 ? -12.136 4.080 15.289 1.00 98.69 373 ALA A N 1
ATOM 2748 C CA . ALA A 1 373 ? -13.214 3.139 15.009 1.00 98.69 373 ALA A CA 1
ATOM 2749 C C . ALA A 1 373 ? -12.818 1.750 15.529 1.00 98.69 373 ALA A C 1
ATOM 2751 O O . ALA A 1 373 ? -11.630 1.448 15.681 1.00 98.69 373 ALA A O 1
ATOM 2752 N N . SER A 1 374 ? -13.801 0.893 15.808 1.00 98.38 374 SER A N 1
ATOM 2753 C CA . SER A 1 374 ? -13.540 -0.470 16.280 1.00 98.38 374 SER A CA 1
ATOM 2754 C C . SER A 1 374 ? -14.508 -1.498 15.703 1.00 98.38 374 SER A C 1
ATOM 2756 O O . SER A 1 374 ? -15.602 -1.153 15.261 1.00 98.38 374 SER A O 1
ATOM 2758 N N . GLY A 1 375 ? -14.088 -2.762 15.672 1.00 98.00 375 GLY A N 1
ATOM 2759 C CA . GLY A 1 375 ? -14.871 -3.864 15.114 1.00 98.00 375 GLY A CA 1
ATOM 2760 C C . GLY A 1 375 ? -14.083 -5.170 15.037 1.00 98.00 375 GLY A C 1
ATOM 2761 O O . GLY A 1 375 ? -12.893 -5.219 15.335 1.00 98.00 375 GLY A O 1
ATOM 2762 N N . SER A 1 376 ? -14.742 -6.257 14.641 1.00 96.94 376 SER A N 1
ATOM 2763 C CA . SER A 1 376 ? -14.131 -7.595 14.594 1.00 96.94 376 SER A CA 1
ATOM 2764 C C . SER A 1 376 ? -13.317 -7.865 13.325 1.00 96.94 376 SER A C 1
ATOM 2766 O O . SER A 1 376 ? -12.436 -8.723 13.344 1.00 96.94 376 SER A O 1
ATOM 2768 N N . ARG A 1 377 ? -13.580 -7.136 12.234 1.00 97.62 377 ARG A N 1
ATOM 2769 C CA . ARG A 1 377 ? -12.932 -7.324 10.930 1.00 97.62 377 ARG A CA 1
ATOM 2770 C C . ARG A 1 377 ? -12.202 -6.058 10.495 1.00 97.62 377 ARG A C 1
ATOM 2772 O O . ARG A 1 377 ? -12.813 -4.996 10.395 1.00 97.62 377 ARG A O 1
ATOM 2779 N N . ALA A 1 378 ? -10.906 -6.169 10.203 1.00 98.31 378 ALA A N 1
ATOM 2780 C CA . ALA A 1 378 ? -10.065 -5.013 9.898 1.00 98.31 378 ALA A CA 1
ATOM 2781 C C . ALA A 1 378 ? -10.554 -4.222 8.676 1.00 98.31 378 ALA A C 1
ATOM 2783 O O . ALA A 1 378 ? -10.529 -2.999 8.725 1.00 98.31 378 ALA A O 1
ATOM 2784 N N . ALA A 1 379 ? -11.052 -4.883 7.625 1.00 98.38 379 ALA A N 1
ATOM 2785 C CA . ALA A 1 379 ? -11.586 -4.202 6.441 1.00 98.38 379 ALA A CA 1
ATOM 2786 C C . ALA A 1 379 ? -12.788 -3.282 6.751 1.00 98.38 379 ALA A C 1
ATOM 2788 O O . ALA A 1 379 ? -12.867 -2.181 6.210 1.00 98.38 379 ALA A O 1
ATOM 2789 N N . ASP A 1 380 ? -13.688 -3.684 7.656 1.00 98.06 380 ASP A N 1
ATOM 2790 C CA . ASP A 1 380 ? -14.847 -2.864 8.050 1.00 98.06 380 ASP A CA 1
ATOM 2791 C C . ASP A 1 380 ? -14.422 -1.659 8.895 1.00 98.06 380 ASP A C 1
ATOM 2793 O O . ASP A 1 380 ? -14.874 -0.528 8.681 1.00 98.06 380 ASP A O 1
ATOM 2797 N N . VAL A 1 381 ? -13.510 -1.899 9.843 1.00 98.56 381 VAL A N 1
ATOM 2798 C CA . VAL A 1 381 ? -12.952 -0.843 10.696 1.00 98.56 381 VAL A CA 1
ATOM 2799 C C . VAL A 1 381 ? -12.166 0.156 9.851 1.00 98.56 381 VAL A C 1
ATOM 2801 O O . VAL A 1 381 ? -12.349 1.363 10.007 1.00 98.56 381 VAL A O 1
ATOM 2804 N N . PHE A 1 382 ? -11.363 -0.339 8.906 1.00 98.56 382 PHE A N 1
ATOM 2805 C CA . PHE A 1 382 ? -10.615 0.484 7.966 1.00 98.56 382 PHE A CA 1
ATOM 2806 C C . PHE A 1 382 ? -11.547 1.319 7.088 1.00 98.56 382 PHE A C 1
ATOM 2808 O O . PHE A 1 382 ? -11.365 2.526 6.988 1.00 98.56 382 PHE A O 1
ATOM 2815 N N . SER A 1 383 ? -12.591 0.719 6.510 1.00 98.19 383 SER A N 1
ATOM 2816 C CA . SER A 1 383 ? -13.584 1.454 5.716 1.00 98.19 383 SER A CA 1
ATOM 2817 C C . SER A 1 383 ? -14.219 2.601 6.507 1.00 98.19 383 SER A C 1
ATOM 2819 O O . SER A 1 383 ? -14.404 3.702 5.986 1.00 98.19 383 SER A O 1
ATOM 2821 N N . THR A 1 384 ? -14.551 2.353 7.776 1.00 98.31 384 THR A N 1
ATOM 2822 C CA . THR A 1 384 ? -15.156 3.361 8.656 1.00 98.31 384 THR A CA 1
ATOM 2823 C C . THR A 1 384 ? -14.170 4.485 8.959 1.00 98.31 384 THR A C 1
ATOM 2825 O O . THR A 1 384 ? -14.483 5.656 8.743 1.00 98.31 384 THR A O 1
ATOM 2828 N N . ILE A 1 385 ? -12.957 4.152 9.409 1.00 98.12 385 ILE A N 1
ATOM 2829 C CA . ILE A 1 385 ? -11.964 5.164 9.781 1.00 98.12 385 ILE A CA 1
ATOM 2830 C C . ILE A 1 385 ? -11.445 5.939 8.566 1.00 98.12 385 ILE A C 1
ATOM 2832 O O . ILE A 1 385 ? -11.226 7.145 8.666 1.00 98.12 385 ILE A O 1
ATOM 2836 N N . TRP A 1 386 ? -11.335 5.292 7.401 1.00 97.94 386 TRP A N 1
ATOM 2837 C CA . TRP A 1 386 ? -10.970 5.933 6.141 1.00 97.94 386 TRP A CA 1
ATOM 2838 C C . TRP A 1 386 ? -12.000 6.982 5.722 1.00 97.94 386 TRP A C 1
ATOM 2840 O O . TRP A 1 386 ? -11.624 8.078 5.311 1.00 97.94 386 TRP A O 1
ATOM 2850 N N . HIS A 1 387 ? -13.298 6.715 5.900 1.00 97.44 387 HIS A N 1
ATOM 2851 C CA . HIS A 1 387 ? -14.325 7.735 5.683 1.00 97.44 387 HIS A CA 1
ATOM 2852 C C . HIS A 1 387 ? -14.098 8.955 6.595 1.00 97.44 387 HIS A C 1
ATOM 2854 O O . HIS A 1 387 ? -14.175 10.089 6.121 1.00 97.44 387 HIS A O 1
ATOM 2860 N N . GLY A 1 388 ? -13.723 8.745 7.860 1.00 96.88 388 GLY A N 1
ATOM 2861 C CA . GLY A 1 388 ? -13.320 9.827 8.763 1.00 96.88 388 GLY A CA 1
ATOM 2862 C C . GLY A 1 388 ? -12.120 10.628 8.254 1.00 96.88 388 GLY A C 1
ATOM 2863 O O . GLY A 1 388 ? -12.168 11.856 8.223 1.00 96.88 388 GLY A O 1
ATOM 2864 N N . VAL A 1 389 ? -11.071 9.941 7.789 1.00 96.31 389 VAL A N 1
ATOM 2865 C CA . VAL A 1 389 ? -9.879 10.569 7.191 1.00 96.31 389 VAL A CA 1
ATOM 2866 C C . VAL A 1 389 ? -10.256 11.422 5.979 1.00 96.31 389 VAL A C 1
ATOM 2868 O O . VAL A 1 389 ? -9.838 12.576 5.899 1.00 96.31 389 VAL A O 1
ATOM 2871 N N . VAL A 1 390 ? -11.071 10.891 5.062 1.00 94.44 390 VAL A N 1
ATOM 2872 C CA . VAL A 1 390 ? -11.528 11.618 3.868 1.00 94.44 390 VAL A CA 1
ATOM 2873 C C . VAL A 1 390 ? -12.329 12.859 4.261 1.00 94.44 390 VAL A C 1
ATOM 2875 O O . VAL A 1 390 ? -12.074 13.929 3.723 1.00 94.44 390 VAL A O 1
ATOM 2878 N N . ARG A 1 391 ? -13.234 12.764 5.243 1.00 93.44 391 ARG A N 1
ATOM 2879 C CA . ARG A 1 391 ? -13.988 13.927 5.748 1.00 93.44 391 ARG A CA 1
ATOM 2880 C C . ARG A 1 391 ? -13.076 14.963 6.401 1.00 93.44 391 ARG A C 1
ATOM 2882 O O . ARG A 1 391 ? -13.298 16.156 6.236 1.00 93.44 391 ARG A O 1
ATOM 2889 N N . GLY A 1 392 ? -12.018 14.530 7.083 1.00 90.69 392 GLY A N 1
ATOM 2890 C CA . GLY A 1 392 ? -10.997 15.422 7.637 1.00 90.69 392 GLY A CA 1
ATOM 2891 C C . GLY A 1 392 ? -10.292 16.290 6.587 1.00 90.69 392 GLY A C 1
ATOM 2892 O O . GLY A 1 392 ? -9.830 17.379 6.924 1.00 90.69 392 GLY A O 1
ATOM 2893 N N . LEU A 1 393 ? -10.245 15.854 5.321 1.00 88.06 393 LEU A N 1
ATOM 2894 C CA . LEU A 1 393 ? -9.682 16.634 4.212 1.00 88.06 393 LEU A CA 1
ATOM 2895 C C . LEU A 1 393 ? -10.607 17.744 3.706 1.00 88.06 393 LEU A C 1
ATOM 2897 O O . LEU A 1 393 ? -10.109 18.689 3.102 1.00 88.06 393 LEU A O 1
ATOM 2901 N N . ASP A 1 394 ? -11.910 17.672 3.989 1.00 84.25 394 ASP A N 1
ATOM 2902 C CA . ASP A 1 394 ? -12.872 18.725 3.635 1.00 84.25 394 ASP A CA 1
ATOM 2903 C C . ASP A 1 394 ? -12.685 19.994 4.495 1.00 84.25 394 ASP A C 1
ATOM 2905 O O . ASP A 1 394 ? -13.361 20.998 4.276 1.00 84.25 394 ASP A O 1
ATOM 2909 N N . GLN A 1 395 ? -11.795 19.969 5.497 1.00 75.75 395 GLN A N 1
ATOM 2910 C CA . GLN A 1 395 ? -11.553 21.121 6.360 1.00 75.75 395 GLN A CA 1
ATOM 2911 C C . GLN A 1 395 ? -10.730 22.206 5.680 1.00 75.75 395 GLN A C 1
ATOM 2913 O O . GLN A 1 395 ? -9.550 22.013 5.368 1.00 75.75 395 GLN A O 1
ATOM 2918 N N . GLU A 1 396 ? -11.311 23.400 5.598 1.00 65.12 396 GLU A N 1
ATOM 2919 C CA . GLU A 1 396 ? -10.585 24.596 5.201 1.00 65.12 396 GLU A CA 1
ATOM 2920 C C . GLU A 1 396 ? -9.449 24.917 6.190 1.00 65.12 396 GLU A C 1
ATOM 2922 O O . GLU A 1 396 ? -9.451 24.584 7.386 1.00 65.12 396 GLU A O 1
ATOM 2927 N N . SER A 1 397 ? -8.400 25.535 5.660 1.00 58.03 397 SER A N 1
ATOM 2928 C CA . SER A 1 397 ? -7.280 26.042 6.444 1.00 58.03 397 SER A CA 1
ATOM 2929 C C . SER A 1 397 ? -7.760 27.252 7.244 1.00 58.03 397 SER A C 1
ATOM 2931 O O . SER A 1 397 ? -7.738 28.372 6.741 1.00 58.03 397 SER A O 1
ATOM 2933 N N . ALA A 1 398 ? -8.209 27.044 8.480 1.00 58.84 398 ALA A N 1
ATOM 2934 C CA . ALA A 1 398 ? -8.667 28.133 9.332 1.00 58.84 398 ALA A CA 1
ATOM 2935 C C . ALA A 1 398 ? -7.492 29.037 9.728 1.00 58.84 398 ALA A C 1
ATOM 2937 O O . ALA A 1 398 ? -6.820 28.751 10.710 1.00 58.84 398 ALA A O 1
ATOM 2938 N N . TRP A 1 399 ? -7.252 30.105 8.960 1.00 48.81 399 TRP A N 1
ATOM 2939 C CA . TRP A 1 399 ? -6.561 31.315 9.429 1.00 48.81 399 TRP A CA 1
ATOM 2940 C C . TRP A 1 399 ? -7.074 32.597 8.742 1.00 48.81 399 TRP A C 1
ATOM 2942 O O . TRP A 1 399 ? -7.125 33.614 9.422 1.00 48.81 399 TRP A O 1
ATOM 2952 N N . LEU A 1 400 ? -7.508 32.572 7.467 1.00 41.72 400 LEU A N 1
ATOM 2953 C CA . LEU A 1 400 ? -8.095 33.729 6.745 1.00 41.72 400 LEU A CA 1
ATOM 2954 C C . LEU A 1 400 ? -9.011 33.304 5.559 1.00 41.72 400 LEU A C 1
ATOM 2956 O O . LEU A 1 400 ? -8.813 33.763 4.433 1.00 41.72 400 LEU A O 1
ATOM 2960 N N . SER A 1 401 ? -9.962 32.394 5.786 1.00 45.34 401 SER A N 1
ATOM 2961 C CA . SER A 1 401 ? -11.060 32.066 4.847 1.00 45.34 401 SER A CA 1
ATOM 2962 C C . SER A 1 401 ? -12.256 32.991 5.040 1.00 45.34 401 SER A C 1
ATOM 2964 O O . SER A 1 401 ? -12.622 33.177 6.227 1.00 45.34 401 SER A O 1
#

Nearest PDB structures (foldseek):
  1hi9-assembly1_A  TM=9.311E-01  e=6.248E-25  Bacillus subtilis
  1qz9-assembly1_A-2  TM=2.869E-01  e=1.903E-02  Pseudomonas fluorescens
  4h2k-assembly1_A  TM=3.085E-01  e=3.686E-01  Haemophilus influenzae Rd KW20
  5ywl-assembly1_A  TM=3.218E-01  e=1.095E+00  Scheffersomyces stipitis CBS 6054